Protein AF-G7DXA9-F1 (afdb_monomer)

Sequence (644 aa):
MATLLAIILVCSSASSGTTFVFGWPPKPQAIPRLSRPIYRKSAEIKDVQLRCRGSDSDTSSEDGLGLRYLRGEQGSSDEEDAEEMTPALAARQANAYHHDKSAPSFDEYLGLPTTLLASLLMPDKELCNQKLELVVDAKSFIGHPVWLSSASSAPKSDAQRRSDIKTHDFAADAATNEAAQPSTRSRRGIEAFHLVLVIDTPSDRHLSRHLDVYYQSVAVKLTAALKYVEKRSGYVTNAIRNIVRDRENALEKGTSYAQYMEDISKSSGLCQQLVTLYAALKAEPEPAVAKLTFDDHLDMSVQLNTILLDRNMYADAEAGNLKRSAIPDALCQPWQTALPLEEPANIAKQLDQNDGVLQRFLSVMTPSLSISEIQMALDLNSTTVRKIVGHLVRWNKARVIETVSLRHVYGPAPTLQPRKLALLSSQFRRHFDEPPLAILLHHLAPSVTFAIVLSGLAEKGYMIDKATGLQMLIWLLQNNIAIQHTETYRLLVTPETKWAASAAVAREHSRPDNRATLSPEADIGHELAVPLSASSDGKLSPFRQVSSEQLRRLWNISKKPSLDATATLIADPVRPTEQEKTWIAQIGSSLEPKQRELFESCVGLFDGVTSASAIIYLADTTRTKLQKLVKALDQSLVTVIAAQ

Structure (mmCIF, N/CA/C/O backbone):
data_AF-G7DXA9-F1
#
_entry.id   AF-G7DXA9-F1
#
loop_
_atom_site.group_PDB
_atom_site.id
_atom_site.type_symbol
_atom_site.label_atom_id
_atom_site.label_alt_id
_atom_site.label_comp_id
_atom_site.label_asym_id
_atom_site.label_entity_id
_atom_site.label_seq_id
_atom_site.pdbx_PDB_ins_code
_atom_site.Cartn_x
_atom_site.Cartn_y
_atom_site.Cartn_z
_atom_site.occupancy
_atom_site.B_iso_or_equiv
_atom_site.auth_seq_id
_atom_site.auth_comp_id
_atom_site.auth_asym_id
_atom_site.auth_atom_id
_atom_site.pdbx_PDB_model_num
ATOM 1 N N . MET A 1 1 ? -0.536 14.586 2.369 1.00 47.22 1 MET A N 1
ATOM 2 C CA . MET A 1 1 ? -1.588 15.330 3.093 1.00 47.22 1 MET A CA 1
ATOM 3 C C . MET A 1 1 ? -2.629 14.348 3.605 1.00 47.22 1 MET A C 1
ATOM 5 O O . MET A 1 1 ? -3.534 13.975 2.866 1.00 47.22 1 MET A O 1
ATOM 9 N N . ALA A 1 2 ? -2.493 13.888 4.846 1.00 55.34 2 ALA A N 1
ATOM 10 C CA . ALA A 1 2 ? -3.483 13.013 5.471 1.00 55.34 2 ALA A CA 1
ATOM 11 C C . ALA A 1 2 ? -4.854 13.716 5.603 1.00 55.34 2 ALA A C 1
ATOM 13 O O . ALA A 1 2 ? -5.017 14.616 6.423 1.00 55.34 2 ALA A O 1
ATOM 14 N N . THR A 1 3 ? -5.849 13.292 4.815 1.00 76.88 3 THR A N 1
ATOM 15 C CA . THR A 1 3 ? -7.224 13.835 4.855 1.00 76.88 3 THR A CA 1
ATOM 16 C C . THR A 1 3 ? -8.080 13.241 5.979 1.00 76.88 3 THR A C 1
ATOM 18 O O . THR A 1 3 ? -9.206 13.679 6.185 1.00 76.88 3 THR A O 1
ATOM 21 N N . LEU A 1 4 ? -7.592 12.227 6.702 1.00 87.31 4 LEU A N 1
ATOM 22 C CA . LEU A 1 4 ? -8.333 11.586 7.792 1.00 87.31 4 LEU A CA 1
ATOM 23 C C . LEU A 1 4 ? -8.354 12.482 9.044 1.00 87.31 4 LEU A C 1
ATOM 25 O O . LEU A 1 4 ? -7.309 12.779 9.627 1.00 87.31 4 LEU A O 1
ATOM 29 N N . LEU A 1 5 ? -9.554 12.868 9.480 1.00 88.56 5 LEU A N 1
ATOM 30 C CA . LEU A 1 5 ? -9.796 13.710 10.653 1.00 88.56 5 LEU A CA 1
ATOM 31 C C . LEU A 1 5 ? -10.047 12.896 11.921 1.00 88.56 5 LEU A C 1
ATOM 33 O O . LEU A 1 5 ? -9.486 13.219 12.967 1.00 88.56 5 LEU A O 1
ATOM 37 N N . ALA A 1 6 ? -10.898 11.871 11.832 1.00 91.56 6 ALA A N 1
ATOM 38 C CA . ALA A 1 6 ? -11.315 11.067 12.977 1.00 91.56 6 ALA A CA 1
ATOM 39 C C . ALA A 1 6 ? -11.847 9.683 12.576 1.00 91.56 6 ALA A C 1
ATOM 41 O O . ALA A 1 6 ? -12.201 9.443 11.422 1.00 91.56 6 ALA A O 1
ATOM 42 N N . ILE A 1 7 ? -11.940 8.791 13.559 1.00 94.31 7 ILE A N 1
ATOM 43 C CA . ILE A 1 7 ? -12.653 7.515 13.506 1.00 94.31 7 ILE A CA 1
ATOM 44 C C . ILE A 1 7 ? -13.713 7.534 14.606 1.00 94.31 7 ILE A C 1
ATOM 46 O O . ILE A 1 7 ? -13.402 7.840 15.757 1.00 94.31 7 ILE A O 1
ATOM 50 N N . ILE A 1 8 ? -14.953 7.206 14.254 1.00 94.75 8 ILE A N 1
ATOM 51 C CA . ILE A 1 8 ? -16.114 7.199 15.145 1.00 94.75 8 ILE A CA 1
ATOM 52 C C . ILE A 1 8 ? -16.726 5.796 15.173 1.00 94.75 8 ILE A C 1
ATOM 54 O O . ILE A 1 8 ? -16.830 5.134 14.141 1.00 94.75 8 ILE A O 1
ATOM 58 N N . LEU A 1 9 ? -17.165 5.361 16.352 1.00 94.94 9 LEU A N 1
ATOM 59 C CA . LEU A 1 9 ? -17.952 4.151 16.562 1.00 94.94 9 LEU A CA 1
ATOM 60 C C . LEU A 1 9 ? -19.326 4.522 17.128 1.00 94.94 9 LEU A C 1
ATOM 62 O O . LEU A 1 9 ? -19.430 5.150 18.186 1.00 94.94 9 LEU A O 1
ATOM 66 N N . VAL A 1 10 ? -20.376 4.089 16.436 1.00 94.25 10 VAL A N 1
ATOM 67 C CA . VAL A 1 10 ? -21.777 4.256 16.841 1.00 94.25 10 VAL A CA 1
ATOM 68 C C . VAL A 1 10 ? -22.434 2.882 16.917 1.00 94.25 10 VAL A C 1
ATOM 70 O O . VAL A 1 10 ? -22.055 1.968 16.181 1.00 94.25 10 VAL A O 1
ATOM 73 N N . CYS A 1 11 ? -23.413 2.707 17.799 1.00 93.31 11 CYS A N 1
ATOM 74 C CA . CYS A 1 11 ? -24.223 1.493 17.831 1.00 93.31 11 CYS A CA 1
ATOM 75 C C . CYS A 1 11 ? -25.710 1.788 17.999 1.00 93.31 11 CYS A C 1
ATOM 77 O O . CYS A 1 11 ? -26.087 2.850 18.488 1.00 93.31 11 CYS A O 1
ATOM 79 N N . SER A 1 12 ? -26.542 0.822 17.618 1.00 91.19 12 SER A N 1
ATOM 80 C CA . SER A 1 12 ? -27.972 0.792 17.910 1.00 91.19 12 SER A CA 1
ATOM 81 C C . SER A 1 12 ? -28.288 -0.402 18.803 1.00 91.19 12 SER A C 1
ATOM 83 O O . SER A 1 12 ? -27.810 -1.516 18.568 1.00 91.19 12 SER A O 1
ATOM 85 N N . SER A 1 13 ? -29.078 -0.163 19.845 1.00 87.38 13 SER A N 1
ATOM 86 C CA . SER A 1 13 ? -29.551 -1.173 20.786 1.00 87.38 13 SER A CA 1
ATOM 87 C C . SER A 1 13 ? -31.061 -1.062 20.945 1.00 87.38 13 SER A C 1
ATOM 89 O O . SER A 1 13 ? -31.591 0.038 21.104 1.00 87.38 13 SER A O 1
ATOM 91 N N . ALA A 1 14 ? -31.737 -2.209 21.018 1.00 79.69 14 ALA A N 1
ATOM 92 C CA . ALA A 1 14 ? -33.183 -2.287 21.220 1.00 79.69 14 ALA A CA 1
ATOM 93 C C . ALA A 1 14 ? -33.672 -1.548 22.479 1.00 79.69 14 ALA A C 1
ATOM 95 O O . ALA A 1 14 ? -34.834 -1.164 22.564 1.00 79.69 14 ALA A O 1
ATOM 96 N N . SER A 1 15 ? -32.810 -1.388 23.492 1.00 76.94 15 SER A N 1
ATOM 97 C CA . SER A 1 15 ? -33.193 -0.804 24.783 1.00 76.94 15 SER A CA 1
ATOM 98 C C . SER A 1 15 ? -32.849 0.669 24.950 1.00 76.94 15 SER A C 1
ATOM 100 O O . SER A 1 15 ? -33.498 1.342 25.740 1.00 76.94 15 SER A O 1
ATOM 102 N N . SER A 1 16 ? -31.796 1.144 24.287 1.00 76.12 16 SER A N 1
ATOM 103 C CA . SER A 1 16 ? -31.240 2.490 24.490 1.00 76.12 16 SER A CA 1
ATOM 104 C C . SER A 1 16 ? -31.234 3.339 23.220 1.00 76.12 16 SER A C 1
ATOM 106 O O . SER A 1 16 ? -30.795 4.483 23.264 1.00 76.12 16 SER A O 1
ATOM 108 N N . GLY A 1 17 ? -31.709 2.797 22.094 1.00 85.06 17 GLY A N 1
ATOM 109 C CA . GLY A 1 17 ? -31.661 3.463 20.798 1.00 85.06 17 GLY A CA 1
ATOM 110 C C . GLY A 1 17 ? -30.236 3.581 20.255 1.00 85.06 17 GLY A C 1
ATOM 111 O O . GLY A 1 17 ? -29.361 2.765 20.563 1.00 85.06 17 GLY A O 1
ATOM 112 N N . THR A 1 18 ? -30.011 4.596 19.421 1.00 90.19 18 THR A N 1
ATOM 113 C CA . THR A 1 18 ? -28.710 4.896 18.812 1.00 90.19 18 THR A CA 1
ATOM 114 C C . THR A 1 18 ? -27.821 5.677 19.772 1.00 90.19 18 THR A C 1
ATOM 116 O O . THR A 1 18 ? -28.210 6.739 20.256 1.00 90.19 18 THR A O 1
ATOM 119 N N . THR A 1 19 ? -26.601 5.200 20.002 1.00 90.81 19 THR A N 1
ATOM 120 C CA . THR A 1 19 ? -25.661 5.800 20.954 1.00 90.81 19 THR A CA 1
ATOM 121 C C . THR A 1 19 ? -24.284 6.004 20.334 1.00 90.81 19 THR A C 1
ATOM 123 O O . THR A 1 19 ? -23.736 5.101 19.696 1.00 90.81 19 THR A O 1
ATOM 126 N N . PHE A 1 20 ? -23.694 7.177 20.574 1.00 92.00 20 PHE A N 1
ATOM 127 C CA . PHE A 1 20 ? -22.297 7.464 20.255 1.00 92.00 20 PHE A CA 1
ATOM 128 C C . PHE A 1 20 ? -21.389 6.781 21.284 1.00 92.00 20 PHE A C 1
ATOM 130 O O . PHE A 1 20 ? -21.456 7.094 22.473 1.00 92.00 20 PHE A O 1
ATOM 137 N N . VAL A 1 21 ? -20.547 5.849 20.835 1.00 91.56 21 VAL A N 1
ATOM 138 C CA . VAL A 1 21 ? -19.737 5.011 21.731 1.00 91.56 21 VAL A CA 1
ATOM 139 C C . VAL A 1 21 ? -18.332 5.576 21.892 1.00 91.56 21 VAL A C 1
ATOM 141 O O . VAL A 1 21 ? -17.850 5.722 23.011 1.00 91.56 21 VAL A O 1
ATOM 144 N N . PHE A 1 22 ? -17.661 5.885 20.781 1.00 92.81 22 PHE A N 1
ATOM 145 C CA . PHE A 1 22 ? -16.250 6.267 20.791 1.00 92.81 22 PHE A CA 1
ATOM 146 C C . PHE A 1 22 ? -15.902 7.177 19.608 1.00 92.81 22 PHE A C 1
ATOM 148 O O . PHE A 1 22 ? -16.451 7.019 18.519 1.00 92.81 22 PHE A O 1
ATOM 155 N N . GLY A 1 23 ? -14.957 8.100 19.809 1.00 91.31 23 GLY A N 1
ATOM 156 C CA . GLY A 1 23 ? -14.437 8.988 18.770 1.00 91.31 23 GLY A CA 1
ATOM 157 C C . GLY A 1 23 ? -12.972 9.336 19.015 1.00 91.31 23 GLY A C 1
ATOM 158 O O . GLY A 1 23 ? -12.625 9.848 20.078 1.00 91.31 23 GLY A O 1
ATOM 159 N N . TRP A 1 24 ? -12.110 9.081 18.031 1.00 92.00 24 TRP A N 1
ATOM 160 C CA . TRP A 1 24 ? -10.677 9.362 18.112 1.00 92.00 24 TRP A CA 1
ATOM 161 C C . TRP A 1 24 ? -10.193 10.143 16.888 1.00 92.00 24 TRP A C 1
ATOM 163 O O . TRP A 1 24 ? -10.544 9.770 15.769 1.00 92.00 24 TRP A O 1
ATOM 173 N N . PRO A 1 25 ? -9.358 11.186 17.047 1.00 90.88 25 PRO A N 1
ATOM 174 C CA . PRO A 1 25 ? -8.734 11.678 18.279 1.00 90.88 25 PRO A CA 1
ATOM 175 C C . PRO A 1 25 ? -9.708 12.498 19.150 1.00 90.88 25 PRO A C 1
ATOM 177 O O . PRO A 1 25 ? -10.753 12.920 18.651 1.00 90.88 25 PRO A O 1
ATOM 180 N N . PRO A 1 26 ? -9.363 12.796 20.420 1.00 85.38 26 PRO A N 1
ATOM 181 C CA . PRO A 1 26 ? -10.197 13.620 21.305 1.00 85.38 26 PRO A CA 1
ATOM 182 C C . PRO A 1 26 ? -10.408 15.044 20.776 1.00 85.38 26 PRO A C 1
ATOM 184 O O . PRO A 1 26 ? -11.450 15.647 21.006 1.00 85.38 26 PRO A O 1
ATOM 187 N N . LYS A 1 27 ? -9.411 15.574 20.054 1.00 82.31 27 LYS A N 1
ATOM 188 C CA . LYS A 1 27 ? -9.463 16.864 19.358 1.00 82.31 27 LYS A CA 1
ATOM 189 C C . LYS A 1 27 ? -9.087 16.677 17.886 1.00 82.31 27 LYS A C 1
ATOM 191 O O . LYS A 1 27 ? -7.899 16.710 17.553 1.00 82.31 27 LYS A O 1
ATOM 196 N N . PRO A 1 28 ? -10.061 16.440 16.999 1.00 81.12 28 PRO A N 1
ATOM 197 C CA . PRO A 1 28 ? -9.805 16.371 15.567 1.00 81.12 28 PRO A CA 1
ATOM 198 C C . PRO A 1 28 ? -9.443 17.763 15.038 1.00 81.12 28 PRO A C 1
ATOM 200 O O . PRO A 1 28 ? -10.249 18.688 15.079 1.00 81.12 28 PRO A O 1
ATOM 203 N N . GLN A 1 29 ? -8.212 17.918 14.553 1.00 68.50 29 GLN A N 1
ATOM 204 C CA . GLN A 1 29 ? -7.752 19.146 13.906 1.00 68.50 29 GLN A CA 1
ATOM 205 C C . GLN A 1 29 ? -7.876 18.995 12.393 1.00 68.50 29 GLN A C 1
ATOM 207 O O . GLN A 1 29 ? -7.215 18.137 11.802 1.00 68.50 29 GLN A O 1
ATOM 212 N N . ALA A 1 30 ? -8.725 19.822 11.785 1.00 63.91 30 ALA A N 1
ATOM 213 C CA . ALA A 1 30 ? -8.762 19.977 10.338 1.00 63.91 30 ALA A CA 1
ATOM 214 C C . ALA A 1 30 ? -7.574 20.816 9.868 1.00 63.91 30 ALA A C 1
ATOM 216 O O . ALA A 1 30 ? -7.115 21.713 10.580 1.00 63.91 30 ALA A O 1
ATOM 217 N N . ILE A 1 31 ? -7.079 20.529 8.666 1.00 61.72 31 ILE A N 1
ATOM 218 C CA . ILE A 1 31 ? -6.031 21.343 8.058 1.00 61.72 31 ILE A CA 1
ATOM 219 C C . ILE A 1 31 ? -6.674 22.701 7.725 1.00 61.72 31 ILE A C 1
ATOM 221 O O . ILE A 1 31 ? -7.701 22.730 7.039 1.00 61.72 31 ILE A O 1
ATOM 225 N N . PRO A 1 32 ? -6.138 23.832 8.219 1.00 54.69 32 PRO A N 1
ATOM 226 C CA . PRO A 1 32 ? -6.711 25.139 7.936 1.00 54.69 32 PRO A CA 1
ATOM 227 C C . PRO A 1 32 ? -6.677 25.382 6.427 1.00 54.69 32 PRO A C 1
ATOM 229 O O . PRO A 1 32 ? -5.615 25.418 5.804 1.00 54.69 32 PRO A O 1
ATOM 232 N N . ARG A 1 33 ? -7.858 25.516 5.817 1.00 56.12 33 ARG A N 1
ATOM 233 C CA . ARG A 1 33 ? -7.960 25.787 4.384 1.00 56.12 33 ARG A CA 1
ATOM 234 C C . ARG A 1 33 ? -7.509 27.221 4.128 1.00 56.12 33 ARG A C 1
ATOM 236 O O . ARG A 1 33 ? -8.072 28.150 4.700 1.00 56.12 33 ARG A O 1
ATOM 243 N N . LEU A 1 34 ? -6.553 27.403 3.215 1.00 50.72 34 LEU A N 1
ATOM 244 C CA . LEU A 1 34 ? -6.122 28.727 2.738 1.00 50.72 34 LEU A CA 1
ATOM 245 C C . LEU A 1 34 ? -7.252 29.505 2.030 1.00 50.72 34 LEU A C 1
ATOM 247 O O . LEU A 1 34 ? -7.110 30.689 1.751 1.00 50.72 34 LEU A O 1
ATOM 251 N N . SER A 1 35 ? -8.389 28.863 1.751 1.00 47.03 35 SER A N 1
ATOM 252 C CA . SER A 1 35 ? -9.615 29.522 1.305 1.00 47.03 35 SER A CA 1
ATOM 253 C C . SER A 1 35 ? -10.854 28.765 1.789 1.00 47.03 35 SER A C 1
ATOM 255 O O . SER A 1 35 ? -10.893 27.532 1.808 1.00 47.03 35 SER A O 1
ATOM 257 N N . ARG A 1 36 ? -11.894 29.510 2.182 1.00 44.09 36 ARG A N 1
ATOM 258 C CA . ARG A 1 36 ? -13.232 28.943 2.387 1.00 44.09 36 ARG A CA 1
ATOM 259 C C . ARG A 1 36 ? -13.824 28.606 1.012 1.00 44.09 36 ARG A C 1
ATOM 261 O O . ARG A 1 36 ? -13.687 29.423 0.101 1.00 44.09 36 ARG A O 1
ATOM 268 N N . PRO A 1 37 ? -14.494 27.455 0.835 1.00 40.00 37 PRO A N 1
ATOM 269 C CA . PRO A 1 37 ? -15.264 27.218 -0.376 1.00 40.00 37 PRO A CA 1
ATOM 270 C C . PRO A 1 37 ? -16.335 28.308 -0.496 1.00 40.00 37 PRO A C 1
ATOM 272 O O . PRO A 1 37 ? -17.172 28.480 0.390 1.00 40.00 37 PRO A O 1
ATOM 275 N N . ILE A 1 38 ? -16.277 29.079 -1.581 1.00 33.16 38 ILE A N 1
ATOM 276 C CA . ILE A 1 38 ? -17.317 30.044 -1.921 1.00 33.16 38 ILE A CA 1
ATOM 277 C C . ILE A 1 38 ? -18.489 29.227 -2.457 1.00 33.16 38 ILE A C 1
ATOM 279 O O . ILE A 1 38 ? -18.495 28.825 -3.620 1.00 33.16 38 ILE A O 1
ATOM 283 N N . TYR A 1 39 ? -19.496 28.991 -1.621 1.00 33.38 39 TYR A N 1
ATOM 284 C CA . TYR A 1 39 ? -20.819 28.680 -2.138 1.00 33.38 39 TYR A CA 1
ATOM 285 C C . TYR A 1 39 ? -21.304 29.946 -2.836 1.00 33.38 39 TYR A C 1
ATOM 287 O O . TYR A 1 39 ? -21.775 30.885 -2.192 1.00 33.38 39 TYR A O 1
ATOM 295 N N . ARG A 1 40 ? -21.147 30.015 -4.163 1.00 29.48 40 ARG A N 1
ATOM 296 C CA . ARG A 1 40 ? -21.935 30.972 -4.935 1.00 29.48 40 ARG A CA 1
ATOM 297 C C . ARG A 1 40 ? -23.382 30.649 -4.596 1.00 29.48 40 ARG A C 1
ATOM 299 O O . ARG A 1 40 ? -23.823 29.534 -4.880 1.00 29.48 40 ARG A O 1
ATOM 306 N N . LYS A 1 41 ? -24.079 31.599 -3.958 1.00 27.31 41 LYS A N 1
ATOM 307 C CA . LYS A 1 41 ? -25.542 31.633 -3.907 1.00 27.31 41 LYS A CA 1
ATOM 308 C C . LYS A 1 41 ? -25.998 31.502 -5.354 1.00 27.31 41 LYS A C 1
ATOM 310 O O . LYS A 1 41 ? -25.979 32.471 -6.106 1.00 27.31 41 LYS A O 1
ATOM 315 N N . SER A 1 42 ? -26.250 30.271 -5.771 1.00 29.86 42 SER A N 1
ATOM 316 C CA . SER A 1 42 ? -26.772 29.996 -7.091 1.00 29.86 42 SER A CA 1
ATOM 317 C C . SER A 1 42 ? -28.215 30.438 -7.000 1.00 29.86 42 SER A C 1
ATOM 319 O O . SER A 1 42 ? -28.953 29.956 -6.140 1.00 29.86 42 SER A O 1
ATOM 321 N N . ALA A 1 43 ? -28.547 31.449 -7.798 1.00 33.19 43 ALA A N 1
ATOM 322 C CA . ALA A 1 43 ? -29.915 31.843 -8.049 1.00 33.19 43 ALA A CA 1
ATOM 323 C C . ALA A 1 43 ? -30.755 30.576 -8.248 1.00 33.19 43 ALA A C 1
ATOM 325 O O . ALA A 1 43 ? -30.368 29.708 -9.027 1.00 33.19 43 ALA A O 1
ATOM 326 N N . GLU A 1 44 ? -31.816 30.467 -7.452 1.00 37.09 44 GLU A N 1
ATOM 327 C CA . GLU A 1 44 ? -32.982 29.606 -7.645 1.00 37.09 44 GLU A CA 1
ATOM 328 C C . GLU A 1 44 ? -32.784 28.426 -8.612 1.00 37.09 44 GLU A C 1
ATOM 330 O O . GLU A 1 44 ? -33.242 28.448 -9.750 1.00 37.09 44 GLU A O 1
ATOM 335 N N . ILE A 1 45 ? -32.147 27.353 -8.139 1.00 31.70 45 ILE A N 1
ATOM 336 C CA . ILE A 1 45 ? -32.338 26.033 -8.742 1.00 31.70 45 ILE A CA 1
ATOM 337 C C . ILE A 1 45 ? -33.451 25.363 -7.940 1.00 31.70 45 ILE A C 1
ATOM 339 O O . ILE A 1 45 ? -33.219 24.756 -6.895 1.00 31.70 45 ILE A O 1
ATOM 343 N N . LYS A 1 46 ? -34.685 25.541 -8.416 1.00 30.83 46 LYS A N 1
ATOM 344 C CA . LYS A 1 46 ? -35.755 24.571 -8.171 1.00 30.83 46 LYS A CA 1
ATOM 345 C C . LYS A 1 46 ? -35.305 23.247 -8.806 1.00 30.83 46 LYS A C 1
ATOM 347 O O . LYS A 1 46 ? -34.713 23.270 -9.878 1.00 30.83 46 LYS A O 1
ATOM 352 N N . ASP A 1 47 ? -35.567 22.143 -8.114 1.00 29.09 47 ASP A N 1
ATOM 353 C CA . ASP A 1 47 ? -35.232 20.749 -8.461 1.00 29.09 47 ASP A CA 1
ATOM 354 C C . ASP A 1 47 ? -33.900 20.201 -7.917 1.00 29.09 47 ASP A C 1
ATOM 356 O O . ASP A 1 47 ? -32.955 19.894 -8.643 1.00 29.09 47 ASP A O 1
ATOM 360 N N . VAL A 1 48 ? -33.869 19.934 -6.606 1.00 28.95 48 VAL A N 1
ATOM 361 C CA . VAL A 1 48 ? -33.029 18.853 -6.064 1.00 28.95 48 VAL A CA 1
ATOM 362 C C . VAL A 1 48 ? -33.781 17.536 -6.271 1.00 28.95 48 VAL A C 1
ATOM 364 O O . VAL A 1 48 ? -34.557 17.101 -5.423 1.00 28.95 48 VAL A O 1
ATOM 367 N N . GLN A 1 49 ? -33.561 16.888 -7.414 1.00 26.39 49 GLN A N 1
ATOM 368 C CA . GLN A 1 49 ? -33.912 15.478 -7.586 1.00 26.39 49 GLN A CA 1
ATOM 369 C C . GLN A 1 49 ? -32.926 14.619 -6.782 1.00 26.39 49 GLN A C 1
ATOM 371 O O . GLN A 1 49 ? -31.784 14.405 -7.198 1.00 26.39 49 GLN A O 1
ATOM 376 N N . LEU A 1 50 ? -33.374 14.085 -5.641 1.00 29.95 50 LEU A N 1
ATOM 377 C CA . LEU A 1 50 ? -32.768 12.897 -5.041 1.00 29.95 50 LEU A CA 1
ATOM 378 C C . LEU A 1 50 ? -32.843 11.757 -6.067 1.00 29.95 50 LEU A C 1
ATOM 380 O O . LEU A 1 50 ? -33.897 11.163 -6.282 1.00 29.95 50 LEU A O 1
ATOM 384 N N . ARG A 1 51 ? -31.725 11.437 -6.725 1.00 24.95 51 ARG A N 1
ATOM 385 C CA . ARG A 1 51 ? -31.624 10.229 -7.553 1.00 24.95 51 ARG A CA 1
ATOM 386 C C . ARG A 1 51 ? -31.453 9.005 -6.657 1.00 24.95 51 ARG A C 1
ATOM 388 O O . ARG A 1 51 ? -30.350 8.491 -6.498 1.00 24.95 51 ARG A O 1
ATOM 395 N N . CYS A 1 52 ? -32.562 8.507 -6.128 1.00 26.73 52 CYS A N 1
ATOM 396 C CA . CYS A 1 52 ? -32.669 7.114 -5.713 1.00 26.73 52 CYS A CA 1
ATOM 397 C C . CYS A 1 52 ? -32.901 6.277 -6.977 1.00 26.73 52 CYS A C 1
ATOM 399 O O . CYS A 1 52 ? -33.927 6.403 -7.639 1.00 26.73 52 CYS A O 1
ATOM 401 N N . ARG A 1 53 ? -31.921 5.456 -7.367 1.00 28.11 53 ARG A N 1
ATOM 402 C CA . ARG A 1 53 ? -32.052 4.547 -8.513 1.00 28.11 53 ARG A CA 1
ATOM 403 C C . ARG A 1 53 ? -32.771 3.275 -8.048 1.00 28.11 53 ARG A C 1
ATOM 405 O O . ARG A 1 53 ? -32.117 2.294 -7.714 1.00 28.11 53 ARG A O 1
ATOM 412 N N . GLY A 1 54 ? -34.099 3.336 -7.980 1.00 27.89 54 GLY A N 1
ATOM 413 C CA . GLY A 1 54 ? -34.992 2.189 -7.799 1.00 27.89 54 GLY A CA 1
ATOM 414 C C . GLY A 1 54 ? -35.608 1.771 -9.136 1.00 27.89 54 GLY A C 1
ATOM 415 O O . GLY A 1 54 ? -35.887 2.620 -9.976 1.00 27.89 54 GLY A O 1
ATOM 416 N N . SER A 1 55 ? -35.747 0.465 -9.342 1.00 29.05 55 SER A N 1
ATOM 417 C CA . SER A 1 55 ? -36.344 -0.163 -10.525 1.00 29.05 55 SER A CA 1
ATOM 418 C C . SER A 1 55 ? -37.881 -0.072 -10.482 1.00 29.05 55 SER A C 1
ATOM 420 O O . SER A 1 55 ? -38.463 -0.361 -9.444 1.00 29.05 55 SER A O 1
ATOM 422 N N . ASP A 1 56 ? -38.469 0.329 -11.611 1.00 28.45 56 ASP A N 1
ATOM 423 C CA . ASP A 1 56 ? -39.865 0.362 -12.103 1.00 28.45 56 ASP A CA 1
ATOM 424 C C . ASP A 1 56 ? -41.040 -0.195 -11.257 1.00 28.45 56 ASP A C 1
ATOM 426 O O . ASP A 1 56 ? -41.046 -1.363 -10.872 1.00 28.45 56 ASP A O 1
ATOM 430 N N . SER A 1 57 ? -42.116 0.602 -11.106 1.00 29.00 57 SER A N 1
ATOM 431 C CA . SER A 1 57 ? -43.504 0.345 -11.591 1.00 29.00 57 SER A CA 1
ATOM 432 C C . SER A 1 57 ? -44.557 1.271 -10.935 1.00 29.00 57 SER A C 1
ATOM 434 O O . SER A 1 57 ? -44.362 1.793 -9.842 1.00 29.00 57 SER A O 1
ATOM 436 N N . ASP A 1 58 ? -45.642 1.517 -11.675 1.00 25.98 58 ASP A N 1
ATOM 437 C CA . ASP A 1 58 ? -46.651 2.580 -11.544 1.00 25.98 58 ASP A CA 1
ATOM 438 C C . ASP A 1 58 ? -47.557 2.556 -10.293 1.00 25.98 58 ASP A C 1
ATOM 440 O O . ASP A 1 58 ? -47.982 1.494 -9.847 1.00 25.98 58 ASP A O 1
ATOM 444 N N . THR A 1 59 ? -47.976 3.741 -9.814 1.00 26.67 59 THR A N 1
ATOM 445 C CA . THR A 1 59 ? -49.374 4.262 -9.755 1.00 26.67 59 THR A CA 1
ATOM 446 C C . THR A 1 59 ? -49.600 5.297 -8.634 1.00 26.67 59 THR A C 1
ATOM 448 O O . THR A 1 59 ? -48.970 5.293 -7.583 1.00 26.67 59 THR A O 1
ATOM 451 N N . SER A 1 60 ? -50.493 6.237 -8.941 1.00 25.95 60 SER A N 1
ATOM 452 C CA . SER A 1 60 ? -50.896 7.480 -8.268 1.00 25.95 60 SER A CA 1
ATOM 453 C C . SER A 1 60 ? -51.568 7.352 -6.894 1.00 25.95 60 SER A C 1
ATOM 455 O O . SER A 1 60 ? -52.430 6.491 -6.752 1.00 25.95 60 SER A O 1
ATOM 457 N N . SER A 1 61 ? -51.343 8.322 -5.994 1.00 26.22 61 SER A N 1
ATOM 458 C CA . SER A 1 61 ? -52.358 9.288 -5.494 1.00 26.22 61 SER A CA 1
ATOM 459 C C . SER A 1 61 ? -51.858 10.076 -4.270 1.00 26.22 61 SER A C 1
ATOM 461 O O . SER A 1 61 ? -51.036 9.589 -3.501 1.00 26.22 61 SER A O 1
ATOM 463 N N . GLU A 1 62 ? -52.355 11.305 -4.146 1.00 27.70 62 GLU A N 1
ATOM 464 C CA . GLU A 1 62 ? -51.992 12.365 -3.196 1.00 27.70 62 GLU A CA 1
ATOM 465 C C . GLU A 1 62 ? -52.394 12.102 -1.730 1.00 27.70 62 GLU A C 1
ATOM 467 O O . GLU A 1 62 ? -53.290 11.304 -1.474 1.00 27.70 62 GLU A O 1
ATOM 472 N N . ASP A 1 63 ? -51.702 12.809 -0.819 1.00 26.33 63 ASP A N 1
ATOM 473 C CA . ASP A 1 63 ? -52.094 13.337 0.514 1.00 26.33 63 ASP A CA 1
ATOM 474 C C . ASP A 1 63 ? -50.851 13.276 1.431 1.00 26.33 63 ASP A C 1
ATOM 476 O O . ASP A 1 63 ? -50.295 12.212 1.672 1.00 26.33 63 ASP A O 1
ATOM 480 N N . GLY A 1 64 ? -50.225 14.362 1.895 1.00 24.70 64 GLY A N 1
ATOM 481 C CA . GLY A 1 64 ? -50.776 15.470 2.675 1.00 24.70 64 GLY A CA 1
ATOM 482 C C . GLY A 1 64 ? -50.143 15.425 4.083 1.00 24.70 64 GLY A C 1
ATOM 483 O O . GLY A 1 64 ? -49.946 14.341 4.614 1.00 24.70 64 GLY A O 1
ATOM 484 N N . LEU A 1 65 ? -49.869 16.592 4.694 1.00 26.00 65 LEU A N 1
ATOM 485 C CA . LEU A 1 65 ? -49.250 16.854 6.025 1.00 26.00 65 LEU A CA 1
ATOM 486 C C . LEU A 1 65 ? -47.702 16.985 5.999 1.00 26.00 65 LEU A C 1
ATOM 488 O O . LEU A 1 65 ? -46.989 16.007 5.857 1.00 26.00 65 LEU A O 1
ATOM 492 N N . GLY A 1 66 ? -47.045 18.143 6.144 1.00 22.92 66 GLY A N 1
ATOM 493 C CA . GLY A 1 66 ? -47.429 19.440 6.698 1.00 22.92 66 GLY A CA 1
ATOM 494 C C . GLY A 1 66 ? -46.723 19.692 8.038 1.00 22.92 66 GLY A C 1
ATOM 495 O O . GLY A 1 66 ? -47.302 19.420 9.084 1.00 22.92 66 GLY A O 1
ATOM 496 N N . LEU A 1 67 ? -45.511 20.269 8.035 1.00 26.45 67 LEU A N 1
ATOM 497 C CA . LEU A 1 67 ? -44.953 20.922 9.228 1.00 26.45 67 LEU A CA 1
ATOM 498 C C . LEU A 1 67 ? -44.336 22.283 8.888 1.00 26.45 67 LEU A C 1
ATOM 500 O O . LEU A 1 67 ? -43.536 22.441 7.971 1.00 26.45 67 LEU A O 1
ATOM 504 N N . ARG A 1 68 ? -44.827 23.272 9.635 1.00 26.69 68 ARG A N 1
ATOM 505 C CA . ARG A 1 68 ? -44.744 24.716 9.425 1.00 26.69 68 ARG A CA 1
ATOM 506 C C . ARG A 1 68 ? -43.382 25.263 9.846 1.00 26.69 68 ARG A C 1
ATOM 508 O O . ARG A 1 68 ? -42.959 25.038 10.975 1.00 26.69 68 ARG A O 1
ATOM 515 N N . TYR A 1 69 ? -42.768 26.070 8.984 1.00 25.72 69 TYR A N 1
ATOM 516 C CA . TYR A 1 69 ? -41.725 27.015 9.382 1.00 25.72 69 TYR A CA 1
ATOM 517 C C . TYR A 1 69 ? -42.375 28.251 10.015 1.00 25.72 69 TYR A C 1
ATOM 519 O O . TYR A 1 69 ? -43.246 28.879 9.411 1.00 25.72 69 TYR A O 1
ATOM 527 N N . LEU A 1 70 ? -41.953 28.598 11.233 1.00 27.53 70 LEU A N 1
ATOM 528 C CA . LEU A 1 70 ? -42.321 29.852 11.884 1.00 27.53 70 LEU A CA 1
ATOM 529 C C . LEU A 1 70 ? -41.556 31.008 11.230 1.00 27.53 70 LEU A C 1
ATOM 531 O O . LEU A 1 70 ? -40.331 31.089 11.293 1.00 27.53 70 LEU A O 1
ATOM 535 N N . ARG A 1 71 ? -42.329 31.879 10.581 1.00 25.02 71 ARG A N 1
ATOM 536 C CA . ARG A 1 71 ? -41.937 33.149 9.972 1.00 25.02 71 ARG A CA 1
ATOM 537 C C . ARG A 1 71 ? -42.029 34.251 11.030 1.00 25.02 71 ARG A C 1
ATOM 539 O O . ARG A 1 71 ? -43.097 34.444 11.599 1.00 25.02 71 ARG A O 1
ATOM 546 N N . GLY A 1 72 ? -40.933 34.969 11.259 1.00 25.17 72 GLY A N 1
ATOM 547 C CA . GLY A 1 72 ? -40.942 36.294 11.881 1.00 25.17 72 GLY A CA 1
ATOM 548 C C . GLY A 1 72 ? -40.831 37.356 10.788 1.00 25.17 72 GLY A C 1
ATOM 549 O O . GLY A 1 72 ? -39.847 37.377 10.052 1.00 25.17 72 GLY A O 1
ATOM 550 N N . GLU A 1 73 ? -41.881 38.160 10.644 1.00 25.59 73 GLU A N 1
ATOM 551 C CA . GLU A 1 73 ? -42.028 39.325 9.757 1.00 25.59 73 GLU A CA 1
ATOM 552 C C . GLU A 1 73 ? -41.264 40.543 10.329 1.00 25.59 73 GLU A C 1
ATOM 554 O O . GLU A 1 73 ? -41.191 40.692 11.542 1.00 25.59 73 GLU A O 1
ATOM 559 N N . GLN A 1 74 ? -40.476 41.270 9.523 1.00 25.67 74 GLN A N 1
ATOM 560 C CA . GLN A 1 74 ? -40.759 42.532 8.791 1.00 25.67 74 GLN A CA 1
ATOM 561 C C . GLN A 1 74 ? -40.178 43.800 9.457 1.00 25.67 74 GLN A C 1
ATOM 563 O O . GLN A 1 74 ? -40.202 43.947 10.672 1.00 25.67 74 GLN A O 1
ATOM 568 N N . GLY A 1 75 ? -39.703 44.713 8.596 1.00 24.17 75 GLY A N 1
ATOM 569 C CA . GLY A 1 75 ? -39.179 46.063 8.875 1.00 24.17 75 GLY A CA 1
ATOM 570 C C . GLY A 1 75 ? -37.894 46.297 8.065 1.00 24.17 75 GLY A C 1
ATOM 571 O O . GLY A 1 75 ? -36.833 45.863 8.493 1.00 24.17 75 GLY A O 1
ATOM 572 N N . SER A 1 76 ? -37.944 46.589 6.760 1.00 23.81 76 SER A N 1
ATOM 573 C CA . SER A 1 76 ? -38.223 47.868 6.069 1.00 23.81 76 SER A CA 1
ATOM 574 C C . SER A 1 76 ? -37.194 48.976 6.330 1.00 23.81 76 SER A C 1
ATOM 576 O O . SER A 1 76 ? -37.167 49.509 7.430 1.00 23.81 76 SER A O 1
ATOM 578 N N . SER A 1 77 ? -36.472 49.305 5.251 1.00 27.94 77 SER A N 1
ATOM 579 C CA . SER A 1 77 ? -35.893 50.603 4.864 1.00 27.94 77 SER A CA 1
ATOM 580 C C . SER A 1 77 ? -34.940 51.290 5.842 1.00 27.94 77 SER A C 1
ATOM 582 O O . SER A 1 77 ? -35.351 51.678 6.922 1.00 27.94 77 SER A O 1
ATOM 584 N N . ASP A 1 78 ? -33.682 51.465 5.432 1.00 26.62 78 ASP A N 1
ATOM 585 C CA . ASP A 1 78 ? -33.128 52.795 5.134 1.00 26.62 78 ASP A CA 1
ATOM 586 C C . ASP A 1 78 ? -31.759 52.641 4.444 1.00 26.62 78 ASP A C 1
ATOM 588 O O . ASP A 1 78 ? -30.937 51.794 4.802 1.00 26.62 78 ASP A O 1
ATOM 592 N N . GLU A 1 79 ? -31.581 53.401 3.364 1.00 36.25 79 GLU A N 1
ATOM 593 C CA . GLU A 1 79 ? -30.290 53.683 2.741 1.00 36.25 79 GLU A CA 1
ATOM 594 C C . GLU A 1 79 ? -29.512 54.600 3.687 1.00 36.25 79 GLU A C 1
ATOM 596 O O . GLU A 1 79 ? -30.063 55.626 4.057 1.00 36.25 79 GLU A O 1
ATOM 601 N N . GLU A 1 80 ? -28.267 54.272 4.045 1.00 29.75 80 GLU A N 1
ATOM 602 C CA . GLU A 1 80 ? -27.253 55.269 4.423 1.00 29.75 80 GLU A CA 1
ATOM 603 C C . GLU A 1 80 ? -25.847 54.632 4.495 1.00 29.75 80 GLU A C 1
ATOM 605 O O . GLU A 1 80 ? -25.606 53.631 5.168 1.00 29.75 80 GLU A O 1
ATOM 610 N N . ASP A 1 81 ? -24.961 55.221 3.694 1.00 26.91 81 ASP A N 1
ATOM 611 C CA . ASP A 1 81 ? -23.527 55.452 3.859 1.00 26.9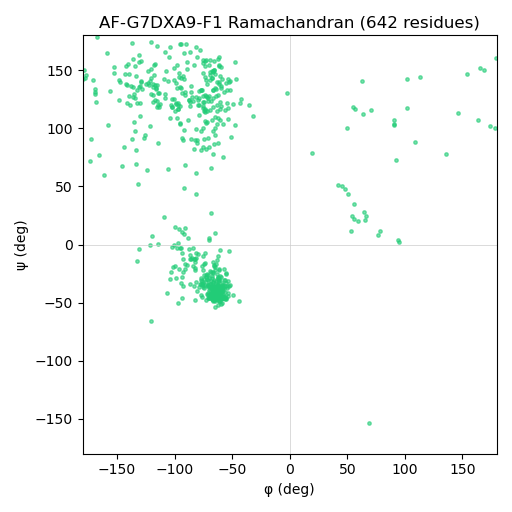1 81 ASP A CA 1
ATOM 612 C C . ASP A 1 81 ? -22.541 54.306 4.157 1.00 26.91 81 ASP A C 1
ATOM 614 O O . ASP A 1 81 ? -22.509 53.640 5.191 1.00 26.91 81 ASP A O 1
ATOM 618 N N . ALA A 1 82 ? -21.617 54.160 3.203 1.00 37.81 82 ALA A N 1
ATOM 619 C CA . ALA A 1 82 ? -20.400 53.376 3.306 1.00 37.81 82 ALA A CA 1
ATOM 620 C C . ALA A 1 82 ? -19.454 53.978 4.360 1.00 37.81 82 ALA A C 1
ATOM 622 O O . ALA A 1 82 ? -18.552 54.748 4.031 1.00 37.81 82 ALA A O 1
ATOM 623 N N . GLU A 1 83 ? -19.630 53.598 5.624 1.00 34.09 83 GLU A N 1
ATOM 624 C CA . GLU A 1 83 ? -18.613 53.836 6.645 1.00 34.09 83 GLU A CA 1
ATOM 625 C C . GLU A 1 83 ? -17.446 52.848 6.494 1.00 34.09 83 GLU A C 1
ATOM 627 O O . GLU A 1 83 ? -17.597 51.621 6.519 1.00 34.09 83 GLU A O 1
ATOM 632 N N . GLU A 1 84 ? -16.247 53.408 6.337 1.00 36.59 84 GLU A N 1
ATOM 633 C CA . GLU A 1 84 ? -14.974 52.698 6.364 1.00 36.59 84 GLU A CA 1
ATOM 634 C C . GLU A 1 84 ? -14.836 51.864 7.649 1.00 36.59 84 GLU A C 1
ATOM 636 O O . GLU A 1 84 ? -14.793 52.366 8.774 1.00 36.59 84 GLU A O 1
ATOM 641 N N . MET A 1 85 ? -14.734 50.548 7.465 1.00 33.75 85 MET A N 1
ATOM 642 C CA . MET A 1 85 ? -14.582 49.568 8.534 1.00 33.75 85 MET A CA 1
ATOM 643 C C . MET A 1 85 ? -13.255 49.796 9.275 1.00 33.75 85 MET A C 1
ATOM 645 O O . MET A 1 85 ? -12.181 49.428 8.792 1.00 33.75 85 MET A O 1
ATOM 649 N N . THR A 1 86 ? -13.299 50.384 10.470 1.00 52.47 86 THR A N 1
ATOM 650 C CA . THR A 1 86 ? -12.082 50.523 11.280 1.00 52.47 86 THR A CA 1
ATOM 651 C C . THR A 1 86 ? -11.588 49.144 11.755 1.00 52.47 86 THR A C 1
ATOM 653 O O . THR A 1 86 ? -12.394 48.280 12.129 1.00 52.47 86 THR A O 1
ATOM 656 N N . PRO A 1 87 ? -10.259 48.914 11.821 1.00 50.06 87 PRO A N 1
ATOM 657 C CA . PRO A 1 87 ? -9.688 47.633 12.244 1.00 50.06 87 PRO A CA 1
ATOM 658 C C . PRO A 1 87 ? -10.143 47.178 13.642 1.00 50.06 87 PRO A C 1
ATOM 660 O O . PRO A 1 87 ? -10.092 45.992 13.950 1.00 50.06 87 PRO A O 1
ATOM 663 N N . ALA A 1 88 ? -10.622 48.097 14.489 1.00 41.94 88 ALA A N 1
ATOM 664 C CA . ALA A 1 88 ? -11.119 47.803 15.831 1.00 41.94 88 ALA A CA 1
ATOM 665 C C . ALA A 1 88 ? -12.516 47.145 15.842 1.00 41.94 88 ALA A C 1
ATOM 667 O O . ALA A 1 88 ? -12.785 46.295 16.693 1.00 41.94 88 ALA A O 1
ATOM 668 N N . LEU A 1 89 ? -13.394 47.487 14.891 1.00 42.06 89 LEU A N 1
ATOM 669 C CA . LEU A 1 89 ? -14.703 46.841 14.711 1.00 42.06 89 LEU A CA 1
ATOM 670 C C . LEU A 1 89 ? -14.566 45.498 13.986 1.00 42.06 89 LEU A C 1
ATOM 672 O O . LEU A 1 89 ? -15.202 44.527 14.397 1.00 42.06 89 LEU A O 1
ATOM 676 N N . ALA A 1 90 ? -13.645 45.401 13.021 1.00 45.66 90 ALA A N 1
ATOM 677 C CA . ALA A 1 90 ? -13.231 44.126 12.436 1.00 45.66 90 ALA A CA 1
ATOM 678 C C . ALA A 1 90 ? -12.597 43.199 13.488 1.00 45.66 90 ALA A C 1
ATOM 680 O O . ALA A 1 90 ? -12.896 42.012 13.505 1.00 45.66 90 ALA A O 1
ATOM 681 N N . ALA A 1 91 ? -11.805 43.729 14.429 1.00 42.62 91 ALA A N 1
ATOM 682 C CA . ALA A 1 91 ? -11.273 42.963 15.559 1.00 42.62 91 ALA A CA 1
ATOM 683 C C . ALA A 1 91 ? -12.362 42.566 16.573 1.00 42.62 91 ALA A C 1
ATOM 685 O O . ALA A 1 91 ? -12.309 41.472 17.129 1.00 42.62 91 ALA A O 1
ATOM 686 N N . ARG A 1 92 ? -13.390 43.401 16.788 1.00 36.25 92 ARG A N 1
ATOM 687 C CA . ARG A 1 92 ? -14.554 43.057 17.626 1.00 36.25 92 ARG A CA 1
ATOM 688 C C . ARG A 1 92 ? -15.452 41.991 16.989 1.00 36.25 92 ARG A C 1
ATOM 690 O O . ARG A 1 92 ? -15.899 41.100 17.705 1.00 36.25 92 ARG A O 1
ATOM 697 N N . GLN A 1 93 ? -15.673 42.023 15.672 1.00 39.84 93 GLN A N 1
ATOM 698 C CA . GLN A 1 93 ? -16.402 40.973 14.944 1.00 39.84 93 GLN A CA 1
ATOM 699 C C . GLN A 1 93 ? -15.551 39.711 14.716 1.00 39.84 93 GLN A C 1
ATOM 701 O O . GLN A 1 93 ? -16.079 38.603 14.788 1.00 39.84 93 GLN A O 1
ATOM 706 N N . ALA A 1 94 ? -14.230 39.832 14.556 1.00 37.00 94 ALA A N 1
ATOM 707 C CA . ALA A 1 94 ? -13.305 38.696 14.557 1.00 37.00 94 ALA A CA 1
ATOM 708 C C . ALA A 1 94 ? -13.232 38.020 15.939 1.00 37.00 94 ALA A C 1
ATOM 710 O O . ALA A 1 94 ? -13.187 36.794 16.012 1.00 37.00 94 ALA A O 1
ATOM 711 N N . ASN A 1 95 ? -13.338 38.786 17.032 1.00 36.81 95 ASN A N 1
ATOM 712 C CA . ASN A 1 95 ? -13.471 38.249 18.392 1.00 36.81 95 ASN A CA 1
ATOM 713 C C . ASN A 1 95 ? -14.856 37.651 18.694 1.00 36.81 95 ASN A C 1
ATOM 715 O O . ASN A 1 95 ? -14.976 36.883 19.643 1.00 36.81 95 ASN A O 1
ATOM 719 N N . ALA A 1 96 ? -15.888 37.940 17.893 1.00 31.33 96 ALA A N 1
ATOM 720 C CA . ALA A 1 96 ? -17.194 37.281 17.999 1.00 31.33 96 ALA A CA 1
ATOM 721 C C . ALA A 1 96 ? -17.234 35.915 17.278 1.00 31.33 96 ALA A C 1
ATOM 723 O O . ALA A 1 96 ? -18.038 35.059 17.636 1.00 31.33 96 ALA A O 1
ATOM 724 N N . TYR A 1 97 ? -16.329 35.681 16.317 1.00 36.50 97 TYR A N 1
ATOM 725 C CA . TYR A 1 97 ? -16.135 34.386 15.640 1.00 36.50 97 TYR A CA 1
ATOM 726 C C . TYR A 1 97 ? -14.980 33.545 16.210 1.00 36.50 97 TYR A C 1
ATOM 728 O O . TYR A 1 97 ? -14.795 32.399 15.801 1.00 36.50 97 TYR A O 1
ATOM 736 N N . HIS A 1 98 ? -14.249 34.070 17.193 1.00 36.94 98 HIS A N 1
ATOM 737 C CA . HIS A 1 98 ? -13.287 33.331 18.007 1.00 36.94 98 HIS A CA 1
ATOM 738 C C . HIS A 1 98 ? -13.849 33.086 19.410 1.00 36.94 98 HIS A C 1
ATOM 740 O O . HIS A 1 98 ? -13.321 33.563 20.412 1.00 36.94 98 HIS A O 1
ATOM 746 N N . HIS A 1 99 ? -14.920 32.295 19.500 1.00 33.03 99 HIS A N 1
ATOM 747 C CA . HIS A 1 99 ? -15.175 31.579 20.744 1.00 33.03 99 HIS A CA 1
ATOM 748 C C . HIS A 1 99 ? -14.322 30.310 20.754 1.00 33.03 99 HIS A C 1
ATOM 750 O O . HIS A 1 99 ? -14.718 29.250 20.277 1.00 33.03 99 HIS A O 1
ATOM 756 N N . ASP A 1 100 ? -13.113 30.452 21.295 1.00 37.91 100 ASP A N 1
ATOM 757 C CA . ASP A 1 100 ? -12.224 29.366 21.706 1.00 37.91 100 ASP A CA 1
ATOM 758 C C . ASP A 1 100 ? -12.820 28.632 22.927 1.00 37.91 100 ASP A C 1
ATOM 760 O O . ASP A 1 100 ? -12.333 28.706 24.055 1.00 37.91 100 ASP A O 1
ATOM 764 N N . LYS A 1 101 ? -13.967 27.976 22.714 1.00 42.19 101 LYS A N 1
ATOM 765 C CA . LYS A 1 101 ? -14.643 27.108 23.682 1.00 42.19 101 LYS A CA 1
ATOM 766 C C . LYS A 1 101 ? -15.060 25.806 23.008 1.00 42.19 101 LYS A C 1
ATOM 768 O O . LYS A 1 101 ? -16.216 25.607 22.668 1.00 42.19 101 LYS A O 1
ATOM 773 N N . SER A 1 102 ? -14.129 24.876 22.883 1.00 47.50 102 SER A N 1
ATOM 774 C CA . SER A 1 102 ? -14.482 23.473 23.108 1.00 47.50 102 SER A CA 1
ATOM 775 C C . SER A 1 102 ? -13.299 22.781 23.769 1.00 47.50 102 SER A C 1
ATOM 777 O O . SER A 1 102 ? -12.448 22.133 23.155 1.00 47.50 102 SER A O 1
ATOM 779 N N . ALA A 1 103 ? -13.228 22.924 25.095 1.00 54.00 103 ALA A N 1
ATOM 780 C CA . ALA A 1 103 ? -12.689 21.815 25.864 1.00 54.00 103 ALA A CA 1
ATOM 781 C C . ALA A 1 103 ? -13.474 20.567 25.421 1.00 54.00 103 ALA A C 1
ATOM 783 O O . ALA A 1 103 ? -14.694 20.658 25.271 1.00 54.00 103 ALA A O 1
ATOM 784 N N . PRO A 1 104 ? -12.796 19.450 25.119 1.00 61.44 104 PRO A N 1
ATOM 785 C CA . PRO A 1 104 ? -13.476 18.292 24.580 1.00 61.44 104 PRO A CA 1
ATOM 786 C C . PRO A 1 104 ? -14.455 17.824 25.660 1.00 61.44 104 PRO A C 1
ATOM 788 O O . PRO A 1 104 ? -14.057 17.597 26.805 1.00 61.44 104 PRO A O 1
ATOM 791 N N . SER A 1 105 ? -15.739 17.821 25.323 1.00 77.25 105 SER A N 1
ATOM 792 C CA . SER A 1 105 ? -16.824 17.513 26.245 1.00 77.25 105 SER A CA 1
ATOM 793 C C . SER A 1 105 ? -17.356 16.118 25.943 1.00 77.25 105 SER A C 1
ATOM 795 O O . SER A 1 105 ? -17.130 15.563 24.869 1.00 77.25 105 SER A O 1
ATOM 797 N N . PHE A 1 106 ? -18.062 15.527 26.903 1.00 82.44 106 PHE A N 1
ATOM 798 C CA . PHE A 1 106 ? -18.726 14.247 26.669 1.00 82.44 106 PHE A CA 1
ATOM 799 C C . PHE A 1 106 ? -19.913 14.380 25.698 1.00 82.44 106 PHE A C 1
ATOM 801 O O . PHE A 1 106 ? -20.286 13.394 25.058 1.00 82.44 106 PHE A O 1
ATOM 808 N N . ASP A 1 107 ? -20.479 15.581 25.567 1.00 86.12 107 ASP A N 1
ATOM 809 C CA . ASP A 1 107 ? -21.739 15.810 24.861 1.00 86.12 107 ASP A CA 1
ATOM 810 C C . ASP A 1 107 ? -21.551 16.259 23.411 1.00 86.12 107 ASP A C 1
ATOM 812 O O . ASP A 1 107 ? -22.449 16.038 22.597 1.00 86.12 107 ASP A O 1
ATOM 816 N N . GLU A 1 108 ? -20.384 16.802 23.053 1.00 87.75 108 GLU A N 1
ATOM 817 C CA . GLU A 1 108 ? -20.086 17.306 21.711 1.00 87.75 108 GLU A CA 1
ATOM 818 C C . GLU A 1 108 ? -18.831 16.663 21.108 1.00 87.75 108 GLU A C 1
ATOM 820 O O . GLU A 1 108 ? -17.793 16.519 21.752 1.00 87.75 108 GLU A O 1
ATOM 825 N N . TYR A 1 109 ? -18.901 16.331 19.818 1.00 87.06 109 TYR A N 1
ATOM 826 C CA . TYR A 1 109 ? -17.768 15.851 19.032 1.00 87.06 109 TYR A CA 1
ATOM 827 C C . TYR A 1 109 ? -17.785 16.500 17.645 1.00 87.06 109 TYR A C 1
ATOM 829 O O . TYR A 1 109 ? -18.839 16.623 17.030 1.00 87.06 109 TYR A O 1
ATOM 837 N N . LEU A 1 110 ? -16.629 16.952 17.140 1.00 83.56 110 LEU A N 1
ATOM 838 C CA . LEU A 1 110 ? -16.521 17.717 15.878 1.00 83.56 110 LEU A CA 1
ATOM 839 C C . LEU A 1 110 ? -17.383 19.004 15.827 1.00 83.56 110 LEU A C 1
ATOM 841 O O . LEU A 1 110 ? -17.672 19.494 14.736 1.00 83.56 110 LEU A O 1
ATOM 845 N N . GLY A 1 111 ? -17.769 19.554 16.985 1.00 81.88 111 GLY A N 1
ATOM 846 C CA . GLY A 1 111 ? -18.681 20.703 17.087 1.00 81.88 111 GLY A CA 1
ATOM 847 C C . GLY A 1 111 ? -20.162 20.353 16.896 1.00 81.88 111 GLY A C 1
ATOM 848 O O . GLY A 1 111 ? -20.976 21.252 16.721 1.00 81.88 111 GLY A O 1
ATOM 849 N N . LEU A 1 112 ? -20.511 19.061 16.905 1.00 85.31 112 LEU A N 1
ATOM 850 C CA . LEU A 1 112 ? -21.881 18.560 16.808 1.00 85.31 112 LEU A CA 1
ATOM 851 C C . LEU A 1 112 ? -22.259 17.777 18.077 1.00 85.31 112 LEU A C 1
ATOM 853 O O . LEU A 1 112 ? -21.408 17.067 18.625 1.00 85.31 112 LEU A O 1
ATOM 857 N N . PRO A 1 113 ? -23.526 17.829 18.528 1.00 90.31 113 PRO A N 1
ATOM 858 C CA . PRO A 1 113 ? -23.994 16.998 19.631 1.00 90.31 113 PRO A CA 1
ATOM 859 C C . PRO A 1 113 ? -23.840 15.504 19.322 1.00 90.31 113 PRO A C 1
ATOM 861 O O . PRO A 1 113 ? -24.190 15.033 18.237 1.00 90.31 113 PRO A O 1
ATOM 864 N N . THR A 1 114 ? -23.365 14.731 20.295 1.00 89.25 114 THR A N 1
ATOM 865 C CA . THR A 1 114 ? -23.166 13.276 20.171 1.00 89.25 114 THR A CA 1
ATOM 866 C C . THR A 1 114 ? -24.470 12.520 19.905 1.00 89.25 114 THR A C 1
ATOM 868 O O . THR A 1 114 ? -24.462 11.523 19.184 1.00 89.25 114 THR A O 1
ATOM 871 N N . THR A 1 115 ? -25.602 13.017 20.408 1.00 90.00 115 THR A N 1
ATOM 872 C CA . THR A 1 115 ? -26.950 12.483 20.137 1.00 90.00 115 THR A CA 1
ATOM 873 C C . THR A 1 115 ? -27.370 12.678 18.676 1.00 90.00 115 THR A C 1
ATOM 875 O O . THR A 1 115 ? -27.908 11.764 18.046 1.00 90.00 115 THR A O 1
ATOM 878 N N . LEU A 1 116 ? -27.066 13.846 18.105 1.00 90.00 116 LEU A N 1
ATOM 879 C CA . LEU A 1 116 ? -27.311 14.150 16.696 1.00 90.00 116 LEU A CA 1
ATOM 880 C C . LEU A 1 116 ? -26.393 13.326 15.788 1.00 90.00 116 LEU A C 1
ATOM 882 O O . LEU A 1 116 ? -26.856 12.745 14.814 1.00 90.00 116 LEU A O 1
ATOM 886 N N . LEU A 1 117 ? -25.109 13.195 16.133 1.00 89.69 117 LEU A N 1
ATOM 887 C CA . LEU A 1 117 ? -24.188 12.328 15.393 1.00 89.69 117 LEU A CA 1
ATOM 888 C C . LEU A 1 117 ? -24.625 10.861 15.421 1.00 89.69 117 LEU A C 1
ATOM 890 O O . LEU A 1 117 ? -24.530 10.182 14.402 1.00 89.69 117 LEU A O 1
ATOM 894 N N . ALA A 1 118 ? -25.114 10.365 16.560 1.00 90.94 118 ALA A N 1
ATOM 895 C CA . ALA A 1 118 ? -25.557 8.980 16.675 1.00 90.94 118 ALA A CA 1
ATOM 896 C C . ALA A 1 118 ? -26.761 8.675 15.771 1.00 90.94 118 ALA A C 1
ATOM 898 O O . ALA A 1 118 ? -26.759 7.655 15.085 1.00 90.94 118 ALA A O 1
ATOM 899 N N . SER A 1 119 ? -27.751 9.572 15.745 1.00 90.06 119 SER A N 1
ATOM 900 C CA . SER A 1 119 ? -28.950 9.431 14.906 1.00 90.06 119 SER A CA 1
ATOM 901 C C . SER A 1 119 ? -28.664 9.634 13.417 1.00 90.06 119 SER A C 1
ATOM 903 O O . SER A 1 119 ? -29.239 8.946 12.583 1.00 90.06 119 SER A O 1
ATOM 905 N N . LEU A 1 120 ? -27.739 10.530 13.073 1.00 90.62 120 LEU A N 1
ATOM 906 C CA . LEU A 1 120 ? -27.377 10.820 11.688 1.00 90.62 120 LEU A CA 1
ATOM 907 C C . LEU A 1 120 ? -26.513 9.721 11.048 1.00 90.62 120 LEU A C 1
ATOM 909 O O . LEU A 1 120 ? -26.610 9.467 9.849 1.00 90.62 120 LEU A O 1
ATOM 913 N N . LEU A 1 121 ? -25.635 9.091 11.834 1.00 92.12 121 LEU A N 1
ATOM 914 C CA . LEU A 1 121 ? -24.682 8.099 11.333 1.00 92.12 121 LEU A CA 1
ATOM 915 C C . LEU A 1 121 ? -25.217 6.666 11.374 1.00 92.12 121 LEU A C 1
ATOM 917 O O . LEU A 1 121 ? -24.638 5.812 10.708 1.00 92.12 121 LEU A O 1
ATOM 921 N N . MET A 1 122 ? -26.273 6.364 12.128 1.00 91.31 122 MET A N 1
ATOM 922 C CA . MET A 1 122 ? -26.893 5.034 12.137 1.00 91.31 122 MET A CA 1
ATOM 923 C C . MET A 1 122 ? -28.116 5.007 11.220 1.00 91.31 122 MET A C 1
ATOM 925 O O . MET A 1 122 ? -29.136 5.587 11.581 1.00 91.31 122 MET A O 1
ATOM 929 N N . PRO A 1 123 ? -28.053 4.327 10.063 1.00 89.31 123 PRO A N 1
ATOM 930 C CA . PRO A 1 123 ? -29.213 4.197 9.198 1.00 89.31 123 PRO A CA 1
ATOM 931 C C . PRO A 1 123 ? -30.144 3.077 9.670 1.00 89.31 123 PRO A C 1
ATOM 933 O O . PRO A 1 123 ? -29.781 2.240 10.504 1.00 89.31 123 PRO A O 1
ATOM 936 N N . ASP A 1 124 ? -31.324 3.025 9.058 1.00 85.62 124 ASP A N 1
ATOM 937 C CA . ASP A 1 124 ? -32.299 1.970 9.299 1.00 85.62 124 ASP A CA 1
ATOM 938 C C . ASP A 1 124 ? -31.774 0.581 8.912 1.00 85.62 124 ASP A C 1
ATOM 940 O O . ASP A 1 124 ? -30.850 0.410 8.105 1.00 85.62 124 ASP A O 1
ATOM 944 N N . LYS A 1 125 ? -32.415 -0.449 9.474 1.00 84.50 125 LYS A N 1
ATOM 945 C CA . LYS A 1 125 ? -32.052 -1.859 9.276 1.00 84.50 125 LYS A CA 1
ATOM 946 C C . LYS A 1 125 ? -31.937 -2.254 7.797 1.00 84.50 125 LYS A C 1
ATOM 948 O O . LYS A 1 125 ? -31.085 -3.072 7.459 1.00 84.50 125 LYS A O 1
ATOM 953 N N . GLU A 1 126 ? -32.766 -1.686 6.925 1.00 85.88 126 GLU A N 1
ATOM 954 C CA . GLU A 1 126 ? -32.800 -1.998 5.486 1.00 85.88 126 GLU A CA 1
ATOM 955 C C . GLU A 1 126 ? -31.564 -1.490 4.730 1.00 85.88 126 GLU A C 1
ATOM 957 O O . GLU A 1 126 ? -31.126 -2.094 3.749 1.00 85.88 126 GLU A O 1
ATOM 962 N N . LEU A 1 127 ? -30.963 -0.408 5.225 1.00 85.81 127 LEU A N 1
ATOM 963 C CA . LEU A 1 127 ? -29.769 0.219 4.663 1.00 85.81 127 LEU A CA 1
ATOM 964 C C . LEU A 1 127 ? -28.478 -0.281 5.334 1.00 85.81 127 LEU A C 1
ATOM 966 O O . LEU A 1 127 ? -27.372 0.085 4.930 1.00 85.81 127 LEU A O 1
ATOM 970 N N . CYS A 1 128 ? -28.590 -1.149 6.343 1.00 87.62 128 CYS A N 1
ATOM 971 C CA . CYS A 1 128 ? -27.436 -1.815 6.931 1.00 87.62 128 CYS A CA 1
ATOM 972 C C . CYS A 1 128 ? -26.772 -2.778 5.936 1.00 87.62 128 CYS A C 1
ATOM 974 O O . CYS A 1 128 ? -27.415 -3.435 5.119 1.00 87.62 128 CYS A O 1
ATOM 976 N N . ASN A 1 129 ? -25.461 -2.944 6.081 1.00 88.62 129 ASN A N 1
ATOM 977 C CA . ASN A 1 129 ? -24.571 -3.682 5.184 1.00 88.62 129 ASN A CA 1
ATOM 978 C C . ASN A 1 129 ? -24.438 -3.051 3.781 1.00 88.62 129 ASN A C 1
ATOM 980 O O . ASN A 1 129 ? -24.031 -3.727 2.835 1.00 88.62 129 ASN A O 1
ATOM 984 N N . GLN A 1 130 ? -24.742 -1.758 3.644 1.00 89.50 130 GLN A N 1
ATOM 985 C CA . GLN A 1 130 ? -24.484 -0.961 2.441 1.00 89.50 130 GLN A CA 1
ATOM 986 C C . GLN A 1 130 ? -23.471 0.155 2.739 1.00 89.50 130 GLN A C 1
ATOM 988 O O . GLN A 1 130 ? -23.088 0.363 3.886 1.00 89.50 130 GLN A O 1
ATOM 993 N N . LYS A 1 131 ? -22.980 0.853 1.711 1.00 91.00 131 LYS A N 1
ATOM 994 C CA . LYS A 1 131 ? -22.084 2.005 1.901 1.00 91.00 131 LYS A CA 1
ATOM 995 C C . LYS A 1 131 ? -22.890 3.178 2.458 1.00 91.00 131 LYS A C 1
ATOM 997 O O . LYS A 1 131 ? -23.862 3.579 1.826 1.00 91.00 131 LYS A O 1
ATOM 1002 N N . LEU A 1 132 ? -22.447 3.761 3.571 1.00 91.62 132 LEU A N 1
ATOM 1003 C CA . LEU A 1 132 ? -22.947 5.053 4.036 1.00 91.62 132 LEU A CA 1
ATOM 1004 C C . LEU A 1 132 ? -21.928 6.140 3.693 1.00 91.62 132 LEU A C 1
ATOM 1006 O O . LEU A 1 132 ? -20.757 6.040 4.062 1.00 91.62 132 LEU A O 1
ATOM 1010 N N . GLU A 1 133 ? -22.389 7.163 2.981 1.00 91.00 133 GLU A N 1
ATOM 1011 C CA . GLU A 1 133 ? -21.625 8.353 2.616 1.00 91.00 133 GLU A CA 1
ATOM 1012 C C . GLU A 1 133 ? -22.477 9.582 2.926 1.00 91.00 133 GLU A C 1
ATOM 1014 O O . GLU A 1 133 ? -23.593 9.713 2.427 1.00 91.00 133 GLU A O 1
ATOM 1019 N N . LEU A 1 134 ? -21.958 10.469 3.770 1.00 89.56 134 LEU A N 1
ATOM 1020 C CA . LEU A 1 134 ? -22.653 11.673 4.203 1.00 89.56 134 LEU A CA 1
ATOM 1021 C C . LEU A 1 134 ? -21.666 12.834 4.290 1.00 89.56 134 LEU A C 1
ATOM 1023 O O . LEU A 1 134 ? -20.574 12.677 4.824 1.00 89.56 134 LEU A O 1
ATOM 1027 N N . VAL A 1 135 ? -22.051 14.016 3.815 1.00 87.69 135 VAL A N 1
ATOM 1028 C CA . VAL A 1 135 ? -21.208 15.216 3.885 1.00 87.69 135 VAL A CA 1
ATOM 1029 C C . VAL A 1 135 ? -21.913 16.287 4.710 1.00 87.69 135 VAL A C 1
ATOM 1031 O O . VAL A 1 135 ? -23.018 16.698 4.371 1.00 87.69 135 VAL A O 1
ATOM 1034 N N . VAL A 1 136 ? -21.262 16.753 5.779 1.00 83.62 136 VAL A N 1
ATOM 1035 C CA . VAL A 1 136 ? -21.755 17.818 6.670 1.00 83.62 136 VAL A CA 1
ATOM 1036 C C . VAL A 1 136 ? -20.613 18.788 6.954 1.00 83.62 136 VAL A C 1
ATOM 1038 O O . VAL A 1 136 ? -19.521 18.359 7.319 1.00 83.62 136 VAL A O 1
ATOM 1041 N N . ASP A 1 137 ? -20.831 20.093 6.779 1.00 76.69 137 ASP A N 1
ATOM 1042 C CA . ASP A 1 137 ? -19.854 21.153 7.087 1.00 76.69 137 ASP A CA 1
ATOM 1043 C C . ASP A 1 137 ? -18.430 20.867 6.587 1.00 76.69 137 ASP A C 1
ATOM 1045 O O . ASP A 1 137 ? -17.443 20.931 7.334 1.00 76.69 137 ASP A O 1
ATOM 1049 N N . ALA A 1 138 ? -18.343 20.508 5.302 1.00 77.94 138 ALA A N 1
ATOM 1050 C CA . ALA A 1 138 ? -17.108 20.155 4.605 1.00 77.94 138 ALA A CA 1
ATOM 1051 C C . ALA A 1 138 ? -16.345 18.955 5.207 1.00 77.94 138 ALA A C 1
ATOM 1053 O O . ALA A 1 138 ? -15.164 18.753 4.919 1.00 77.94 138 ALA A O 1
ATOM 1054 N N . LYS A 1 139 ? -17.018 18.103 5.984 1.00 86.38 139 LYS A N 1
ATOM 1055 C CA . LYS A 1 139 ? -16.512 16.822 6.491 1.00 86.38 139 LYS A CA 1
ATOM 1056 C C . LYS A 1 139 ? -17.322 15.696 5.869 1.00 86.38 139 LYS A C 1
ATOM 1058 O O . LYS A 1 139 ? -18.549 15.729 5.878 1.00 86.38 139 LYS A O 1
ATOM 1063 N N . SER A 1 140 ? -16.622 14.715 5.327 1.00 89.31 140 SER A N 1
ATOM 1064 C CA . SER A 1 140 ? -17.213 13.524 4.737 1.00 89.31 140 SER A CA 1
ATOM 1065 C C . SER A 1 140 ? -17.154 12.390 5.753 1.00 89.31 140 SER A C 1
ATOM 1067 O O . SER A 1 140 ? -16.079 12.019 6.217 1.00 89.31 140 SER A O 1
ATOM 1069 N N . PHE A 1 141 ? -18.310 11.850 6.103 1.00 92.19 141 PHE A N 1
ATOM 1070 C CA . PHE A 1 141 ? -18.497 10.684 6.950 1.00 92.19 141 PHE A CA 1
ATOM 1071 C C . PHE A 1 141 ? -18.698 9.475 6.046 1.00 92.19 141 PHE A C 1
ATOM 1073 O O . PHE A 1 141 ? -19.629 9.444 5.238 1.00 92.19 141 PHE A O 1
ATOM 1080 N N . ILE A 1 142 ? -17.817 8.486 6.169 1.00 92.94 142 ILE A N 1
ATOM 1081 C CA . ILE A 1 142 ? -17.882 7.269 5.368 1.00 92.94 142 ILE A CA 1
ATOM 1082 C C . ILE A 1 142 ? -17.731 6.023 6.223 1.00 92.94 142 ILE A C 1
ATOM 1084 O O . ILE A 1 142 ? -16.817 5.922 7.038 1.00 92.94 142 ILE A O 1
ATOM 1088 N N . GLY A 1 143 ? -18.601 5.044 6.018 1.00 92.75 143 GLY A N 1
ATOM 1089 C CA . GLY A 1 143 ? -18.561 3.813 6.792 1.00 92.75 143 GLY A CA 1
ATOM 1090 C C . GLY A 1 143 ? -19.426 2.702 6.215 1.00 92.75 143 GLY A C 1
ATOM 1091 O O . GLY A 1 143 ? -20.057 2.845 5.165 1.00 92.75 143 GLY A O 1
ATOM 1092 N N . HIS A 1 144 ? -19.387 1.559 6.894 1.00 93.88 144 HIS A N 1
ATOM 1093 C CA . HIS A 1 144 ? -20.171 0.373 6.563 1.00 93.88 144 HIS A CA 1
ATOM 1094 C C . HIS A 1 144 ? -20.970 -0.060 7.805 1.00 93.88 144 HIS A C 1
ATOM 1096 O O . HIS A 1 144 ? -20.413 -0.740 8.672 1.00 93.88 144 HIS A O 1
ATOM 1102 N N . PRO A 1 145 ? -22.235 0.367 7.963 1.00 94.00 145 PRO A N 1
ATOM 1103 C CA . PRO A 1 145 ? -23.077 -0.045 9.081 1.00 94.00 145 PRO A CA 1
ATOM 1104 C C . PRO A 1 145 ? -23.333 -1.551 9.015 1.00 94.00 145 PRO A C 1
ATOM 1106 O O . PRO A 1 145 ? -23.671 -2.085 7.961 1.00 94.00 145 PRO A O 1
ATOM 1109 N N . VAL A 1 146 ? -23.190 -2.249 10.136 1.00 93.44 146 VAL A N 1
ATOM 1110 C CA . VAL A 1 146 ? -23.353 -3.701 10.224 1.00 93.44 146 VAL A CA 1
ATOM 1111 C C . VAL A 1 146 ? -24.533 -4.033 11.117 1.00 93.44 146 VAL A C 1
ATOM 1113 O O . VAL A 1 146 ? -24.551 -3.684 12.295 1.00 93.44 146 VAL A O 1
ATOM 1116 N N . TRP A 1 147 ? -25.479 -4.791 10.563 1.00 90.56 147 TRP A N 1
ATOM 1117 C CA . TRP A 1 147 ? -26.564 -5.386 11.336 1.00 90.56 147 TRP A CA 1
ATOM 1118 C C . TRP A 1 147 ? -26.127 -6.718 11.954 1.00 90.56 147 TRP A C 1
ATOM 1120 O O . TRP A 1 147 ? -25.664 -7.631 11.255 1.00 90.56 147 TRP A O 1
ATOM 1130 N N . LEU A 1 148 ? -26.313 -6.839 13.264 1.00 86.06 148 LEU A N 1
ATOM 1131 C CA . LEU A 1 148 ? -26.115 -8.044 14.054 1.00 86.06 148 LEU A CA 1
ATOM 1132 C C . LEU A 1 148 ? -27.455 -8.774 14.141 1.00 86.06 148 LEU A C 1
ATOM 1134 O O . LEU A 1 148 ? -28.277 -8.536 15.022 1.00 86.06 148 LEU A O 1
ATOM 1138 N N . SER A 1 149 ? -27.715 -9.670 13.189 1.00 70.12 149 SER A N 1
ATOM 1139 C CA . SER A 1 149 ? -28.903 -10.519 13.272 1.00 70.12 149 SER A CA 1
ATOM 1140 C C . SER A 1 149 ? -28.831 -11.365 14.542 1.00 70.12 149 SER A C 1
ATOM 1142 O O . SER A 1 149 ? -27.885 -12.135 14.707 1.00 70.12 149 SER A O 1
ATOM 1144 N N . SER A 1 150 ? -29.842 -11.256 15.410 1.00 53.44 150 SER A N 1
ATOM 1145 C CA . SER A 1 150 ? -30.011 -12.154 16.554 1.00 53.44 150 SER A CA 1
ATOM 1146 C C . SER A 1 150 ? -29.888 -13.601 16.077 1.00 53.44 150 SER A C 1
ATOM 1148 O O . SER A 1 150 ? -30.609 -14.048 15.181 1.00 53.44 150 SER A O 1
ATOM 1150 N N . ALA A 1 151 ? -28.921 -14.322 16.634 1.00 45.19 151 ALA A N 1
ATOM 1151 C CA . ALA A 1 151 ? -28.680 -15.718 16.327 1.00 45.19 151 ALA A CA 1
ATOM 1152 C C . ALA A 1 151 ? -29.879 -16.574 16.776 1.00 45.19 151 ALA A C 1
ATOM 1154 O O . ALA A 1 151 ? -29.948 -16.984 17.932 1.00 45.19 151 ALA A O 1
ATOM 1155 N N . SER A 1 152 ? -30.822 -16.836 15.863 1.00 40.69 152 SER A N 1
ATOM 1156 C CA . SER A 1 152 ? -31.703 -18.016 15.870 1.00 40.69 152 SER A CA 1
ATOM 1157 C C . SER A 1 152 ? -32.416 -18.200 14.520 1.00 40.69 152 SER A C 1
ATOM 1159 O O . SER A 1 152 ? -33.586 -17.889 14.350 1.00 40.69 152 SER A O 1
ATOM 1161 N N . SER A 1 153 ? -31.695 -18.711 13.527 1.00 32.62 153 SER A N 1
ATOM 1162 C CA . SER A 1 153 ? -32.258 -19.600 12.496 1.00 32.62 153 SER A CA 1
ATOM 1163 C C . SER A 1 153 ? -31.116 -20.128 11.635 1.00 32.62 153 SER A C 1
ATOM 1165 O O . SER A 1 153 ? -30.710 -19.533 10.643 1.00 32.62 153 SER A O 1
ATOM 1167 N N . ALA A 1 154 ? -30.572 -21.279 12.031 1.00 29.95 154 ALA A N 1
ATOM 1168 C CA . ALA A 1 154 ? -30.013 -22.167 11.023 1.00 29.95 154 ALA A CA 1
ATOM 1169 C C . ALA A 1 154 ? -31.166 -22.533 10.064 1.00 29.95 154 ALA A C 1
ATOM 1171 O O . ALA A 1 154 ? -32.265 -22.820 10.557 1.00 29.95 154 ALA A O 1
ATOM 1172 N N . PRO A 1 155 ? -30.973 -22.509 8.736 1.00 31.70 155 PRO A N 1
ATOM 1173 C CA . PRO A 1 155 ? -31.992 -22.989 7.819 1.00 31.70 155 PRO A CA 1
ATOM 1174 C C . PRO A 1 155 ? -32.145 -24.489 8.073 1.00 31.70 155 PRO A C 1
ATOM 1176 O O . PRO A 1 155 ? -31.230 -25.267 7.805 1.00 31.70 155 PRO A O 1
ATOM 1179 N N . LYS A 1 156 ? -33.276 -24.904 8.656 1.00 32.22 156 LYS A N 1
ATOM 1180 C CA . LYS A 1 156 ? -33.658 -26.314 8.631 1.00 32.22 156 LYS A CA 1
ATOM 1181 C C . LYS A 1 156 ? -33.862 -26.653 7.161 1.00 32.22 156 LYS A C 1
ATOM 1183 O O . LYS A 1 156 ? -34.722 -26.069 6.513 1.00 32.22 156 LYS A O 1
ATOM 1188 N N . SER A 1 157 ? -33.023 -27.535 6.640 1.00 32.34 157 SER A N 1
ATOM 1189 C CA . SER A 1 157 ? -33.219 -28.141 5.336 1.00 32.34 157 SER A CA 1
ATOM 1190 C C . SER A 1 157 ? -34.606 -28.782 5.293 1.00 32.34 157 SER A C 1
ATOM 1192 O O . SER A 1 157 ? -34.928 -29.648 6.109 1.00 32.34 157 SER A O 1
ATOM 1194 N N . ASP A 1 158 ? -35.426 -28.337 4.343 1.00 34.78 158 ASP A N 1
ATOM 1195 C CA . ASP A 1 158 ? -36.707 -28.938 3.980 1.00 34.78 158 ASP A CA 1
ATOM 1196 C C . ASP A 1 158 ? -36.478 -30.325 3.364 1.00 34.78 158 ASP A C 1
ATOM 1198 O O . ASP A 1 158 ? -36.507 -30.521 2.152 1.00 34.78 158 ASP A O 1
ATOM 1202 N N . ALA A 1 159 ? -36.221 -31.310 4.216 1.00 39.75 159 ALA A N 1
ATOM 1203 C CA . ALA A 1 159 ? -36.169 -32.714 3.844 1.00 39.75 159 ALA A CA 1
ATOM 1204 C C . ALA A 1 159 ? -36.691 -33.566 5.002 1.00 39.75 159 ALA A C 1
ATOM 1206 O O . ALA A 1 159 ? -35.914 -34.249 5.650 1.00 39.75 159 ALA A O 1
ATOM 1207 N N . GLN A 1 160 ? -37.993 -33.454 5.302 1.00 37.84 160 GLN A N 1
ATOM 1208 C CA . GLN A 1 160 ? -38.823 -34.565 5.800 1.00 37.84 160 GLN A CA 1
ATOM 1209 C C . GLN A 1 160 ? -40.304 -34.131 5.879 1.00 37.84 160 GLN A C 1
ATOM 1211 O O . GLN A 1 160 ? -40.871 -33.929 6.950 1.00 37.84 160 GLN A O 1
ATOM 1216 N N . ARG A 1 161 ? -40.974 -33.982 4.731 1.00 35.03 161 ARG A N 1
ATOM 1217 C CA . ARG A 1 161 ? -42.444 -34.061 4.660 1.00 35.03 161 ARG A CA 1
ATOM 1218 C C . ARG A 1 161 ? -42.818 -35.285 3.840 1.00 35.03 161 ARG A C 1
ATOM 1220 O O . ARG A 1 161 ? -42.967 -35.178 2.628 1.00 35.03 161 ARG A O 1
ATOM 1227 N N . ARG A 1 162 ? -42.927 -36.438 4.509 1.00 35.16 162 ARG A N 1
ATOM 1228 C CA . ARG A 1 162 ? -43.774 -37.589 4.139 1.00 35.16 162 ARG A CA 1
ATOM 1229 C C . ARG A 1 162 ? -43.583 -38.727 5.142 1.00 35.16 162 ARG A C 1
ATOM 1231 O O . ARG A 1 162 ? -42.605 -39.462 5.070 1.00 35.16 162 ARG A O 1
ATOM 1238 N N . SER A 1 163 ? -44.521 -38.859 6.071 1.00 32.19 163 SER A N 1
ATOM 1239 C CA . SER A 1 163 ? -45.255 -40.106 6.343 1.00 32.19 163 SER A CA 1
ATOM 1240 C C . SER A 1 163 ? -46.133 -39.899 7.573 1.00 32.19 163 SER A C 1
ATOM 1242 O O . SER A 1 163 ? -45.675 -39.907 8.711 1.00 32.19 163 SER A O 1
ATOM 1244 N N . ASP A 1 164 ? -47.417 -39.683 7.309 1.00 35.69 164 ASP A N 1
ATOM 1245 C CA . ASP A 1 164 ? -48.477 -39.998 8.254 1.00 35.69 164 ASP A CA 1
ATOM 1246 C C . ASP A 1 164 ? -48.492 -41.515 8.494 1.00 35.69 164 ASP A C 1
ATOM 1248 O O . ASP A 1 164 ? -48.346 -42.271 7.536 1.00 35.69 164 ASP A O 1
ATOM 1252 N N . ILE A 1 165 ? -48.703 -41.947 9.741 1.00 35.75 165 ILE A N 1
ATOM 1253 C CA . ILE A 1 165 ? -49.681 -42.976 10.143 1.00 35.75 165 ILE A CA 1
ATOM 1254 C C . ILE A 1 165 ? -49.787 -42.960 11.678 1.00 35.75 165 ILE A C 1
ATOM 1256 O O . ILE A 1 165 ? -48.798 -42.982 12.404 1.00 35.75 165 ILE A O 1
ATOM 1260 N N . LYS A 1 166 ? -51.036 -42.885 12.145 1.00 33.97 166 LYS A N 1
ATOM 1261 C CA . LYS A 1 166 ? -51.482 -42.882 13.543 1.00 33.97 166 LYS A CA 1
ATOM 1262 C C . LYS A 1 166 ? -51.371 -44.275 14.169 1.00 33.97 166 LYS A C 1
ATOM 1264 O O . LYS A 1 166 ? -51.806 -45.228 13.531 1.00 33.97 166 LYS A O 1
ATOM 1269 N N . THR A 1 167 ? -51.021 -44.348 15.454 1.00 28.83 167 THR A N 1
ATOM 1270 C CA . THR A 1 167 ? -51.553 -45.355 16.394 1.00 28.83 167 THR A CA 1
ATOM 1271 C C . THR A 1 167 ? -51.654 -44.776 17.807 1.00 28.83 167 THR A C 1
ATOM 1273 O O . THR A 1 167 ? -50.804 -44.001 18.235 1.00 28.83 167 THR A O 1
ATOM 1276 N N . HIS A 1 168 ? -52.752 -45.138 18.464 1.00 31.98 168 HIS A N 1
ATOM 1277 C CA . HIS A 1 168 ? -53.240 -44.718 19.776 1.00 31.98 168 HIS A CA 1
ATOM 1278 C C . HIS A 1 168 ? -52.556 -45.467 20.945 1.00 31.98 168 HIS A C 1
ATOM 1280 O O . HIS A 1 168 ? -52.055 -46.570 20.751 1.00 31.98 168 HIS A O 1
ATOM 1286 N N . ASP A 1 169 ? -52.676 -44.865 22.136 1.00 26.88 169 ASP A N 1
ATOM 1287 C CA . ASP A 1 169 ? -52.651 -45.427 23.503 1.00 26.88 169 ASP A CA 1
ATOM 1288 C C . ASP A 1 169 ? -51.337 -45.977 24.102 1.00 26.88 169 ASP A C 1
ATOM 1290 O O . ASP A 1 169 ? -50.806 -46.995 23.675 1.00 26.88 169 ASP A O 1
ATOM 1294 N N . PHE A 1 170 ? -50.843 -45.338 25.177 1.00 29.36 170 PHE A N 1
ATOM 1295 C CA . PHE A 1 170 ? -51.025 -45.776 26.578 1.00 29.36 170 PHE A CA 1
ATOM 1296 C C . PHE A 1 170 ? -50.331 -44.804 27.558 1.00 29.36 170 PHE A C 1
ATOM 1298 O O . PHE A 1 170 ? -49.270 -44.251 27.280 1.00 29.36 170 PHE A O 1
ATOM 1305 N N . ALA A 1 171 ? -50.979 -44.585 28.703 1.00 28.88 171 ALA A N 1
ATOM 1306 C CA . ALA A 1 171 ? -50.593 -43.685 29.788 1.00 28.88 171 ALA A CA 1
ATOM 1307 C C . ALA A 1 171 ? -49.414 -44.19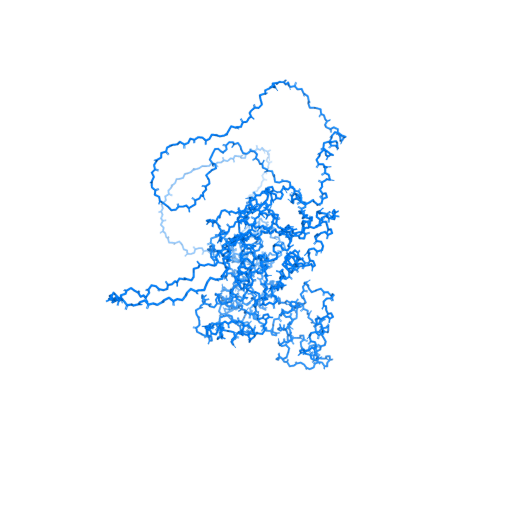3 30.642 1.00 28.88 171 ALA A C 1
ATOM 1309 O O . ALA A 1 171 ? -49.280 -45.401 30.823 1.00 28.88 171 ALA A O 1
ATOM 1310 N N . ALA A 1 172 ? -48.659 -43.270 31.256 1.00 30.31 172 ALA A N 1
ATOM 1311 C CA . ALA A 1 172 ? -48.202 -43.374 32.650 1.00 30.31 172 ALA A CA 1
ATOM 1312 C C . ALA A 1 172 ? -47.580 -42.055 33.145 1.00 30.31 172 ALA A C 1
ATOM 1314 O O . ALA A 1 172 ? -46.722 -41.460 32.495 1.00 30.31 172 ALA A O 1
ATOM 1315 N N . ASP A 1 173 ? -48.042 -41.648 34.323 1.00 27.45 173 ASP A N 1
ATOM 1316 C CA . ASP A 1 173 ? -47.608 -40.519 35.136 1.00 27.45 173 ASP A CA 1
ATOM 1317 C C . ASP A 1 173 ? -46.143 -40.597 35.585 1.00 27.45 173 ASP A C 1
ATOM 1319 O O . ASP A 1 173 ? -45.665 -41.650 36.002 1.00 27.45 173 ASP A O 1
ATOM 1323 N N . ALA A 1 174 ? -45.489 -39.436 35.659 1.00 30.55 174 ALA A N 1
ATOM 1324 C CA . ALA A 1 174 ? -44.596 -39.108 36.770 1.00 30.55 174 ALA A CA 1
ATOM 1325 C C . ALA A 1 174 ? -44.445 -37.585 36.868 1.00 30.55 174 ALA A C 1
ATOM 1327 O O . ALA A 1 174 ? -43.738 -36.946 36.090 1.00 30.55 174 ALA A O 1
ATOM 1328 N N . ALA A 1 175 ? -45.146 -37.011 37.840 1.00 31.25 175 ALA A N 1
ATOM 1329 C CA . ALA A 1 175 ? -44.974 -35.640 38.273 1.00 31.25 175 ALA A CA 1
ATOM 1330 C C . ALA A 1 175 ? -43.666 -35.489 39.063 1.00 31.25 175 ALA A C 1
ATOM 1332 O O . ALA A 1 175 ? -43.470 -36.162 40.073 1.00 31.25 175 ALA A O 1
ATOM 1333 N N . THR A 1 176 ? -42.839 -34.522 38.673 1.00 31.47 176 THR A N 1
ATOM 1334 C CA . THR A 1 176 ? -41.939 -33.812 39.586 1.00 31.47 176 THR A CA 1
ATOM 1335 C C . THR A 1 176 ? -42.011 -32.320 39.276 1.00 31.47 176 THR A C 1
ATOM 1337 O O . THR A 1 176 ? -41.515 -31.831 38.266 1.00 31.47 176 THR A O 1
ATOM 1340 N N . ASN A 1 177 ? -42.694 -31.599 40.165 1.00 35.91 177 ASN A N 1
ATOM 1341 C CA . ASN A 1 177 ? -42.618 -30.151 40.275 1.00 35.91 177 ASN A CA 1
ATOM 1342 C C . ASN A 1 177 ? -41.258 -29.783 40.871 1.00 35.91 177 ASN A C 1
ATOM 1344 O O . ASN A 1 177 ? -41.051 -30.030 42.054 1.00 35.91 177 ASN A O 1
ATOM 1348 N N . GLU A 1 178 ? -40.399 -29.106 40.113 1.00 30.17 178 GLU A N 1
ATOM 1349 C CA . GLU A 1 178 ? -39.441 -28.165 40.691 1.00 30.17 178 GLU A CA 1
ATOM 1350 C C . GLU A 1 178 ? -39.342 -26.899 39.834 1.00 30.17 178 GLU A C 1
ATOM 1352 O O . GLU A 1 178 ? -39.007 -26.929 38.655 1.00 30.17 178 GLU A O 1
ATOM 1357 N N . ALA A 1 179 ? -39.668 -25.786 40.493 1.00 28.03 179 ALA A N 1
ATOM 1358 C CA . ALA A 1 179 ? -39.255 -24.416 40.217 1.00 28.03 179 ALA A CA 1
ATOM 1359 C C . ALA A 1 179 ? -39.409 -23.886 38.778 1.00 28.03 179 ALA A C 1
ATOM 1361 O O . ALA A 1 179 ? -38.530 -23.998 37.925 1.00 28.03 179 ALA A O 1
ATOM 1362 N N . ALA A 1 180 ? -40.485 -23.122 38.587 1.00 32.28 180 ALA A N 1
ATOM 1363 C CA . ALA A 1 180 ? -40.587 -22.093 37.563 1.00 32.28 180 ALA A CA 1
ATOM 1364 C C . ALA A 1 180 ? -39.338 -21.183 37.559 1.00 32.28 180 ALA A C 1
ATOM 1366 O O . ALA A 1 180 ? -39.201 -20.286 38.392 1.00 32.28 180 ALA A O 1
ATOM 1367 N N . GLN A 1 181 ? -38.434 -21.3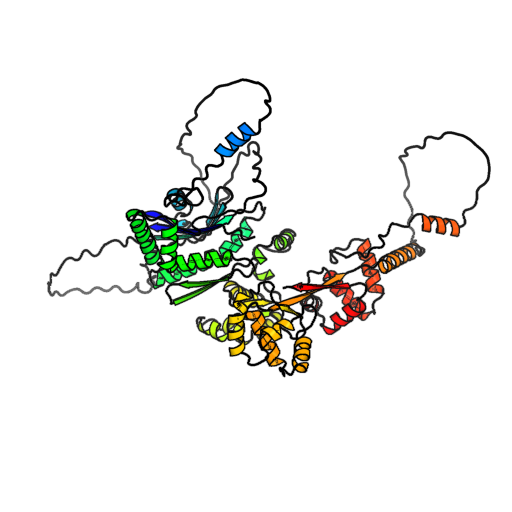96 36.601 1.00 30.78 181 GLN A N 1
ATOM 1368 C CA . GLN A 1 181 ? -37.429 -20.411 36.211 1.00 30.78 181 GLN A CA 1
ATOM 1369 C C . GLN A 1 181 ? -38.001 -19.548 35.074 1.00 30.78 181 GLN A C 1
ATOM 1371 O O . GLN A 1 181 ? -38.522 -20.093 34.100 1.00 30.78 181 GLN A O 1
ATOM 1376 N N . PRO A 1 182 ? -37.915 -18.208 35.147 1.00 33.94 182 PRO A N 1
ATOM 1377 C CA . PRO A 1 182 ? -38.432 -17.319 34.114 1.00 33.94 182 PRO A CA 1
ATOM 1378 C C . PRO A 1 182 ? -37.495 -17.332 32.900 1.00 33.94 182 PRO A C 1
ATOM 1380 O O . PRO A 1 182 ? -36.621 -16.479 32.736 1.00 33.94 182 PRO A O 1
ATOM 1383 N N . SER A 1 183 ? -37.664 -18.312 32.020 1.00 37.31 183 SER A N 1
ATOM 1384 C CA . SER A 1 183 ? -36.896 -18.450 30.786 1.00 37.31 183 SER A CA 1
ATOM 1385 C C . SER A 1 183 ? -37.435 -17.558 29.665 1.00 37.31 183 SER A C 1
ATOM 1387 O O . SER A 1 183 ? -37.825 -18.073 28.630 1.00 37.31 183 SER A O 1
ATOM 1389 N N . THR A 1 184 ? -37.434 -16.232 29.836 1.00 37.19 184 THR A N 1
ATOM 1390 C CA . THR A 1 184 ? -37.469 -15.252 28.725 1.00 37.19 184 THR A CA 1
ATOM 1391 C C . THR A 1 184 ? -37.004 -13.869 29.198 1.00 37.19 184 THR A C 1
ATOM 1393 O O . THR A 1 184 ? -37.723 -12.873 29.093 1.00 37.19 184 THR A O 1
ATOM 1396 N N . ARG A 1 185 ? -35.769 -13.741 29.699 1.00 34.12 185 ARG A N 1
ATOM 1397 C CA . ARG A 1 185 ? -35.120 -12.422 29.690 1.00 34.12 185 ARG A CA 1
ATOM 1398 C C . ARG A 1 185 ? -34.701 -12.161 28.243 1.00 34.12 185 ARG A C 1
ATOM 1400 O O . ARG A 1 185 ? -33.645 -12.616 27.815 1.00 34.12 185 ARG A O 1
ATOM 1407 N N . SER A 1 186 ? -35.589 -11.519 27.479 1.00 42.00 186 SER A N 1
ATOM 1408 C CA . SER A 1 186 ? -35.324 -10.995 26.133 1.00 42.00 186 SER A CA 1
ATOM 1409 C C . SER A 1 186 ? -33.884 -10.473 26.064 1.00 42.00 186 SER A C 1
ATOM 1411 O O . SER A 1 186 ? -33.497 -9.625 26.876 1.00 42.00 186 SER A O 1
ATOM 1413 N N . ARG A 1 187 ? -33.069 -11.049 25.168 1.00 46.97 187 ARG A N 1
ATOM 1414 C CA . ARG A 1 187 ? -31.677 -10.648 24.927 1.00 46.97 187 ARG A CA 1
ATOM 1415 C C . ARG A 1 187 ? -31.676 -9.198 24.433 1.00 46.97 187 ARG A C 1
ATOM 1417 O O . ARG A 1 187 ? -31.713 -8.957 23.234 1.00 46.97 187 ARG A O 1
ATOM 1424 N N . ARG A 1 188 ? -31.639 -8.234 25.358 1.00 57.19 188 ARG A N 1
ATOM 1425 C CA . ARG A 1 188 ? -31.361 -6.820 25.067 1.00 57.19 188 ARG A CA 1
ATOM 1426 C C . ARG A 1 188 ? -29.886 -6.714 24.681 1.00 57.19 188 ARG A C 1
ATOM 1428 O O . ARG A 1 188 ? -29.021 -6.548 25.539 1.00 57.19 188 ARG A O 1
ATOM 1435 N N . GLY A 1 189 ? -29.607 -6.973 23.411 1.00 74.94 189 GLY A N 1
ATOM 1436 C CA . GLY A 1 189 ? -28.281 -6.907 22.812 1.00 74.94 189 GLY A CA 1
ATOM 1437 C C . GLY A 1 189 ? -28.155 -5.703 21.888 1.00 74.94 189 GLY A C 1
ATOM 1438 O O . GLY A 1 189 ? -29.151 -5.090 21.509 1.00 74.94 189 GLY A O 1
ATOM 1439 N N . ILE A 1 190 ? -26.918 -5.381 21.530 1.00 85.69 190 ILE A N 1
ATOM 1440 C CA . ILE A 1 190 ? -26.633 -4.433 20.455 1.00 85.69 190 ILE A CA 1
ATOM 1441 C C . ILE A 1 190 ? -27.110 -5.072 19.149 1.00 85.69 190 ILE A C 1
ATOM 1443 O O . ILE A 1 190 ? -26.758 -6.211 18.848 1.00 85.69 190 ILE A O 1
ATOM 1447 N N . GLU A 1 191 ? -27.945 -4.356 18.403 1.00 89.00 191 GLU A N 1
ATOM 1448 C CA . GLU A 1 191 ? -28.550 -4.844 17.159 1.00 89.00 191 GLU A CA 1
ATOM 1449 C C . GLU A 1 191 ? -27.732 -4.445 15.934 1.00 89.00 191 GLU A C 1
ATOM 1451 O O . GLU A 1 191 ? -27.736 -5.139 14.919 1.00 89.00 191 GLU A O 1
ATOM 1456 N N . ALA A 1 192 ? -27.005 -3.333 16.021 1.00 91.50 192 ALA A N 1
ATOM 1457 C CA . ALA A 1 192 ? -26.134 -2.874 14.955 1.00 91.50 192 ALA A CA 1
ATOM 1458 C C . ALA A 1 192 ? -24.976 -2.044 15.496 1.00 91.50 192 ALA A C 1
ATOM 1460 O O . ALA A 1 192 ? -25.091 -1.373 16.523 1.00 91.50 192 ALA A O 1
ATOM 1461 N N . PHE A 1 193 ? -23.870 -2.045 14.763 1.00 94.25 193 PHE A N 1
ATOM 1462 C CA . PHE A 1 193 ? -22.749 -1.147 15.002 1.00 94.25 193 PHE A CA 1
ATOM 1463 C C . PHE A 1 193 ? -22.281 -0.538 13.685 1.00 94.25 193 PHE A C 1
ATOM 1465 O O . PHE A 1 193 ? -22.438 -1.127 12.615 1.00 94.25 193 PHE A O 1
ATOM 1472 N N . HIS A 1 194 ? -21.683 0.640 13.759 1.00 94.56 194 HIS A N 1
ATOM 1473 C CA . HIS A 1 194 ? -21.177 1.349 12.603 1.00 94.56 194 HIS A CA 1
ATOM 1474 C C . HIS A 1 194 ? -19.854 2.025 12.934 1.00 94.56 194 HIS A C 1
ATOM 1476 O O . HIS A 1 194 ? -19.761 2.845 13.847 1.00 94.56 194 HIS A O 1
ATOM 1482 N N . LEU A 1 195 ? -18.830 1.661 12.165 1.00 94.56 195 LEU A N 1
ATOM 1483 C CA . LEU A 1 195 ? -17.540 2.327 12.180 1.00 94.56 195 LEU A CA 1
ATOM 1484 C C . LEU A 1 195 ? -17.477 3.350 11.042 1.00 94.56 195 LEU A C 1
ATOM 1486 O O . LEU A 1 195 ? -17.604 2.980 9.872 1.00 94.56 195 LEU A O 1
ATOM 1490 N N . VAL A 1 196 ? -17.240 4.609 11.397 1.00 94.62 196 VAL A N 1
ATOM 1491 C CA . VAL A 1 196 ? -17.244 5.755 10.486 1.00 94.62 196 VAL A CA 1
ATOM 1492 C C . VAL A 1 196 ? -15.871 6.413 10.466 1.00 94.62 196 VAL A C 1
ATOM 1494 O O . VAL A 1 196 ? -15.315 6.762 11.505 1.00 94.62 1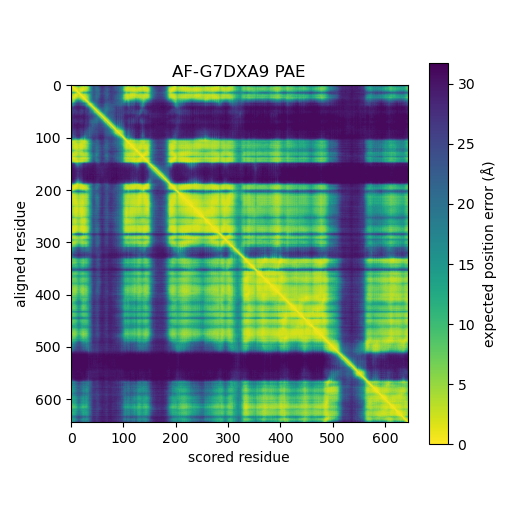96 VAL A O 1
ATOM 1497 N N . LEU A 1 197 ? -15.331 6.613 9.272 1.00 93.50 197 LEU A N 1
ATOM 1498 C CA . LEU A 1 197 ? -14.148 7.421 9.015 1.00 93.50 197 LEU A CA 1
ATOM 1499 C C . LEU A 1 197 ? -14.604 8.836 8.659 1.00 93.50 197 LEU A C 1
ATOM 1501 O O . LEU A 1 197 ? -15.463 9.019 7.796 1.00 93.50 197 LEU A O 1
ATOM 1505 N N . VAL A 1 198 ? -14.021 9.833 9.312 1.00 92.12 198 VAL A N 1
ATOM 1506 C CA . VAL A 1 198 ? -14.291 11.248 9.050 1.00 92.12 198 VAL A CA 1
ATOM 1507 C C . VAL A 1 198 ? -13.129 11.812 8.256 1.00 92.12 198 VAL A C 1
ATOM 1509 O O . VAL A 1 198 ? -11.989 11.795 8.718 1.00 92.12 198 VAL A O 1
ATOM 1512 N N . ILE A 1 199 ? -13.416 12.309 7.061 1.00 88.75 199 ILE A N 1
ATOM 1513 C CA . ILE A 1 199 ? -12.433 12.784 6.091 1.00 88.75 199 ILE A CA 1
ATOM 1514 C C . ILE A 1 199 ? -12.686 14.268 5.832 1.00 88.75 199 ILE A C 1
ATOM 1516 O O . ILE A 1 199 ? -13.829 14.696 5.662 1.00 88.75 199 ILE A O 1
ATOM 1520 N N . ASP A 1 200 ? -11.624 15.067 5.811 1.00 85.06 200 ASP A N 1
ATOM 1521 C CA . ASP A 1 200 ? -11.700 16.461 5.385 1.00 85.06 200 ASP A CA 1
ATOM 1522 C C . ASP A 1 200 ? -12.027 16.492 3.893 1.00 85.06 200 ASP A C 1
ATOM 1524 O O . ASP A 1 200 ? -11.279 15.944 3.086 1.00 85.06 200 ASP A O 1
ATOM 1528 N N . THR A 1 201 ? -13.170 17.073 3.528 1.00 73.25 201 THR A N 1
ATOM 1529 C CA . THR A 1 201 ? -13.703 16.996 2.161 1.00 73.25 201 THR A CA 1
ATOM 1530 C C . THR A 1 201 ? -12.842 17.863 1.244 1.00 73.25 201 THR A C 1
ATOM 1532 O O . THR A 1 201 ? -12.977 19.090 1.321 1.00 73.25 201 THR A O 1
ATOM 1535 N N . PRO A 1 202 ? -11.967 17.316 0.377 1.00 66.19 202 PRO A N 1
ATOM 1536 C CA . PRO A 1 202 ? -11.224 18.157 -0.554 1.00 66.19 202 PRO A CA 1
ATOM 1537 C C . PRO A 1 202 ? -12.208 18.913 -1.456 1.00 66.19 202 PRO A C 1
ATOM 1539 O O . PRO A 1 202 ? -13.308 18.430 -1.721 1.00 66.19 202 PRO A O 1
ATOM 1542 N N . SER A 1 203 ? -11.829 20.090 -1.959 1.00 60.47 203 SER A N 1
ATOM 1543 C CA . SER A 1 203 ? -12.647 20.883 -2.900 1.00 60.47 203 SER A CA 1
ATOM 1544 C C . SER A 1 203 ? -12.780 20.232 -4.297 1.00 60.47 203 SER A C 1
ATOM 1546 O O . SER A 1 203 ? -12.891 20.933 -5.299 1.00 60.47 203 SER A O 1
ATOM 1548 N N . ASP A 1 204 ? -12.683 18.905 -4.383 1.00 57.97 204 ASP A N 1
ATOM 1549 C CA . ASP A 1 204 ? -12.439 18.143 -5.604 1.00 57.97 204 ASP A CA 1
ATOM 1550 C C . ASP A 1 204 ? -13.735 17.677 -6.290 1.00 57.97 204 ASP A C 1
ATOM 1552 O O . ASP A 1 204 ? -14.705 17.272 -5.648 1.00 57.97 204 ASP A O 1
ATOM 1556 N N . ARG A 1 205 ? -13.711 17.660 -7.627 1.00 58.78 205 ARG A N 1
ATOM 1557 C CA . ARG A 1 205 ? -14.755 17.110 -8.505 1.00 58.78 205 ARG A CA 1
ATOM 1558 C C . ARG A 1 205 ? -14.886 15.584 -8.357 1.00 58.78 205 ARG A C 1
ATOM 1560 O O . ARG A 1 205 ? -15.919 15.028 -8.725 1.00 58.78 205 ARG A O 1
ATOM 1567 N N . HIS A 1 206 ? -13.880 14.905 -7.800 1.00 65.19 206 HIS A N 1
ATOM 1568 C CA . HIS A 1 206 ? -13.830 13.441 -7.674 1.00 65.19 206 HIS A CA 1
ATOM 1569 C C . HIS A 1 206 ? -13.989 12.905 -6.244 1.00 65.19 206 HIS A C 1
ATOM 1571 O O . HIS A 1 206 ? -13.606 11.765 -5.974 1.00 65.19 206 HIS A O 1
ATOM 1577 N N . LEU A 1 207 ? -14.617 13.678 -5.350 1.00 74.81 207 LEU A N 1
ATOM 1578 C CA . LEU A 1 207 ? -14.837 13.314 -3.945 1.00 74.81 207 LEU A CA 1
ATOM 1579 C C . LEU A 1 207 ? -15.312 11.863 -3.746 1.00 74.81 207 LEU A C 1
ATOM 1581 O O . LEU A 1 207 ? -14.725 11.133 -2.956 1.00 74.81 207 LEU A O 1
ATOM 1585 N N . SER A 1 208 ? -16.322 11.416 -4.498 1.00 76.06 208 SER A N 1
ATOM 1586 C CA . SER A 1 208 ? -16.884 10.065 -4.342 1.00 76.06 208 SER A CA 1
ATOM 1587 C C . SER A 1 208 ? -15.844 8.950 -4.559 1.00 76.06 208 SER A C 1
ATOM 1589 O O . SER A 1 208 ? -15.814 7.983 -3.800 1.00 76.06 208 SER A O 1
ATOM 1591 N N . ARG A 1 209 ? -14.917 9.119 -5.519 1.00 74.31 209 ARG A N 1
ATOM 1592 C CA . ARG A 1 209 ? -13.831 8.151 -5.772 1.00 74.31 209 ARG A CA 1
ATOM 1593 C C . ARG A 1 209 ? -12.781 8.175 -4.667 1.00 74.31 209 ARG A C 1
ATOM 1595 O O . ARG A 1 209 ? -12.356 7.117 -4.213 1.00 74.31 209 ARG A O 1
ATOM 1602 N N . HIS A 1 210 ? -12.397 9.368 -4.212 1.00 78.62 210 HIS A N 1
ATOM 1603 C CA . HIS A 1 210 ? -11.488 9.531 -3.071 1.00 78.62 210 HIS A CA 1
ATOM 1604 C C . HIS A 1 210 ? -12.032 8.795 -1.842 1.00 78.62 210 HIS A C 1
ATOM 1606 O O . HIS A 1 210 ? -11.336 8.011 -1.201 1.00 78.62 210 HIS A O 1
ATOM 1612 N N . LEU A 1 211 ? -13.323 8.977 -1.569 1.00 83.44 211 LEU A N 1
ATOM 1613 C CA . LEU A 1 211 ? -14.039 8.319 -0.484 1.00 83.44 211 LEU A CA 1
ATOM 1614 C C . LEU A 1 211 ? -14.154 6.795 -0.686 1.00 83.44 211 LEU A C 1
ATOM 1616 O O . LEU A 1 211 ? -13.977 6.035 0.270 1.00 83.44 211 LEU A O 1
ATOM 1620 N N . ASP A 1 212 ? -14.380 6.320 -1.914 1.00 83.00 212 ASP A N 1
ATOM 1621 C CA . ASP A 1 212 ? -14.418 4.885 -2.229 1.00 83.00 212 ASP A CA 1
ATOM 1622 C C . ASP A 1 212 ? -13.126 4.157 -1.842 1.00 83.00 212 ASP A C 1
ATOM 1624 O O . ASP A 1 212 ? -13.186 3.029 -1.345 1.00 83.00 212 ASP A O 1
ATOM 1628 N N . VAL A 1 213 ? -11.963 4.794 -2.004 1.00 81.38 213 VAL A N 1
ATOM 1629 C CA . VAL A 1 213 ? -10.677 4.199 -1.613 1.00 81.38 213 VAL A CA 1
ATOM 1630 C C . VAL A 1 213 ? -10.637 3.940 -0.108 1.00 81.38 213 VAL A C 1
ATOM 1632 O O . VAL A 1 213 ? -10.293 2.828 0.301 1.00 81.38 213 VAL A O 1
ATOM 1635 N N . TYR A 1 214 ? -11.047 4.904 0.721 1.00 86.19 214 TYR A N 1
ATOM 1636 C CA . TYR A 1 214 ? -11.126 4.726 2.177 1.00 86.19 214 TYR A CA 1
ATOM 1637 C C . TYR A 1 214 ? -12.133 3.642 2.566 1.00 86.19 214 TYR A C 1
ATOM 1639 O O . TYR A 1 214 ? -11.838 2.774 3.393 1.00 86.19 214 TYR A O 1
ATOM 1647 N N . TYR A 1 215 ? -13.305 3.640 1.936 1.00 89.12 215 TYR A N 1
ATOM 1648 C CA . TYR A 1 215 ? -14.343 2.653 2.209 1.00 89.12 215 TYR A CA 1
ATOM 1649 C C . TYR A 1 215 ? -13.893 1.225 1.888 1.00 89.12 215 TYR A C 1
ATOM 1651 O O . TYR A 1 215 ? -13.969 0.335 2.739 1.00 89.12 215 TYR A O 1
ATOM 1659 N N . GLN A 1 216 ? -13.374 0.997 0.680 1.00 85.25 216 GLN A N 1
ATOM 1660 C CA . GLN A 1 216 ? -12.971 -0.335 0.233 1.00 85.25 216 GLN A CA 1
ATOM 1661 C C . GLN A 1 216 ? -11.700 -0.832 0.929 1.00 85.25 216 GLN A C 1
ATOM 1663 O O . GLN A 1 216 ? -11.572 -2.034 1.192 1.00 85.25 216 GLN A O 1
ATOM 1668 N N . SER A 1 217 ? -10.757 0.071 1.209 1.00 83.50 217 SER A N 1
ATOM 1669 C CA . SER A 1 217 ? -9.453 -0.281 1.773 1.00 83.50 217 SER A CA 1
ATOM 1670 C C . SER A 1 217 ? -9.500 -0.484 3.284 1.00 83.50 217 SER A C 1
ATOM 1672 O O . SER A 1 217 ? -8.763 -1.334 3.783 1.00 83.50 217 SER A O 1
ATOM 1674 N N . VAL A 1 218 ? -10.374 0.247 3.987 1.00 89.62 218 VAL A N 1
ATOM 1675 C CA . VAL A 1 218 ? -10.437 0.283 5.456 1.00 89.62 218 VAL A CA 1
ATOM 1676 C C . VAL A 1 218 ? -11.802 -0.173 5.971 1.00 89.62 218 VAL A C 1
ATOM 1678 O O . VAL A 1 218 ? -11.884 -1.227 6.603 1.00 89.62 218 VAL A O 1
ATOM 1681 N N . ALA A 1 219 ? -12.872 0.584 5.695 1.00 91.88 219 ALA A N 1
ATOM 1682 C CA . ALA A 1 219 ? -14.160 0.417 6.378 1.00 91.88 219 ALA A CA 1
ATOM 1683 C C . ALA A 1 219 ? -14.764 -0.982 6.179 1.00 91.88 219 ALA A C 1
ATOM 1685 O O . ALA A 1 219 ? -15.110 -1.645 7.156 1.00 91.88 219 ALA A O 1
ATOM 1686 N N . VAL A 1 220 ? -14.825 -1.472 4.937 1.00 90.38 220 VAL A N 1
ATOM 1687 C CA . VAL A 1 220 ? -15.389 -2.797 4.617 1.00 90.38 220 VAL A CA 1
ATOM 1688 C C . VAL A 1 220 ? -14.584 -3.925 5.262 1.00 90.38 220 VAL A C 1
ATOM 1690 O O . VAL A 1 220 ? -15.165 -4.849 5.822 1.00 90.38 220 VAL A O 1
ATOM 1693 N N . LYS A 1 221 ? -13.247 -3.858 5.216 1.00 89.56 221 LYS A N 1
ATOM 1694 C CA . LYS A 1 221 ? -12.392 -4.923 5.767 1.00 89.56 221 LYS A CA 1
ATOM 1695 C C . LYS A 1 221 ? -12.531 -5.007 7.280 1.00 89.56 221 LYS A C 1
ATOM 1697 O O . LYS A 1 221 ? -12.727 -6.090 7.822 1.00 89.56 221 LYS A O 1
ATOM 1702 N N . LEU A 1 222 ? -12.447 -3.859 7.948 1.00 92.25 222 LEU A N 1
ATOM 1703 C CA . LEU A 1 222 ? -12.491 -3.793 9.400 1.00 92.25 222 LEU A CA 1
ATOM 1704 C C . LEU A 1 222 ? -13.871 -4.181 9.941 1.00 92.25 222 LEU A C 1
ATOM 1706 O O . LEU A 1 222 ? -13.967 -4.975 10.869 1.00 92.25 222 LEU A O 1
ATOM 1710 N N . THR A 1 223 ? -14.952 -3.696 9.331 1.00 92.94 223 THR A N 1
ATOM 1711 C CA . THR A 1 223 ? -16.314 -4.059 9.758 1.00 92.94 223 THR A CA 1
ATOM 1712 C C . THR A 1 223 ? -16.643 -5.527 9.481 1.00 92.94 223 THR A C 1
ATOM 1714 O O . THR A 1 223 ? -17.282 -6.164 10.318 1.00 92.94 223 THR A O 1
ATOM 1717 N N . ALA A 1 224 ? -16.150 -6.106 8.380 1.00 91.19 224 ALA A N 1
ATOM 1718 C CA . ALA A 1 224 ? -16.271 -7.540 8.112 1.00 91.19 224 ALA A CA 1
ATOM 1719 C C . ALA A 1 224 ? -15.517 -8.391 9.149 1.00 91.19 224 ALA A C 1
ATOM 1721 O O . ALA A 1 224 ? -16.072 -9.364 9.660 1.00 91.19 224 ALA A O 1
ATOM 1722 N N . ALA A 1 225 ? -14.290 -7.998 9.505 1.00 90.94 225 ALA A N 1
ATOM 1723 C CA . ALA A 1 225 ? -13.509 -8.653 10.550 1.00 90.94 225 ALA A CA 1
ATOM 1724 C C . ALA A 1 225 ? -14.211 -8.581 11.914 1.00 90.94 225 ALA A C 1
ATOM 1726 O O . ALA A 1 225 ? -14.417 -9.606 12.558 1.00 90.94 225 ALA A O 1
ATOM 1727 N N . LEU A 1 226 ? -14.678 -7.398 12.319 1.00 92.06 226 LEU A N 1
ATOM 1728 C CA . LEU A 1 226 ? -15.416 -7.219 13.572 1.00 92.06 226 LEU A CA 1
ATOM 1729 C C . LEU A 1 226 ? -16.723 -8.021 13.598 1.00 92.06 226 LEU A C 1
ATOM 1731 O O . LEU A 1 226 ? -17.048 -8.619 14.619 1.00 92.06 226 LEU A O 1
ATOM 1735 N N . LYS A 1 227 ? -17.445 -8.109 12.474 1.00 91.88 227 LYS A N 1
ATOM 1736 C CA . LYS A 1 227 ? -18.645 -8.953 12.344 1.00 91.88 227 LYS A CA 1
ATOM 1737 C C . LYS A 1 227 ? -18.324 -10.438 12.527 1.00 91.88 227 LYS A C 1
ATOM 1739 O O . LYS A 1 227 ? -19.106 -11.163 13.140 1.00 91.88 227 LYS A O 1
ATOM 1744 N N . TYR A 1 228 ? -17.188 -10.894 11.997 1.00 90.75 228 TYR A N 1
ATOM 1745 C CA . TYR A 1 228 ? -16.722 -12.268 12.173 1.00 90.75 228 TYR A CA 1
ATOM 1746 C C . TYR A 1 228 ? -16.394 -12.569 13.642 1.00 90.75 228 TYR A C 1
ATOM 1748 O O . TYR A 1 228 ? -16.890 -13.559 14.182 1.00 90.75 228 TYR A O 1
ATOM 1756 N N . VAL A 1 229 ? -15.632 -11.692 14.306 1.00 90.25 229 VAL A N 1
ATOM 1757 C CA . VAL A 1 229 ? -15.290 -11.849 15.730 1.00 90.25 229 VAL A CA 1
ATOM 1758 C C . VAL A 1 229 ? -16.545 -11.778 16.604 1.00 90.25 229 VAL A C 1
ATOM 1760 O O . VAL A 1 229 ? -16.728 -12.612 17.485 1.00 90.25 229 VAL A O 1
ATOM 1763 N N . GLU A 1 230 ? -17.471 -10.862 16.319 1.00 91.12 230 GLU A N 1
ATOM 1764 C CA . GLU A 1 230 ? -18.740 -10.760 17.046 1.00 91.12 230 GLU A CA 1
ATOM 1765 C C . GLU A 1 230 ? -19.552 -12.056 16.973 1.00 91.12 230 GLU A C 1
ATOM 1767 O O . GLU A 1 230 ? -20.056 -12.532 17.987 1.00 91.12 230 GLU A O 1
ATOM 1772 N N . LYS A 1 231 ? -19.628 -12.687 15.795 1.00 89.06 231 LYS A N 1
ATOM 1773 C CA . LYS A 1 231 ? -20.319 -13.973 15.636 1.00 89.06 231 LYS A CA 1
ATOM 1774 C C . LYS A 1 231 ? -19.652 -15.103 16.432 1.00 89.06 231 LYS A C 1
ATOM 1776 O O . LYS A 1 231 ? -20.341 -16.032 16.847 1.00 89.06 231 LYS A O 1
ATOM 1781 N N . ARG A 1 232 ? -18.329 -15.050 16.605 1.00 86.69 232 ARG A N 1
ATOM 1782 C CA . ARG A 1 232 ? -17.537 -16.089 17.278 1.00 86.69 232 ARG A CA 1
ATOM 1783 C C . ARG A 1 232 ? -17.571 -15.958 18.802 1.00 86.69 232 ARG A C 1
ATOM 1785 O O . ARG A 1 232 ? -17.781 -16.964 19.472 1.00 86.69 232 ARG A O 1
ATOM 1792 N N . SER A 1 233 ? -17.353 -14.757 19.334 1.00 87.44 233 SER A N 1
ATOM 1793 C CA . SER A 1 233 ? -17.130 -14.526 20.771 1.00 87.44 233 SER A CA 1
ATOM 1794 C C . SER A 1 233 ? -17.985 -13.412 21.383 1.00 87.44 233 SER A C 1
ATOM 1796 O O . SER A 1 233 ? -17.944 -13.206 22.596 1.00 87.44 233 SER A O 1
ATOM 1798 N N . GLY A 1 234 ? -18.787 -12.691 20.592 1.00 88.94 234 GLY A N 1
ATOM 1799 C CA . GLY A 1 234 ? -19.535 -11.525 21.082 1.00 88.94 234 GLY A CA 1
ATOM 1800 C C . GLY A 1 234 ? -18.630 -10.356 21.496 1.00 88.94 234 GLY A C 1
ATOM 1801 O O . GLY A 1 234 ? -18.995 -9.559 22.367 1.00 88.94 234 GLY A O 1
ATOM 1802 N N . TYR A 1 235 ? -17.416 -10.294 20.934 1.00 91.19 235 TYR A N 1
ATOM 1803 C CA . TYR A 1 235 ? -16.370 -9.341 21.305 1.00 91.19 235 TYR A CA 1
ATOM 1804 C C . TYR A 1 235 ? -16.805 -7.877 21.192 1.00 91.19 235 TYR A C 1
ATOM 1806 O O . TYR A 1 235 ? -16.573 -7.100 22.117 1.00 91.19 235 TYR A O 1
ATOM 1814 N N . VAL A 1 236 ? -17.455 -7.487 20.091 1.00 91.88 236 VAL A N 1
ATOM 1815 C CA . VAL A 1 236 ? -17.864 -6.098 19.829 1.00 91.88 236 VAL A CA 1
ATOM 1816 C C . VAL A 1 236 ? -18.948 -5.686 20.815 1.00 91.88 236 VAL A C 1
ATOM 1818 O O . VAL A 1 236 ? -18.855 -4.618 21.420 1.00 91.88 236 VAL A O 1
ATOM 1821 N N . THR A 1 237 ? -19.932 -6.554 21.052 1.00 91.12 237 THR A N 1
ATOM 1822 C CA . THR A 1 237 ? -21.000 -6.292 22.021 1.00 91.12 237 THR A CA 1
ATOM 1823 C C . THR A 1 237 ? -20.447 -6.115 23.436 1.00 91.12 237 THR A C 1
ATOM 1825 O O . THR A 1 237 ? -20.853 -5.202 24.160 1.00 91.12 237 THR A O 1
ATOM 1828 N N . ASN A 1 238 ? -19.502 -6.967 23.842 1.00 90.94 238 ASN A N 1
ATOM 1829 C CA . ASN A 1 238 ? -18.869 -6.879 25.156 1.00 90.94 238 ASN A CA 1
ATOM 1830 C C . ASN A 1 238 ? -17.969 -5.642 25.281 1.00 90.94 238 ASN A C 1
ATOM 1832 O O . ASN A 1 238 ? -18.042 -4.943 26.293 1.00 90.94 238 ASN A O 1
ATOM 1836 N N . ALA A 1 239 ? -17.182 -5.330 24.249 1.00 91.56 239 ALA A N 1
ATOM 1837 C CA . ALA A 1 239 ? -16.331 -4.146 24.213 1.00 91.56 239 ALA A CA 1
ATOM 1838 C C . ALA A 1 239 ? -17.157 -2.857 24.309 1.00 91.56 239 ALA A C 1
ATOM 1840 O O . ALA A 1 239 ? -16.857 -2.008 25.143 1.00 91.56 239 ALA A O 1
ATOM 1841 N N . ILE A 1 240 ? -18.238 -2.728 23.531 1.00 92.06 240 ILE A N 1
ATOM 1842 C CA . ILE A 1 240 ? -19.125 -1.555 23.578 1.00 92.06 240 ILE A CA 1
ATOM 1843 C C . ILE A 1 240 ? -19.762 -1.409 24.963 1.00 92.06 240 ILE A C 1
ATOM 1845 O O . ILE A 1 240 ? -19.760 -0.312 25.517 1.00 92.06 240 ILE A O 1
ATOM 1849 N N . ARG A 1 241 ? -20.255 -2.501 25.564 1.00 90.81 241 ARG A N 1
ATOM 1850 C CA . ARG A 1 241 ? -20.837 -2.458 26.916 1.00 90.81 241 ARG A CA 1
ATOM 1851 C C . ARG A 1 241 ? -19.828 -1.966 27.956 1.00 90.81 241 ARG A C 1
ATOM 1853 O O . ARG A 1 241 ? -20.190 -1.170 28.818 1.00 90.81 241 ARG A O 1
ATOM 1860 N N . ASN A 1 242 ? -18.576 -2.414 27.861 1.00 91.38 242 ASN A N 1
ATOM 1861 C CA . ASN A 1 242 ? -17.507 -1.957 28.746 1.00 91.38 242 ASN A CA 1
ATOM 1862 C C . ASN A 1 242 ? -17.200 -0.469 28.532 1.00 91.38 242 ASN A C 1
ATOM 1864 O O . ASN A 1 242 ? -17.103 0.260 29.510 1.00 91.38 242 ASN A O 1
ATOM 1868 N N . ILE A 1 243 ? -17.138 -0.002 27.280 1.00 92.25 243 ILE A N 1
ATOM 1869 C CA . ILE A 1 243 ? -16.884 1.412 26.961 1.00 92.25 243 ILE A CA 1
ATOM 1870 C C . ILE A 1 243 ? -17.987 2.321 27.517 1.00 92.25 243 ILE A C 1
ATOM 1872 O O . ILE A 1 243 ? -17.682 3.353 28.114 1.00 92.25 243 ILE A O 1
ATOM 1876 N N . VAL A 1 244 ? -19.258 1.934 27.357 1.00 90.31 244 VAL A N 1
ATOM 1877 C CA . VAL A 1 244 ? -20.404 2.691 27.887 1.00 90.31 244 VAL A CA 1
ATOM 1878 C C . VAL A 1 244 ? -20.368 2.734 29.417 1.00 90.31 244 VAL A C 1
ATOM 1880 O O . VAL A 1 244 ? -20.479 3.812 29.993 1.00 90.31 244 VAL A O 1
ATOM 1883 N N . ARG A 1 245 ? -20.118 1.598 30.078 1.00 90.75 245 ARG A N 1
ATOM 1884 C CA . ARG A 1 245 ? -19.989 1.538 31.542 1.00 90.75 245 ARG A CA 1
ATOM 1885 C C . ARG A 1 245 ? -18.828 2.394 32.053 1.00 90.75 245 ARG A C 1
ATOM 1887 O O . ARG A 1 245 ? -18.960 3.102 33.046 1.00 90.75 245 ARG A O 1
ATOM 1894 N N . ASP A 1 246 ? -17.680 2.338 31.387 1.00 90.50 246 ASP A N 1
ATOM 1895 C CA . ASP A 1 246 ? -16.504 3.110 31.786 1.00 90.50 246 ASP A CA 1
ATOM 1896 C C . ASP A 1 246 ? -16.728 4.616 31.572 1.00 90.50 246 ASP A C 1
ATOM 1898 O O . ASP A 1 246 ? -16.237 5.422 32.361 1.00 90.50 246 ASP A O 1
ATOM 1902 N N . ARG A 1 247 ? -17.525 5.002 30.565 1.00 89.44 247 ARG A N 1
ATOM 1903 C CA . ARG A 1 247 ? -17.981 6.386 30.365 1.00 89.44 247 ARG A CA 1
ATOM 1904 C C . ARG A 1 247 ? -18.869 6.864 31.515 1.00 89.44 247 ARG A C 1
ATOM 1906 O O . ARG A 1 247 ? -18.650 7.960 32.018 1.00 89.44 247 ARG A O 1
ATOM 1913 N N . GLU A 1 248 ? -19.847 6.066 31.937 1.00 89.88 248 GLU A N 1
ATOM 1914 C CA . GLU A 1 248 ? -20.722 6.390 33.077 1.00 89.88 248 GLU A CA 1
ATOM 1915 C C . GLU A 1 248 ? -19.902 6.563 34.364 1.00 89.88 248 GLU A C 1
ATOM 1917 O O . GLU A 1 248 ? -19.994 7.595 35.025 1.00 89.88 248 GLU A O 1
ATOM 1922 N N . ASN A 1 249 ? -18.983 5.633 34.640 1.00 90.62 249 ASN A N 1
ATOM 1923 C CA . ASN A 1 249 ? -18.062 5.722 35.777 1.00 90.62 249 ASN A CA 1
ATOM 1924 C C . ASN A 1 249 ? -17.176 6.983 35.733 1.00 90.62 249 ASN A C 1
ATOM 1926 O O . ASN A 1 249 ? -16.844 7.556 36.771 1.00 90.62 249 ASN A O 1
ATOM 1930 N N . ALA A 1 250 ? -16.740 7.397 34.540 1.00 88.88 250 ALA A N 1
ATOM 1931 C CA . ALA A 1 250 ? -15.926 8.593 34.340 1.00 88.88 250 ALA A CA 1
ATOM 1932 C C . ALA A 1 250 ? -16.716 9.885 34.602 1.00 88.88 250 ALA A C 1
ATOM 1934 O O . ALA A 1 250 ? -16.157 10.832 35.170 1.00 88.88 250 ALA A O 1
ATOM 1935 N N . LEU A 1 251 ? -18.003 9.899 34.233 1.00 88.44 251 LEU A N 1
ATOM 1936 C CA . LEU A 1 251 ? -18.941 10.986 34.516 1.00 88.44 251 LEU A CA 1
ATOM 1937 C C . LEU A 1 251 ? -19.247 11.084 36.015 1.00 88.44 251 LEU A C 1
ATOM 1939 O O . LEU A 1 251 ? -19.178 12.177 36.571 1.00 88.44 251 LEU A O 1
ATOM 1943 N N . GLU A 1 252 ? -19.492 9.957 36.689 1.00 90.62 252 GLU A N 1
ATOM 1944 C CA . GLU A 1 252 ? -19.729 9.915 38.141 1.00 90.62 252 GLU A CA 1
ATOM 1945 C C . GLU A 1 252 ? -18.523 10.415 38.947 1.00 90.62 252 GLU A C 1
ATOM 1947 O O . GLU A 1 252 ? -18.676 11.124 39.940 1.00 90.62 252 GLU A O 1
ATOM 1952 N N . LYS A 1 253 ? -17.307 10.081 38.503 1.00 89.44 253 LYS A N 1
ATOM 1953 C CA . LYS A 1 253 ? -16.056 10.522 39.140 1.00 89.44 253 LYS A CA 1
ATOM 1954 C C . LYS A 1 253 ? -15.652 11.956 38.782 1.00 89.44 253 LYS A C 1
ATOM 1956 O O . LYS A 1 253 ? -14.680 12.454 39.345 1.00 89.44 253 LYS A O 1
ATOM 1961 N N . GLY A 1 254 ? -16.334 12.606 37.835 1.00 86.44 254 GLY A N 1
ATOM 1962 C CA . GLY A 1 254 ? -15.984 13.950 37.362 1.00 86.44 254 GLY A CA 1
ATOM 1963 C C . GLY A 1 254 ? -14.623 14.031 36.656 1.00 86.44 254 GLY A C 1
ATOM 1964 O O . GLY A 1 254 ? -13.961 15.067 36.700 1.00 86.44 254 GLY A O 1
ATOM 1965 N N . THR A 1 255 ? -14.168 12.938 36.036 1.00 87.44 255 THR A N 1
ATOM 1966 C CA . THR A 1 255 ? -12.884 12.917 35.311 1.00 87.44 255 THR A CA 1
ATOM 1967 C C . THR A 1 255 ? -12.941 13.770 34.043 1.00 87.44 255 THR A C 1
ATOM 1969 O O . THR A 1 255 ? -13.983 13.891 33.396 1.00 87.44 255 THR A O 1
ATOM 1972 N N . SER A 1 256 ? -11.813 14.374 33.658 1.00 87.56 256 SER A N 1
ATOM 1973 C CA . SER A 1 256 ? -11.759 15.133 32.405 1.00 87.56 256 SER A CA 1
ATOM 1974 C C . SER A 1 256 ? -11.848 14.199 31.191 1.00 87.56 256 SER A C 1
ATOM 1976 O O . SER A 1 256 ? -11.294 13.099 31.198 1.00 87.56 256 SER A O 1
ATOM 1978 N N . TYR A 1 257 ? -12.479 14.651 30.103 1.00 86.62 257 TYR A N 1
ATOM 1979 C CA . TYR A 1 257 ? -12.637 13.841 28.886 1.00 86.62 257 TYR A CA 1
ATOM 1980 C C . TYR A 1 257 ? -11.300 13.386 28.279 1.00 86.62 257 TYR A C 1
ATOM 1982 O O . TYR A 1 257 ? -11.194 12.288 27.740 1.00 86.62 257 TYR A O 1
ATOM 1990 N N . ALA A 1 258 ? -10.261 14.223 28.373 1.00 85.81 258 ALA A N 1
ATOM 1991 C CA . ALA A 1 258 ? -8.933 13.882 27.872 1.00 85.81 258 ALA A CA 1
ATOM 1992 C C . ALA A 1 258 ? -8.311 12.704 28.641 1.00 85.81 258 ALA A C 1
ATOM 1994 O O . ALA A 1 258 ? -7.754 11.807 28.014 1.00 85.81 258 ALA A O 1
ATOM 1995 N N . GLN A 1 259 ? -8.454 12.684 29.972 1.00 86.94 259 GLN A N 1
ATOM 1996 C CA . GLN A 1 259 ? -8.000 11.572 30.814 1.00 86.94 259 GLN A CA 1
ATOM 1997 C C . GLN A 1 259 ? -8.817 10.308 30.540 1.00 86.94 259 GLN A C 1
ATOM 1999 O O . GLN A 1 259 ? -8.237 9.259 30.288 1.00 86.94 259 GLN A O 1
ATOM 2004 N N . TYR A 1 260 ? -10.148 10.428 30.461 1.00 89.94 260 TYR A N 1
ATOM 2005 C CA . TYR A 1 260 ? -11.021 9.314 30.081 1.00 89.94 260 TYR A CA 1
ATOM 2006 C C . TYR A 1 260 ? -10.601 8.678 28.746 1.00 89.94 260 TYR A C 1
ATOM 2008 O O . TYR A 1 260 ? -10.520 7.456 28.635 1.00 89.94 260 TYR A O 1
ATOM 2016 N N . MET A 1 261 ? -10.286 9.498 27.738 1.00 88.56 261 MET A N 1
ATOM 2017 C CA . MET A 1 261 ? -9.841 9.011 26.432 1.00 88.56 261 MET A CA 1
ATOM 2018 C C . MET A 1 261 ? -8.481 8.305 26.477 1.00 88.56 261 MET A C 1
ATOM 2020 O O . MET A 1 261 ? -8.255 7.366 25.712 1.00 88.56 261 MET A O 1
ATOM 2024 N N . GLU A 1 262 ? -7.575 8.722 27.358 1.00 88.31 262 GLU A N 1
ATOM 2025 C CA . GLU A 1 262 ? -6.303 8.028 27.564 1.00 88.31 262 GLU A CA 1
ATOM 2026 C C . GLU A 1 262 ? -6.505 6.684 28.280 1.00 88.31 262 GLU A C 1
ATOM 2028 O O . GLU A 1 262 ? -5.925 5.674 27.873 1.00 88.31 262 GLU A O 1
ATOM 2033 N N . ASP A 1 263 ? -7.373 6.655 29.291 1.00 89.12 263 ASP A N 1
ATOM 2034 C CA . ASP A 1 263 ? -7.675 5.462 30.079 1.00 89.12 263 ASP A CA 1
ATOM 2035 C C . ASP A 1 263 ? -8.398 4.401 29.241 1.00 89.12 263 ASP A C 1
ATOM 2037 O O . ASP A 1 263 ? -7.976 3.243 29.214 1.00 89.12 263 ASP A O 1
ATOM 2041 N N . ILE A 1 264 ? -9.428 4.788 28.478 1.00 91.19 264 ILE A N 1
ATOM 2042 C CA . ILE A 1 264 ? -10.198 3.852 27.643 1.00 91.19 264 ILE A CA 1
ATOM 2043 C C . ILE A 1 264 ? -9.357 3.261 26.507 1.00 91.19 264 ILE A C 1
ATOM 2045 O O . ILE A 1 264 ? -9.566 2.119 26.097 1.00 91.19 264 ILE A O 1
ATOM 2049 N N . SER A 1 265 ? -8.373 4.020 26.017 1.00 90.44 265 SER A N 1
ATOM 2050 C CA . SER A 1 265 ? -7.429 3.550 25.000 1.00 90.44 265 SER A CA 1
ATOM 2051 C C . SER A 1 265 ? -6.483 2.473 25.538 1.00 90.44 265 SER A C 1
ATOM 2053 O O . SER A 1 265 ? -5.953 1.693 24.750 1.00 90.44 265 SER A O 1
ATOM 2055 N N . LYS A 1 266 ? -6.265 2.424 26.861 1.00 90.00 266 LYS A N 1
ATOM 2056 C CA . LYS A 1 266 ? -5.439 1.413 27.539 1.00 90.00 266 LYS A CA 1
ATOM 2057 C C . LYS A 1 266 ? -6.266 0.241 28.072 1.00 90.00 266 LYS A C 1
ATOM 2059 O O . LYS A 1 266 ? -5.756 -0.873 28.107 1.00 90.00 266 LYS A O 1
ATOM 2064 N N . SER A 1 267 ? -7.510 0.473 28.499 1.00 89.25 267 SER A N 1
ATOM 2065 C CA . SER A 1 267 ? -8.362 -0.567 29.092 1.00 89.25 267 SER A CA 1
ATOM 2066 C C . SER A 1 267 ? -9.081 -1.433 28.055 1.00 89.25 267 SER A C 1
ATOM 2068 O O . SER A 1 267 ? -9.253 -2.633 28.271 1.00 89.25 267 SER A O 1
ATOM 2070 N N . SER A 1 268 ? -9.505 -0.850 26.929 1.00 92.06 268 SER A N 1
ATOM 2071 C CA . SER A 1 268 ? -10.280 -1.544 25.900 1.00 92.06 268 SER A CA 1
ATOM 2072 C C . SER A 1 268 ? -9.410 -1.920 24.706 1.00 92.06 268 SER A C 1
ATOM 2074 O O . SER A 1 268 ? -8.924 -1.050 23.980 1.00 92.06 268 SER A O 1
ATOM 2076 N N . GLY A 1 269 ? -9.294 -3.227 24.440 1.00 91.31 269 GLY A N 1
ATOM 2077 C CA . GLY A 1 269 ? -8.592 -3.734 23.258 1.00 91.31 269 GLY A CA 1
ATOM 2078 C C . GLY A 1 269 ? -9.152 -3.156 21.955 1.00 91.31 269 GLY A C 1
ATOM 2079 O O . GLY A 1 269 ? -8.385 -2.734 21.098 1.00 91.31 269 GLY A O 1
ATOM 2080 N N . LEU A 1 270 ? -10.480 -3.019 21.826 1.00 93.12 270 LEU A N 1
ATOM 2081 C CA . LEU A 1 270 ? -11.101 -2.443 20.627 1.00 93.12 270 LEU A CA 1
ATOM 2082 C C . LEU A 1 270 ? -10.672 -0.983 20.420 1.00 93.12 270 LEU A C 1
ATOM 2084 O O . LEU A 1 270 ? -10.305 -0.607 19.308 1.00 93.12 270 LEU A O 1
ATOM 2088 N N . CYS A 1 271 ? -10.682 -0.172 21.483 1.00 93.06 271 CYS A N 1
ATOM 2089 C CA . CYS A 1 271 ? -10.263 1.228 21.404 1.00 93.06 271 CYS A CA 1
ATOM 2090 C C . CYS A 1 271 ? -8.782 1.334 21.041 1.00 93.06 271 CYS A C 1
ATOM 2092 O O . CYS A 1 271 ? -8.438 2.103 20.146 1.00 93.06 271 CYS A O 1
ATOM 2094 N N . GLN A 1 272 ? -7.925 0.516 21.657 1.00 93.31 272 GLN A N 1
ATOM 2095 C CA . GLN A 1 272 ? -6.498 0.469 21.345 1.00 93.31 272 GLN A CA 1
ATOM 2096 C C . GLN A 1 272 ? -6.255 0.200 19.853 1.00 93.31 272 GLN A C 1
ATOM 2098 O O . GLN A 1 272 ? -5.507 0.935 19.209 1.00 93.31 272 GLN A O 1
ATOM 2103 N N . GLN A 1 273 ? -6.947 -0.787 19.273 1.00 93.56 273 GLN A N 1
ATOM 2104 C CA . GLN A 1 273 ? -6.831 -1.102 17.846 1.00 93.56 273 GLN A CA 1
ATOM 2105 C C . GLN A 1 273 ? -7.326 0.045 16.949 1.00 93.56 273 GLN A C 1
ATOM 2107 O O . GLN A 1 273 ? -6.698 0.345 15.932 1.00 93.56 273 GLN A O 1
ATOM 2112 N N . LEU A 1 274 ? -8.414 0.737 17.314 1.00 93.62 274 LEU A N 1
ATOM 2113 C CA . LEU A 1 274 ? -8.900 1.906 16.564 1.00 93.62 274 LEU A CA 1
ATOM 2114 C C . LEU A 1 274 ? -7.928 3.095 16.635 1.00 93.62 274 LEU A C 1
ATOM 2116 O O . LEU A 1 274 ? -7.733 3.790 15.635 1.00 93.62 274 LEU A O 1
ATOM 2120 N N . VAL A 1 275 ? -7.274 3.305 17.781 1.00 93.12 275 VAL A N 1
ATOM 2121 C CA . VAL A 1 275 ? -6.216 4.314 17.948 1.00 93.12 275 VAL A CA 1
ATOM 2122 C C . VAL A 1 275 ? -5.005 3.971 17.081 1.00 93.12 275 VAL A C 1
ATOM 2124 O O . VAL A 1 275 ? -4.505 4.836 16.357 1.00 93.12 275 VAL A O 1
ATOM 2127 N N . THR A 1 276 ? -4.562 2.710 17.095 1.00 92.06 276 THR A N 1
ATOM 2128 C CA . THR A 1 276 ? -3.474 2.217 16.240 1.00 92.06 276 THR A CA 1
ATOM 2129 C C . THR A 1 276 ? -3.809 2.382 14.761 1.00 92.06 276 THR A C 1
ATOM 2131 O O . THR A 1 276 ? -2.961 2.846 13.998 1.00 92.06 276 THR A O 1
ATOM 2134 N N . LEU A 1 277 ? -5.048 2.082 14.354 1.00 92.12 277 LEU A N 1
ATOM 2135 C CA . LEU A 1 277 ? -5.518 2.303 12.989 1.00 92.12 277 LEU A CA 1
ATOM 2136 C C . LEU A 1 277 ? -5.431 3.781 12.603 1.00 92.12 277 LEU A C 1
ATOM 2138 O O . LEU A 1 277 ? -4.847 4.106 11.574 1.00 92.12 277 LEU A O 1
ATOM 2142 N N . TYR A 1 278 ? -5.969 4.684 13.425 1.00 91.50 278 TYR A N 1
ATOM 2143 C CA . TYR A 1 278 ? -5.917 6.118 13.142 1.00 91.50 278 TYR A CA 1
ATOM 2144 C C . TYR A 1 278 ? -4.476 6.629 13.031 1.00 91.50 278 TYR A C 1
ATOM 2146 O O . TYR A 1 278 ? -4.151 7.353 12.091 1.00 91.50 278 TYR A O 1
ATOM 2154 N N . ALA A 1 279 ? -3.599 6.232 13.957 1.00 89.19 279 ALA A N 1
ATOM 2155 C CA . ALA A 1 279 ? -2.196 6.632 13.941 1.00 89.19 279 ALA A CA 1
ATOM 2156 C C . ALA A 1 279 ? -1.477 6.136 12.677 1.00 89.19 279 ALA A C 1
ATOM 2158 O O . ALA A 1 279 ? -0.755 6.904 12.044 1.00 89.19 279 ALA A O 1
ATOM 2159 N N . ALA A 1 280 ? -1.713 4.885 12.276 1.00 87.00 280 ALA A N 1
ATOM 2160 C CA . ALA A 1 280 ? -1.128 4.304 11.071 1.00 87.00 280 ALA A CA 1
ATOM 2161 C C . ALA A 1 280 ? -1.650 4.956 9.781 1.00 87.00 280 ALA A C 1
ATOM 2163 O O . ALA A 1 280 ? -0.876 5.165 8.852 1.00 87.00 280 ALA A O 1
ATOM 2164 N N . LEU A 1 281 ? -2.939 5.308 9.725 1.00 86.56 281 LEU A N 1
ATOM 2165 C CA . LEU A 1 281 ? -3.539 5.982 8.569 1.00 86.56 281 LEU A CA 1
ATOM 2166 C C . LEU A 1 281 ? -3.148 7.462 8.458 1.00 86.56 281 LEU A C 1
ATOM 2168 O O . LEU A 1 281 ? -3.184 8.018 7.363 1.00 86.56 281 LEU A O 1
ATOM 2172 N N . LYS A 1 282 ? -2.809 8.108 9.579 1.00 83.62 282 LYS A N 1
ATOM 2173 C CA . LYS A 1 282 ? -2.399 9.518 9.621 1.00 83.62 282 LYS A CA 1
ATOM 2174 C C . LYS A 1 282 ? -0.889 9.723 9.471 1.00 83.62 282 LYS A C 1
ATOM 2176 O O . LYS A 1 282 ? -0.471 10.829 9.140 1.00 83.62 282 LYS A O 1
ATOM 2181 N N . ALA A 1 283 ? -0.075 8.704 9.743 1.00 76.38 283 ALA A N 1
ATOM 2182 C CA . ALA A 1 283 ? 1.377 8.809 9.664 1.00 76.38 283 ALA A CA 1
ATOM 2183 C C . ALA A 1 283 ? 1.850 9.127 8.231 1.00 76.38 283 ALA A C 1
ATOM 2185 O O . ALA A 1 283 ? 1.500 8.428 7.285 1.00 76.38 283 ALA A O 1
ATOM 2186 N N . GLU A 1 284 ? 2.691 10.156 8.093 1.00 63.47 284 GLU A N 1
ATOM 2187 C CA . GLU A 1 284 ? 3.491 10.413 6.888 1.00 63.47 284 GLU A CA 1
ATOM 2188 C C . GLU A 1 284 ? 4.965 10.029 7.175 1.00 63.47 284 GLU A C 1
ATOM 2190 O O . GLU A 1 284 ? 5.434 10.300 8.289 1.00 63.47 284 GLU A O 1
ATOM 2195 N N . PRO A 1 285 ? 5.727 9.414 6.240 1.00 56.47 285 PRO A N 1
ATOM 2196 C CA . PRO A 1 285 ? 5.382 9.003 4.877 1.00 56.47 285 PRO A CA 1
ATOM 2197 C C . PRO A 1 285 ? 5.153 7.477 4.726 1.00 56.47 285 PRO A C 1
ATOM 2199 O O . PRO A 1 285 ? 5.417 6.689 5.631 1.00 56.47 285 PRO A O 1
ATOM 2202 N N . GLU A 1 286 ? 4.630 7.102 3.559 1.00 62.25 286 GLU A N 1
ATOM 2203 C CA . GLU A 1 286 ? 4.064 5.809 3.130 1.00 62.25 286 GLU A CA 1
ATOM 2204 C C . GLU A 1 286 ? 4.870 4.522 3.434 1.00 62.25 286 GLU A C 1
ATOM 2206 O O . GLU A 1 286 ? 6.098 4.562 3.543 1.00 62.25 286 GLU A O 1
ATOM 2211 N N . PRO A 1 287 ? 4.222 3.333 3.489 1.00 63.16 287 PRO A N 1
ATOM 2212 C CA . PRO A 1 287 ? 2.790 3.053 3.307 1.00 63.16 287 PRO A CA 1
ATOM 2213 C C . PRO A 1 287 ? 1.983 3.072 4.619 1.00 63.16 287 PRO A C 1
ATOM 2215 O O . PRO A 1 287 ? 2.425 2.573 5.655 1.00 63.16 287 PRO A O 1
ATOM 2218 N N . ALA A 1 288 ? 0.756 3.598 4.553 1.00 75.19 288 ALA A N 1
ATOM 2219 C CA . ALA A 1 288 ? -0.197 3.635 5.665 1.00 75.19 288 ALA A CA 1
ATOM 2220 C C . ALA A 1 288 ? -0.774 2.233 5.944 1.00 75.19 288 ALA A C 1
ATOM 2222 O O . ALA A 1 288 ? -1.853 1.873 5.463 1.00 75.19 288 ALA A O 1
ATOM 2223 N N . VAL A 1 289 ? -0.018 1.425 6.692 1.00 82.25 289 VAL A N 1
ATOM 2224 C CA . VAL A 1 289 ? -0.361 0.044 7.062 1.00 82.25 289 VAL A CA 1
ATOM 2225 C C . VAL A 1 289 ? -0.568 -0.060 8.570 1.00 82.25 289 VAL A C 1
ATOM 2227 O O . VAL A 1 289 ? 0.356 0.155 9.353 1.00 82.25 289 VAL A O 1
ATOM 2230 N N . ALA A 1 290 ? -1.768 -0.462 8.979 1.00 86.31 290 ALA A N 1
ATOM 2231 C CA . ALA A 1 290 ? -2.102 -0.817 10.350 1.00 86.31 290 ALA A CA 1
ATOM 2232 C C . ALA A 1 290 ? -2.104 -2.342 10.506 1.00 86.31 290 ALA A C 1
ATOM 2234 O O . ALA A 1 290 ? -2.814 -3.036 9.778 1.00 86.31 290 ALA A O 1
ATOM 2235 N N . LYS A 1 291 ? -1.335 -2.867 11.462 1.00 88.00 291 LYS A N 1
ATOM 2236 C CA . LYS A 1 291 ? -1.460 -4.257 11.922 1.00 88.00 291 LYS A CA 1
ATOM 2237 C C . LYS A 1 291 ? -2.362 -4.252 13.148 1.00 88.00 291 LYS A C 1
ATOM 2239 O O . LYS A 1 291 ? -2.038 -3.569 14.116 1.00 88.00 291 LYS A O 1
ATOM 2244 N N . LEU A 1 292 ? -3.485 -4.953 13.063 1.00 90.62 292 LEU A N 1
ATOM 2245 C CA . LEU A 1 292 ? -4.526 -4.985 14.080 1.00 90.62 292 LEU A CA 1
ATOM 2246 C C . LEU A 1 292 ? -4.730 -6.412 14.577 1.00 90.62 292 LEU A C 1
ATOM 2248 O O . LEU A 1 292 ? -4.681 -7.350 13.783 1.00 90.62 292 LEU A O 1
ATOM 2252 N N . THR A 1 293 ? -5.000 -6.558 15.868 1.00 90.69 293 THR A N 1
ATOM 2253 C CA . THR A 1 293 ? -5.268 -7.851 16.505 1.00 90.69 293 THR A CA 1
ATOM 2254 C C . THR A 1 293 ? -6.555 -7.760 17.325 1.00 90.69 293 THR A C 1
ATOM 2256 O O . THR A 1 293 ? -6.692 -6.911 18.207 1.00 90.69 293 THR A O 1
ATOM 2259 N N . PHE A 1 294 ? -7.536 -8.604 17.009 1.00 89.44 294 PHE A N 1
ATOM 2260 C CA . PHE A 1 294 ? -8.836 -8.642 17.680 1.00 89.44 294 PHE A CA 1
ATOM 2261 C C . PHE A 1 294 ? -9.043 -9.983 18.380 1.00 89.44 294 PHE A C 1
ATOM 2263 O O . PHE A 1 294 ? -8.769 -11.039 17.807 1.00 89.44 294 PHE A O 1
ATOM 2270 N N . ASP A 1 295 ? -9.570 -9.924 19.607 1.00 85.62 295 ASP A N 1
ATOM 2271 C CA . ASP A 1 295 ? -9.923 -11.095 20.423 1.00 85.62 295 ASP A CA 1
ATOM 2272 C C . ASP A 1 295 ? -8.766 -12.091 20.623 1.00 85.62 295 ASP A C 1
ATOM 2274 O O . ASP A 1 295 ? -9.024 -13.270 20.792 1.00 85.62 295 ASP A O 1
ATOM 2278 N N . ASP A 1 296 ? -7.500 -11.655 20.530 1.00 82.38 296 ASP A N 1
ATOM 2279 C CA . ASP A 1 296 ? -6.271 -12.481 20.581 1.00 82.38 296 ASP A CA 1
ATOM 2280 C C . ASP A 1 296 ? -6.211 -13.664 19.590 1.00 82.38 296 ASP A C 1
ATOM 2282 O O . ASP A 1 296 ? -5.336 -14.524 19.676 1.00 82.38 296 ASP A O 1
ATOM 2286 N N . HIS A 1 297 ? -7.135 -13.711 18.629 1.00 78.50 297 HIS A N 1
ATOM 2287 C CA . HIS A 1 297 ? -7.288 -14.820 17.683 1.00 78.50 297 HIS A CA 1
ATOM 2288 C C . HIS A 1 297 ? -7.423 -14.359 16.228 1.00 78.50 297 HIS A C 1
ATOM 2290 O O . HIS A 1 297 ? -7.335 -15.192 15.323 1.00 78.50 297 HIS A O 1
ATOM 2296 N N . LEU A 1 298 ? -7.672 -13.068 15.980 1.00 85.44 298 LEU A N 1
ATOM 2297 C CA . LEU A 1 298 ? -7.787 -12.517 14.634 1.00 85.44 298 LEU A CA 1
ATOM 2298 C C . LEU A 1 298 ? -6.756 -11.414 14.400 1.00 85.44 298 LEU A C 1
ATOM 2300 O O . LEU A 1 298 ? -6.971 -10.261 14.774 1.00 85.44 298 LEU A O 1
ATOM 2304 N N . ASP A 1 299 ? -5.697 -11.766 13.682 1.00 85.94 299 ASP A N 1
ATOM 2305 C CA . ASP A 1 299 ? -4.718 -10.811 13.177 1.00 85.94 299 ASP A CA 1
ATOM 2306 C C . ASP A 1 299 ? -5.124 -10.346 11.777 1.00 85.94 299 ASP A C 1
ATOM 2308 O O . ASP A 1 299 ? -5.379 -11.154 10.880 1.00 85.94 299 ASP A O 1
ATOM 2312 N N . MET A 1 300 ? -5.168 -9.033 11.563 1.00 87.50 300 MET A N 1
ATOM 2313 C CA . MET A 1 300 ? -5.454 -8.455 10.255 1.00 87.50 300 MET A CA 1
ATOM 2314 C C . MET A 1 300 ? -4.588 -7.235 9.960 1.00 87.50 300 MET A C 1
ATOM 2316 O O . MET A 1 300 ? -4.260 -6.435 10.831 1.00 87.50 300 MET A O 1
ATOM 2320 N N . SER A 1 301 ? -4.256 -7.055 8.690 1.00 86.38 301 SER A N 1
ATOM 2321 C CA . SER A 1 301 ? -3.558 -5.880 8.181 1.00 86.38 301 SER A CA 1
ATOM 2322 C C . SER A 1 301 ? -4.510 -5.027 7.350 1.00 86.38 301 SER A C 1
ATOM 2324 O O . SER A 1 301 ? -5.186 -5.501 6.435 1.00 86.38 301 SER A O 1
ATOM 2326 N N . VAL A 1 302 ? -4.555 -3.737 7.658 1.00 86.62 302 VAL A N 1
ATOM 2327 C CA . VAL A 1 302 ? -5.317 -2.741 6.908 1.00 86.62 302 VAL A CA 1
ATOM 2328 C C . VAL A 1 302 ? -4.336 -1.780 6.262 1.00 86.62 302 VAL A C 1
ATOM 2330 O O . VAL A 1 302 ? -3.587 -1.099 6.953 1.00 86.62 302 VAL A O 1
ATOM 2333 N N . GLN A 1 303 ? -4.347 -1.724 4.935 1.00 84.25 303 GLN A N 1
ATOM 2334 C CA . GLN A 1 303 ? -3.521 -0.815 4.148 1.00 84.25 303 GLN A CA 1
ATOM 2335 C C . GLN A 1 303 ? -4.405 0.166 3.388 1.00 84.25 303 GLN A C 1
ATOM 2337 O O . GLN A 1 303 ? -5.379 -0.247 2.751 1.00 84.25 303 GLN A O 1
ATOM 2342 N N . LEU A 1 304 ? -4.029 1.443 3.423 1.00 80.38 304 LEU A N 1
ATOM 2343 C CA . LEU A 1 304 ? -4.564 2.475 2.544 1.00 80.38 304 LEU A CA 1
ATOM 2344 C C . LEU A 1 304 ? -3.611 2.667 1.359 1.00 80.38 304 LEU A C 1
ATOM 2346 O O . LEU A 1 304 ? -2.463 3.067 1.537 1.00 80.38 304 LEU A O 1
ATOM 2350 N N . ASN A 1 305 ? -4.096 2.378 0.150 1.00 70.25 305 ASN A N 1
ATOM 2351 C CA . ASN A 1 305 ? -3.344 2.607 -1.082 1.00 70.25 305 ASN A CA 1
ATOM 2352 C C . ASN A 1 305 ? -3.459 4.081 -1.472 1.00 70.25 305 ASN A C 1
ATOM 2354 O O . ASN A 1 305 ? -4.352 4.470 -2.219 1.00 70.25 305 ASN A O 1
ATOM 2358 N N . THR A 1 306 ? -2.559 4.894 -0.942 1.00 67.75 306 THR A N 1
ATOM 2359 C CA . THR A 1 306 ? -2.470 6.340 -1.177 1.00 67.75 306 THR A CA 1
ATOM 2360 C C . THR A 1 306 ? -2.183 6.705 -2.631 1.00 67.75 306 THR A C 1
ATOM 2362 O O . THR A 1 306 ? -2.638 7.750 -3.074 1.00 67.75 306 THR A O 1
ATOM 2365 N N . ILE A 1 307 ? -1.557 5.817 -3.412 1.00 62.81 307 ILE A N 1
ATOM 2366 C CA . ILE A 1 307 ? -1.427 5.966 -4.875 1.00 62.81 307 ILE A CA 1
ATOM 2367 C C . ILE A 1 307 ? -2.809 6.072 -5.539 1.00 62.81 307 ILE A C 1
ATOM 2369 O O . ILE A 1 307 ? -3.009 6.864 -6.452 1.00 62.81 307 ILE A O 1
ATOM 2373 N N . LEU A 1 308 ? -3.806 5.337 -5.032 1.00 64.06 308 LEU A N 1
ATOM 2374 C CA . LEU A 1 308 ? -5.187 5.464 -5.503 1.00 64.06 308 LEU A CA 1
ATOM 2375 C C . LEU A 1 308 ? -5.851 6.759 -5.016 1.00 64.06 308 LEU A C 1
ATOM 2377 O O . LEU A 1 308 ? -6.971 7.045 -5.409 1.00 64.06 308 LEU A O 1
ATOM 2381 N N . LEU A 1 309 ? -5.222 7.541 -4.147 1.00 66.06 309 LEU A N 1
ATOM 2382 C CA . LEU A 1 309 ? -5.694 8.875 -3.777 1.00 66.06 309 LEU A CA 1
ATOM 2383 C C . LEU A 1 309 ? -5.033 9.962 -4.641 1.00 66.06 309 LEU A C 1
ATOM 2385 O O . LEU A 1 309 ? -5.428 11.122 -4.535 1.00 66.06 309 LEU A O 1
ATOM 2389 N N . ASP A 1 310 ? -4.047 9.617 -5.483 1.00 59.06 310 ASP A N 1
ATOM 2390 C CA . ASP A 1 310 ? -3.331 10.595 -6.300 1.00 59.06 310 ASP A CA 1
ATOM 2391 C C . ASP A 1 310 ? -4.197 11.101 -7.462 1.00 59.06 310 ASP A C 1
ATOM 2393 O O . ASP A 1 310 ? -4.767 10.347 -8.254 1.00 59.06 310 ASP A O 1
ATOM 2397 N N . ARG A 1 311 ? -4.259 12.427 -7.562 1.00 49.72 311 ARG A N 1
ATOM 2398 C CA . ARG A 1 311 ? -5.082 13.223 -8.471 1.00 49.72 311 ARG A CA 1
ATOM 2399 C C . ARG A 1 311 ? -4.746 12.972 -9.944 1.00 49.72 311 ARG A C 1
ATOM 2401 O O . ARG A 1 311 ? -5.630 13.091 -10.791 1.00 49.72 311 ARG A O 1
ATOM 2408 N N . ASN A 1 312 ? -3.498 12.606 -10.244 1.00 45.84 312 ASN A N 1
ATOM 2409 C CA . ASN A 1 312 ? -3.007 12.444 -11.615 1.00 45.84 312 ASN A CA 1
ATOM 2410 C C . ASN A 1 312 ? -3.467 11.139 -12.283 1.00 45.84 312 ASN A C 1
ATOM 2412 O O . ASN A 1 312 ? -3.722 11.150 -13.482 1.00 45.84 312 ASN A O 1
ATOM 2416 N N . MET A 1 313 ? -3.690 10.051 -11.531 1.00 48.28 313 MET A N 1
ATOM 2417 C CA . MET A 1 313 ? -4.221 8.799 -12.106 1.00 48.28 313 MET A CA 1
ATOM 2418 C C . MET A 1 313 ? -5.648 8.947 -12.663 1.00 48.28 313 MET A C 1
ATOM 2420 O O . MET A 1 313 ? -6.094 8.144 -13.482 1.00 48.28 313 MET A O 1
ATOM 2424 N N . TYR A 1 314 ? -6.393 9.955 -12.204 1.00 48.84 314 TYR A N 1
ATOM 2425 C CA . TYR A 1 314 ? -7.811 10.118 -12.523 1.00 48.84 314 TYR A CA 1
ATOM 2426 C C . TYR A 1 314 ? -8.087 11.002 -13.736 1.00 48.84 314 TYR A C 1
ATOM 2428 O O . TYR A 1 314 ? -9.132 10.829 -14.367 1.00 48.84 314 TYR A O 1
ATOM 2436 N N . ALA A 1 315 ? -7.160 11.896 -14.092 1.00 43.50 315 ALA A N 1
ATOM 2437 C CA . ALA A 1 315 ? -7.256 12.689 -15.316 1.00 43.50 315 ALA A CA 1
ATOM 2438 C C . ALA A 1 315 ? -7.249 11.784 -16.567 1.00 43.50 315 ALA A C 1
ATOM 2440 O O . ALA A 1 315 ? -8.038 11.997 -17.488 1.00 43.50 315 ALA A O 1
ATOM 2441 N N . ASP A 1 316 ? -6.468 10.699 -16.539 1.00 43.47 316 ASP A N 1
ATOM 2442 C CA . ASP A 1 316 ? -6.374 9.727 -17.638 1.00 43.47 316 ASP A CA 1
ATOM 2443 C C . ASP A 1 316 ? -7.623 8.837 -17.778 1.00 43.47 316 ASP A C 1
ATOM 2445 O O . ASP A 1 316 ? -7.955 8.367 -18.869 1.00 43.47 316 ASP A O 1
ATOM 2449 N N . ALA A 1 317 ? -8.371 8.622 -16.688 1.00 43.72 317 ALA A N 1
ATOM 2450 C CA . ALA A 1 317 ? -9.604 7.836 -16.712 1.00 43.72 317 ALA A CA 1
ATOM 2451 C C . ALA A 1 317 ? -10.766 8.576 -17.405 1.00 43.72 317 ALA A C 1
ATOM 2453 O O . ALA A 1 317 ? -11.604 7.935 -18.047 1.00 43.72 317 ALA A O 1
ATOM 2454 N N . GLU A 1 318 ? -10.823 9.910 -17.307 1.00 42.94 318 GLU A N 1
ATOM 2455 C CA . GLU A 1 318 ? -11.837 10.733 -17.989 1.00 42.94 318 GLU A CA 1
ATOM 2456 C C . GLU A 1 318 ? -11.568 10.902 -19.491 1.00 42.94 318 GLU A C 1
ATOM 2458 O O . GLU A 1 318 ? -12.511 11.130 -20.246 1.00 42.94 318 GLU A O 1
ATOM 2463 N N . ALA A 1 319 ? -10.337 10.655 -19.952 1.00 47.22 319 ALA A N 1
ATOM 2464 C CA . ALA A 1 319 ? -9.998 10.556 -21.375 1.00 47.22 319 ALA A CA 1
ATOM 2465 C C . ALA A 1 319 ? -10.562 9.289 -22.068 1.00 47.22 319 ALA A C 1
ATOM 2467 O O . ALA A 1 319 ? -10.285 9.052 -23.242 1.00 47.22 319 ALA A O 1
ATOM 2468 N N . GLY A 1 320 ? -11.374 8.483 -21.368 1.00 39.19 320 GLY A N 1
ATOM 2469 C CA . GLY A 1 320 ? -12.119 7.351 -21.934 1.00 39.19 320 GLY A CA 1
ATOM 2470 C C . GLY A 1 320 ? -11.434 5.985 -21.823 1.00 39.19 320 GLY A C 1
ATOM 2471 O O . GLY A 1 320 ? -11.995 4.995 -22.289 1.00 39.19 320 GLY A O 1
ATOM 2472 N N . ASN A 1 321 ? -10.271 5.895 -21.170 1.00 46.41 321 ASN A N 1
ATOM 2473 C CA . ASN A 1 321 ? -9.452 4.677 -21.179 1.00 46.41 321 ASN A CA 1
ATOM 2474 C C . ASN A 1 321 ? -9.707 3.692 -20.022 1.00 46.41 321 ASN A C 1
ATOM 2476 O O . ASN A 1 321 ? -9.259 2.550 -20.100 1.00 46.41 321 ASN A O 1
ATOM 2480 N N . LEU A 1 322 ? -10.435 4.061 -18.958 1.00 41.09 322 LEU A N 1
ATOM 2481 C CA . LEU A 1 322 ? -10.597 3.194 -17.778 1.00 41.09 322 LEU A CA 1
ATOM 2482 C C . LEU A 1 322 ? -12.070 3.049 -17.358 1.00 41.09 322 LEU A C 1
ATOM 2484 O O . LEU A 1 322 ? -12.704 3.971 -16.845 1.00 41.09 322 LEU A O 1
ATOM 2488 N N . LYS A 1 323 ? -12.635 1.847 -17.549 1.00 36.53 323 LYS A N 1
ATOM 2489 C CA . LYS A 1 323 ? -13.975 1.482 -17.046 1.00 36.53 323 LYS A CA 1
ATOM 2490 C C . LYS A 1 323 ? -13.984 1.461 -15.507 1.00 36.53 323 LYS A C 1
ATOM 2492 O O . LYS A 1 323 ? -13.004 1.070 -14.885 1.00 36.53 323 LYS A O 1
ATOM 2497 N N . ARG A 1 324 ? -15.136 1.762 -14.882 1.00 38.28 324 ARG A N 1
ATOM 2498 C CA . ARG A 1 324 ? -15.388 1.815 -13.412 1.00 38.28 324 ARG A CA 1
ATOM 2499 C C . ARG A 1 324 ? -14.991 0.562 -12.590 1.00 38.28 324 ARG A C 1
ATOM 2501 O O . ARG A 1 324 ? -15.074 0.601 -11.371 1.00 38.28 324 ARG A O 1
ATOM 2508 N N . SER A 1 325 ? -14.556 -0.527 -13.230 1.00 34.91 325 SER A N 1
ATOM 2509 C CA . SER A 1 325 ? -14.068 -1.773 -12.610 1.00 34.91 325 SER A CA 1
ATOM 2510 C C . SER A 1 325 ? -12.527 -1.890 -12.578 1.00 34.91 325 SER A C 1
ATOM 2512 O O . SER A 1 325 ? -12.012 -2.899 -12.102 1.00 34.91 325 SER A O 1
ATOM 2514 N N . ALA A 1 326 ? -11.787 -0.903 -13.095 1.00 37.06 326 ALA A N 1
ATOM 2515 C CA . ALA A 1 326 ? -10.376 -1.023 -13.484 1.00 37.06 326 ALA A CA 1
ATOM 2516 C C . ALA A 1 326 ? -9.333 -0.675 -12.398 1.00 37.06 326 ALA A C 1
ATOM 2518 O O . ALA A 1 326 ? -8.160 -0.502 -12.710 1.00 37.06 326 ALA A O 1
ATOM 2519 N N . ILE A 1 327 ? -9.719 -0.579 -11.123 1.00 45.69 327 ILE A N 1
ATOM 2520 C CA . ILE A 1 327 ? -8.762 -0.291 -10.037 1.00 45.69 327 ILE A CA 1
ATOM 2521 C C . ILE A 1 327 ? -7.783 -1.472 -9.819 1.00 45.69 327 ILE A C 1
ATOM 2523 O O . ILE A 1 327 ? -6.586 -1.222 -9.709 1.00 45.69 327 ILE A O 1
ATOM 2527 N N . PRO A 1 328 ? -8.213 -2.756 -9.841 1.00 46.09 328 PRO A N 1
ATOM 2528 C CA . PRO A 1 328 ? -7.293 -3.903 -9.807 1.00 46.09 328 PRO A CA 1
ATOM 2529 C C . PRO A 1 328 ? -6.495 -4.097 -11.106 1.00 46.09 328 PRO A C 1
ATOM 2531 O O . PRO A 1 328 ? -5.403 -4.654 -11.069 1.00 46.09 328 PRO A O 1
ATOM 2534 N N . ASP A 1 329 ? -7.032 -3.638 -12.240 1.00 42.19 329 ASP A N 1
ATOM 2535 C CA . ASP A 1 329 ? -6.424 -3.828 -13.564 1.00 42.19 329 ASP A CA 1
ATOM 2536 C C . ASP A 1 329 ? -5.239 -2.881 -13.803 1.00 42.19 329 ASP A C 1
ATOM 2538 O O . ASP A 1 329 ? -4.293 -3.256 -14.489 1.00 42.19 329 ASP A O 1
ATOM 2542 N N . ALA A 1 330 ? -5.243 -1.694 -13.186 1.00 52.72 330 ALA A N 1
ATOM 2543 C CA . ALA A 1 330 ? -4.088 -0.795 -13.180 1.00 52.72 330 ALA A CA 1
ATOM 2544 C C . ALA A 1 330 ? -2.968 -1.272 -12.233 1.00 52.72 330 ALA A C 1
ATOM 2546 O O . ALA A 1 330 ? -1.793 -1.028 -12.498 1.00 52.72 330 ALA A O 1
ATOM 2547 N N . LEU A 1 331 ? -3.322 -1.980 -11.152 1.00 60.16 331 LEU A N 1
ATOM 2548 C CA . LEU A 1 331 ? -2.394 -2.417 -10.099 1.00 60.16 331 LEU A CA 1
ATOM 2549 C C . LEU A 1 331 ? -1.491 -3.593 -10.501 1.00 60.16 331 LEU A C 1
ATOM 2551 O O . LEU A 1 331 ? -0.530 -3.864 -9.790 1.00 60.16 331 LEU A O 1
ATOM 2555 N N . CYS A 1 332 ? -1.817 -4.327 -11.567 1.00 75.69 332 CYS A N 1
ATOM 2556 C CA . CYS A 1 332 ? -1.182 -5.602 -11.890 1.00 75.69 332 CYS A CA 1
ATOM 2557 C C . CYS A 1 332 ? -0.872 -5.687 -13.388 1.00 75.69 332 CYS A C 1
ATOM 2559 O O . CYS A 1 332 ? -1.696 -6.165 -14.171 1.00 75.69 332 CYS A O 1
ATOM 2561 N N . GLN A 1 333 ? 0.324 -5.243 -13.776 1.00 83.75 333 GLN A N 1
ATOM 2562 C CA . GLN A 1 333 ? 0.799 -5.318 -15.156 1.00 83.75 333 GLN A CA 1
ATOM 2563 C C . GLN A 1 333 ? 1.539 -6.638 -15.437 1.00 83.75 333 GLN A C 1
ATOM 2565 O O . GLN A 1 333 ? 2.169 -7.193 -14.533 1.00 83.75 333 GLN A O 1
ATOM 2570 N N . PRO A 1 334 ? 1.524 -7.151 -16.681 1.00 87.56 334 PRO A N 1
ATOM 2571 C CA . PRO A 1 334 ? 2.150 -8.434 -17.016 1.00 87.56 334 PRO A CA 1
ATOM 2572 C C . PRO A 1 334 ? 3.658 -8.521 -16.727 1.00 87.56 334 PRO A C 1
ATOM 2574 O O . PRO A 1 334 ? 4.145 -9.587 -16.356 1.00 87.56 334 PRO A O 1
ATOM 2577 N N . TRP A 1 335 ? 4.388 -7.411 -16.874 1.00 87.44 335 TRP A N 1
ATOM 2578 C CA . TRP A 1 335 ? 5.840 -7.315 -16.648 1.00 87.44 335 TRP A CA 1
ATOM 2579 C C . TRP A 1 335 ? 6.233 -7.097 -15.177 1.00 87.44 335 TRP A C 1
ATOM 2581 O O . TRP A 1 335 ? 7.418 -7.030 -14.853 1.00 87.44 335 TRP A O 1
ATOM 2591 N N . GLN A 1 336 ? 5.258 -6.948 -14.280 1.00 90.12 336 GLN A N 1
ATOM 2592 C CA . GLN A 1 336 ? 5.488 -6.782 -12.845 1.00 90.12 336 GLN A CA 1
ATOM 2593 C C . GLN A 1 336 ? 5.514 -8.136 -12.131 1.00 90.12 336 GLN A C 1
ATOM 2595 O O . GLN A 1 336 ? 5.206 -9.164 -12.723 1.00 90.12 336 GLN A 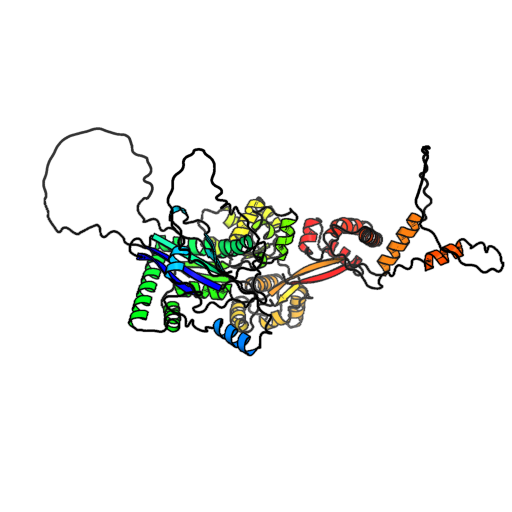O 1
ATOM 2600 N N . THR A 1 337 ? 5.857 -8.148 -10.847 1.00 91.31 337 THR A N 1
ATOM 2601 C CA . THR A 1 337 ? 5.829 -9.323 -9.971 1.00 91.31 337 THR A CA 1
ATOM 2602 C C . THR A 1 337 ? 5.067 -9.027 -8.679 1.00 91.31 337 THR A C 1
ATOM 2604 O O . THR A 1 337 ? 4.944 -7.874 -8.261 1.00 91.31 337 THR A O 1
ATOM 2607 N N . ALA A 1 338 ? 4.579 -10.077 -8.019 1.00 90.12 338 ALA A N 1
ATOM 2608 C CA . ALA A 1 338 ? 4.007 -9.995 -6.681 1.00 90.12 338 ALA A CA 1
ATOM 2609 C C . ALA A 1 338 ? 5.084 -10.348 -5.641 1.00 90.12 338 ALA A C 1
ATOM 2611 O O . ALA A 1 338 ? 5.414 -11.516 -5.444 1.00 90.12 338 ALA A O 1
ATOM 2612 N N . LEU A 1 339 ? 5.624 -9.338 -4.957 1.00 90.38 339 LEU A N 1
ATOM 2613 C CA . LEU A 1 339 ? 6.551 -9.505 -3.840 1.00 90.38 339 LEU A CA 1
ATOM 2614 C C . LEU A 1 339 ? 5.775 -9.978 -2.596 1.00 90.38 339 LEU A C 1
ATOM 2616 O O . LEU A 1 339 ? 4.974 -9.197 -2.075 1.00 90.38 339 LEU A O 1
ATOM 2620 N N . PRO A 1 340 ? 6.006 -11.200 -2.081 1.00 90.81 340 PRO A N 1
ATOM 2621 C CA . PRO A 1 340 ? 5.398 -11.654 -0.835 1.00 90.81 340 PRO A CA 1
ATOM 2622 C C . PRO A 1 340 ? 5.933 -10.839 0.342 1.00 90.81 340 PRO A C 1
ATOM 2624 O O . PRO A 1 340 ? 7.146 -10.686 0.470 1.00 90.81 340 PRO A O 1
ATOM 2627 N N . LEU A 1 341 ? 5.050 -10.355 1.216 1.00 87.31 341 LEU A N 1
ATOM 2628 C CA . LEU A 1 341 ? 5.425 -9.678 2.468 1.00 87.31 341 LEU A CA 1
ATOM 2629 C C . LEU A 1 341 ? 5.581 -10.655 3.643 1.00 87.31 341 LEU A C 1
ATOM 2631 O O . LEU A 1 341 ? 6.191 -10.327 4.655 1.00 87.31 341 LEU A O 1
ATOM 2635 N N . GLU A 1 342 ? 5.032 -11.857 3.494 1.00 83.94 342 GLU A N 1
ATOM 2636 C CA . GLU A 1 342 ? 5.154 -12.980 4.417 1.00 83.94 342 GLU A CA 1
ATOM 2637 C C . GLU A 1 342 ? 5.553 -14.221 3.618 1.00 83.94 342 GLU A C 1
ATOM 2639 O O . GLU A 1 342 ? 5.293 -14.299 2.416 1.00 83.94 342 GLU A O 1
ATOM 2644 N N . GLU A 1 343 ? 6.164 -15.210 4.269 1.00 84.25 343 GLU A N 1
ATOM 2645 C CA . GLU A 1 343 ? 6.484 -16.465 3.591 1.00 84.25 343 GLU A CA 1
ATOM 2646 C C . GLU A 1 343 ? 5.209 -17.099 3.004 1.00 84.25 343 GLU A C 1
ATOM 2648 O O . GLU A 1 343 ? 4.218 -17.267 3.728 1.00 84.25 343 GLU A O 1
ATOM 2653 N N . PRO A 1 344 ? 5.220 -17.511 1.722 1.00 82.69 344 PRO A N 1
ATOM 2654 C CA . PRO A 1 344 ? 4.035 -18.054 1.059 1.00 82.69 344 PRO A CA 1
ATOM 2655 C C . PRO A 1 344 ? 3.491 -19.303 1.765 1.00 82.69 344 PRO A C 1
ATOM 2657 O O . PRO A 1 344 ? 2.284 -19.534 1.763 1.00 82.69 344 PRO A O 1
ATOM 2660 N N . ALA A 1 345 ? 4.355 -20.062 2.448 1.00 81.81 345 ALA A N 1
ATOM 2661 C CA . ALA A 1 345 ? 3.962 -21.198 3.276 1.00 81.81 345 ALA A CA 1
ATOM 2662 C C . ALA A 1 345 ? 3.090 -20.796 4.480 1.00 81.81 345 ALA A C 1
ATOM 2664 O O . ALA A 1 345 ? 2.169 -21.526 4.842 1.00 81.81 345 ALA A O 1
ATOM 2665 N N . ASN A 1 346 ? 3.344 -19.639 5.097 1.00 82.56 346 ASN A N 1
ATOM 2666 C CA . ASN A 1 346 ? 2.550 -19.155 6.228 1.00 82.56 346 ASN A CA 1
ATOM 2667 C C . ASN A 1 346 ? 1.201 -18.607 5.760 1.00 82.56 346 ASN A C 1
ATOM 2669 O O . ASN A 1 346 ? 0.185 -18.875 6.396 1.00 82.56 346 ASN A O 1
ATOM 2673 N N . ILE A 1 347 ? 1.175 -17.944 4.600 1.00 80.38 347 ILE A N 1
ATOM 2674 C CA . ILE A 1 347 ? -0.072 -17.524 3.947 1.00 80.38 347 ILE A CA 1
ATOM 2675 C C . ILE A 1 347 ? -0.923 -18.759 3.612 1.00 80.38 347 ILE A C 1
ATOM 2677 O O . ILE A 1 347 ? -2.113 -18.786 3.912 1.00 80.38 347 ILE A O 1
ATOM 2681 N N . ALA A 1 348 ? -0.309 -19.812 3.064 1.00 79.25 348 ALA A N 1
ATOM 2682 C CA . ALA A 1 348 ? -0.995 -21.057 2.723 1.00 79.25 348 ALA A CA 1
ATOM 2683 C C . ALA A 1 348 ? -1.604 -21.773 3.942 1.00 79.25 348 ALA A C 1
ATOM 2685 O O . ALA A 1 348 ? -2.683 -22.342 3.823 1.00 79.25 348 ALA A O 1
ATOM 2686 N N . LYS A 1 349 ? -0.958 -21.719 5.117 1.00 78.25 349 LYS A N 1
ATOM 2687 C CA . LYS A 1 349 ? -1.494 -22.297 6.368 1.00 78.25 349 LYS A CA 1
ATOM 2688 C C . LYS A 1 349 ? -2.735 -21.574 6.892 1.00 78.25 349 LYS A C 1
ATOM 2690 O O . LYS A 1 349 ? -3.534 -22.188 7.590 1.00 78.25 349 LYS A O 1
ATOM 2695 N N . GLN A 1 350 ? -2.863 -20.277 6.611 1.00 71.81 350 GLN A N 1
ATOM 2696 C CA . GLN A 1 350 ? -3.997 -19.453 7.047 1.00 71.81 350 GLN A CA 1
ATOM 2697 C C . GLN A 1 350 ? -5.225 -19.603 6.140 1.00 71.81 350 GLN A C 1
ATOM 2699 O O . GLN A 1 350 ? -6.302 -19.125 6.489 1.00 71.81 350 GLN A O 1
ATOM 2704 N N . LEU A 1 351 ? -5.063 -20.231 4.975 1.00 68.75 351 LEU A N 1
ATOM 2705 C CA . LEU A 1 351 ? -6.123 -20.441 3.999 1.00 68.75 351 LEU A CA 1
ATOM 2706 C C . LEU A 1 351 ? -6.764 -21.817 4.201 1.00 68.75 351 LEU A C 1
ATOM 2708 O O . LEU A 1 351 ? -6.078 -22.801 4.482 1.00 68.75 351 LEU A O 1
ATOM 2712 N N . ASP A 1 352 ? -8.080 -21.894 4.006 1.00 63.84 352 ASP A N 1
ATOM 2713 C CA . ASP A 1 352 ? -8.786 -23.173 3.960 1.00 63.84 352 ASP A CA 1
ATOM 2714 C C . ASP A 1 352 ? -8.198 -24.052 2.839 1.00 63.84 352 ASP A C 1
ATOM 2716 O O . ASP A 1 352 ? -7.867 -23.572 1.752 1.00 63.84 352 ASP A O 1
ATOM 2720 N N . GLN A 1 353 ? -8.096 -25.363 3.077 1.00 60.56 353 GLN A N 1
ATOM 2721 C CA . GLN A 1 353 ? -7.439 -26.331 2.178 1.00 60.56 353 GLN A CA 1
ATOM 2722 C C . GLN A 1 353 ? -8.068 -26.436 0.768 1.00 60.56 353 GLN A C 1
ATOM 2724 O O . GLN A 1 353 ? -7.538 -27.137 -0.090 1.00 60.56 353 GLN A O 1
ATOM 2729 N N . ASN A 1 354 ? -9.177 -25.739 0.510 1.00 57.03 354 ASN A N 1
ATOM 2730 C CA . ASN A 1 354 ? -9.985 -25.871 -0.701 1.00 57.03 354 ASN A CA 1
ATOM 2731 C C . ASN A 1 354 ? -9.512 -25.008 -1.889 1.00 57.03 354 ASN A C 1
ATOM 2733 O O . ASN A 1 354 ? -9.935 -25.260 -3.016 1.00 57.03 354 ASN A O 1
ATOM 2737 N N . ASP A 1 355 ? -8.609 -24.039 -1.695 1.00 66.44 355 ASP A N 1
ATOM 2738 C CA . ASP A 1 355 ? -8.120 -23.177 -2.786 1.00 66.44 355 ASP A CA 1
ATOM 2739 C C . ASP A 1 355 ? -6.853 -23.731 -3.469 1.00 66.44 355 ASP A C 1
ATOM 2741 O O . ASP A 1 355 ? -5.759 -23.159 -3.417 1.00 66.44 355 ASP A O 1
ATOM 2745 N N . GLY A 1 356 ? -6.998 -24.845 -4.194 1.00 79.88 356 GLY A N 1
ATOM 2746 C CA . GLY A 1 356 ? -5.886 -25.488 -4.915 1.00 79.88 356 GLY A CA 1
ATOM 2747 C C . GLY A 1 356 ? -5.238 -24.622 -6.012 1.00 79.88 356 GLY A C 1
ATOM 2748 O O . GLY A 1 356 ? -4.100 -24.868 -6.409 1.00 79.88 356 GLY A O 1
ATOM 2749 N N . VAL A 1 357 ? -5.923 -23.593 -6.527 1.00 85.44 357 VAL A N 1
ATOM 2750 C CA . VAL A 1 357 ? -5.334 -22.629 -7.484 1.00 85.44 357 VAL A CA 1
ATOM 2751 C C . VAL A 1 357 ? -4.424 -21.635 -6.764 1.00 85.44 357 VAL A C 1
ATOM 2753 O O . VAL A 1 357 ? -3.321 -21.367 -7.235 1.00 85.44 357 VAL A O 1
ATOM 2756 N N . LEU A 1 358 ? -4.857 -21.121 -5.610 1.00 85.62 358 LEU A N 1
ATOM 2757 C CA . LEU A 1 358 ? -4.078 -20.173 -4.818 1.00 85.62 358 LEU A CA 1
ATOM 2758 C C . LEU A 1 358 ? -2.825 -20.836 -4.246 1.00 85.62 358 LEU A C 1
ATOM 2760 O O . LEU A 1 358 ? -1.752 -20.251 -4.311 1.00 85.62 358 LEU A O 1
ATOM 2764 N N . GLN A 1 359 ? -2.928 -22.077 -3.763 1.00 85.25 359 GLN A N 1
ATOM 2765 C CA . GLN A 1 359 ? -1.763 -22.827 -3.284 1.00 85.25 359 GLN A CA 1
ATOM 2766 C C . GLN A 1 359 ? -0.731 -23.066 -4.393 1.00 85.25 359 GLN A C 1
ATOM 2768 O O . GLN A 1 359 ? 0.460 -22.839 -4.182 1.00 85.25 359 GLN A O 1
ATOM 2773 N N . ARG A 1 360 ? -1.178 -23.443 -5.601 1.00 87.31 360 ARG A N 1
ATOM 2774 C CA . ARG A 1 360 ? -0.294 -23.558 -6.774 1.00 87.31 360 ARG A CA 1
ATOM 2775 C C . ARG A 1 360 ? 0.356 -22.221 -7.122 1.00 87.31 360 ARG A C 1
ATOM 2777 O O . ARG A 1 360 ? 1.567 -22.177 -7.325 1.00 87.31 360 ARG A O 1
ATOM 2784 N N . PHE A 1 361 ? -0.413 -21.134 -7.107 1.00 89.50 361 PHE A N 1
ATOM 2785 C CA . PHE A 1 361 ? 0.118 -19.790 -7.321 1.00 89.50 361 PHE A CA 1
ATOM 2786 C C . PHE A 1 361 ? 1.198 -19.429 -6.293 1.00 89.50 361 PHE A C 1
ATOM 2788 O O . PHE A 1 361 ? 2.305 -19.064 -6.676 1.00 89.50 361 PHE A O 1
ATOM 2795 N N . LEU A 1 362 ? 0.922 -19.616 -4.999 1.00 88.88 362 LEU A N 1
ATOM 2796 C CA . LEU A 1 362 ? 1.863 -19.343 -3.908 1.00 88.88 362 LEU A CA 1
ATOM 2797 C C . LEU A 1 362 ? 3.135 -20.202 -3.981 1.00 88.88 362 LEU A C 1
ATOM 2799 O O . LEU A 1 362 ? 4.187 -19.744 -3.546 1.00 88.88 362 LEU A O 1
ATOM 2803 N N . SER A 1 363 ? 3.061 -21.414 -4.540 1.00 87.81 363 SER A N 1
ATOM 2804 C CA . SER A 1 363 ? 4.227 -22.297 -4.696 1.00 87.81 363 SER A CA 1
ATOM 2805 C C . SER A 1 363 ? 5.211 -21.847 -5.783 1.00 87.81 363 SER A C 1
ATOM 2807 O O . SER A 1 363 ? 6.403 -22.116 -5.672 1.00 87.81 363 SER A O 1
ATOM 2809 N N . VAL A 1 364 ? 4.724 -21.147 -6.814 1.00 89.88 364 VAL A N 1
ATOM 2810 C CA . VAL A 1 364 ? 5.533 -20.665 -7.952 1.00 89.88 364 VAL A CA 1
ATOM 2811 C C . VAL A 1 364 ? 5.880 -19.180 -7.816 1.00 89.88 364 VAL A C 1
ATOM 2813 O O . VAL A 1 364 ? 6.825 -18.700 -8.444 1.00 89.88 364 VAL A O 1
ATOM 2816 N N . MET A 1 365 ? 5.140 -18.443 -6.982 1.00 87.00 365 MET A N 1
ATOM 2817 C CA . MET A 1 365 ? 5.327 -17.012 -6.778 1.00 87.00 365 MET A CA 1
ATOM 2818 C C . MET A 1 365 ? 6.733 -16.714 -6.251 1.00 87.00 365 MET A C 1
ATOM 2820 O O . MET A 1 365 ? 7.050 -16.945 -5.084 1.00 87.00 365 MET A O 1
ATOM 2824 N N . THR A 1 366 ? 7.570 -16.151 -7.119 1.00 88.06 366 THR A N 1
ATOM 2825 C CA . THR A 1 366 ? 8.912 -15.683 -6.778 1.00 88.06 366 THR A CA 1
ATOM 2826 C C . THR A 1 366 ? 9.087 -14.246 -7.268 1.00 88.06 366 THR A C 1
ATOM 2828 O O . THR A 1 366 ? 8.656 -13.932 -8.379 1.00 88.06 366 THR A O 1
ATOM 2831 N N . PRO A 1 367 ? 9.751 -13.363 -6.497 1.00 89.12 367 PRO A N 1
ATOM 2832 C CA . PRO A 1 367 ? 9.961 -11.969 -6.905 1.00 89.12 367 PRO A CA 1
ATOM 2833 C C . PRO A 1 367 ? 10.808 -11.810 -8.174 1.00 89.12 367 PRO A C 1
ATOM 2835 O O . PRO A 1 367 ? 10.877 -10.723 -8.735 1.00 89.12 367 PRO A O 1
ATOM 2838 N N . SER A 1 368 ? 11.488 -12.865 -8.622 1.00 89.50 368 SER A N 1
ATOM 2839 C CA . SER A 1 368 ? 12.287 -12.873 -9.849 1.00 89.50 368 SER A CA 1
ATOM 2840 C C . SER A 1 368 ? 11.474 -13.117 -11.119 1.00 89.50 368 SER A C 1
ATOM 2842 O O . SER A 1 368 ? 11.970 -12.814 -12.199 1.00 89.50 368 SER A O 1
ATOM 2844 N N . LEU A 1 369 ? 10.269 -13.684 -11.002 1.00 91.12 369 LEU A N 1
ATOM 2845 C CA . LEU A 1 369 ? 9.405 -13.985 -12.141 1.00 91.12 369 LEU A CA 1
ATOM 2846 C C . LEU A 1 369 ? 8.350 -12.897 -12.313 1.00 91.12 369 LEU A C 1
ATOM 2848 O O . LEU A 1 369 ? 7.760 -12.420 -11.340 1.00 91.12 369 LEU A O 1
ATOM 2852 N N . SER A 1 370 ? 8.093 -12.528 -13.561 1.00 92.12 370 SER A N 1
ATOM 2853 C CA . SER A 1 370 ? 6.987 -11.657 -13.936 1.00 92.12 370 SER A CA 1
ATOM 2854 C C . SER A 1 370 ? 5.647 -12.388 -13.843 1.00 92.12 370 SER A C 1
ATOM 2856 O O . SER A 1 370 ? 5.556 -13.614 -13.926 1.00 92.12 370 SER A O 1
ATOM 2858 N N . ILE A 1 371 ? 4.569 -11.626 -13.704 1.00 91.38 371 ILE A N 1
ATOM 2859 C CA . ILE A 1 371 ? 3.198 -12.128 -13.669 1.00 91.38 371 ILE A CA 1
ATOM 2860 C C . ILE A 1 371 ? 2.873 -12.882 -14.963 1.00 91.38 371 ILE A C 1
ATOM 2862 O O . ILE A 1 371 ? 2.219 -13.921 -14.900 1.00 91.38 371 ILE A O 1
ATOM 2866 N N . SER A 1 372 ? 3.368 -12.414 -16.115 1.00 91.19 372 SER A N 1
ATOM 2867 C CA . SER A 1 372 ? 3.221 -13.109 -17.399 1.00 91.19 372 SER A CA 1
ATOM 2868 C C . SER A 1 372 ? 3.907 -14.478 -17.394 1.00 91.19 372 SER A C 1
ATOM 2870 O O . SER A 1 372 ? 3.319 -15.460 -17.839 1.00 91.19 372 SER A O 1
ATOM 2872 N N . GLU A 1 373 ? 5.125 -14.576 -16.857 1.00 92.00 373 GLU A N 1
ATOM 2873 C CA . GLU A 1 373 ? 5.847 -15.852 -16.751 1.00 92.00 373 GLU A CA 1
ATOM 2874 C C . GLU A 1 373 ? 5.152 -16.816 -15.781 1.00 92.00 373 GLU A C 1
ATOM 2876 O O . GLU A 1 373 ? 5.004 -17.997 -16.089 1.00 92.00 373 GLU A O 1
ATOM 2881 N N . ILE A 1 374 ? 4.655 -16.318 -14.642 1.00 90.75 374 ILE A N 1
ATOM 2882 C CA . ILE A 1 374 ? 3.881 -17.121 -13.680 1.00 90.75 374 ILE A CA 1
ATOM 2883 C C . ILE A 1 374 ? 2.578 -17.617 -14.320 1.00 90.75 374 ILE A C 1
ATOM 2885 O O . ILE A 1 374 ? 2.185 -18.767 -14.121 1.00 90.75 374 ILE A O 1
ATOM 2889 N N . GLN A 1 375 ? 1.914 -16.766 -15.106 1.00 92.00 375 GLN A N 1
ATOM 2890 C CA . GLN A 1 375 ? 0.702 -17.121 -15.834 1.00 92.00 375 GLN A CA 1
ATOM 2891 C C . GLN A 1 375 ? 0.962 -18.271 -16.814 1.00 92.00 375 GLN A C 1
ATOM 2893 O O . GLN A 1 375 ? 0.189 -19.226 -16.836 1.00 92.00 375 GLN A O 1
ATOM 2898 N N . MET A 1 376 ? 2.055 -18.196 -17.578 1.00 91.31 376 MET A N 1
ATOM 2899 C CA . MET A 1 376 ? 2.458 -19.250 -18.514 1.00 91.31 376 MET A CA 1
ATOM 2900 C C . MET A 1 376 ? 2.856 -20.542 -17.793 1.00 91.31 376 MET A C 1
ATOM 2902 O O . MET A 1 376 ? 2.485 -21.622 -18.236 1.00 91.31 376 MET A O 1
ATOM 2906 N N . ALA A 1 377 ? 3.570 -20.447 -16.668 1.00 91.00 377 ALA A N 1
ATOM 2907 C CA . ALA A 1 377 ? 4.010 -21.614 -15.903 1.00 91.00 377 ALA A CA 1
ATOM 2908 C C . ALA A 1 377 ? 2.847 -22.401 -15.273 1.00 91.00 377 ALA A C 1
ATOM 2910 O O . ALA A 1 377 ? 2.941 -23.616 -15.110 1.00 91.00 377 ALA A O 1
ATOM 2911 N N . LEU A 1 378 ? 1.765 -21.712 -14.899 1.00 90.25 378 LEU A N 1
ATOM 2912 C CA . LEU A 1 378 ? 0.599 -22.308 -14.240 1.00 90.25 378 LEU A CA 1
ATOM 2913 C C . LEU A 1 378 ? -0.601 -22.526 -15.173 1.00 90.25 378 LEU A C 1
ATOM 2915 O O . LEU A 1 378 ? -1.623 -23.029 -14.705 1.00 90.25 378 LEU A O 1
ATOM 2919 N N . ASP A 1 379 ? -0.485 -22.132 -16.444 1.00 90.62 379 ASP A N 1
ATOM 2920 C CA . ASP A 1 379 ? -1.560 -22.138 -17.446 1.00 90.62 379 ASP A CA 1
ATOM 2921 C C . ASP A 1 379 ? -2.863 -21.502 -16.917 1.00 90.62 379 ASP A C 1
ATOM 2923 O O . ASP A 1 379 ? -3.957 -22.068 -16.961 1.00 90.62 379 ASP A O 1
ATOM 2927 N N . LEU A 1 380 ? -2.726 -20.321 -16.304 1.00 89.06 380 LEU A N 1
ATOM 2928 C CA . LEU A 1 380 ? -3.847 -19.589 -15.713 1.00 89.06 380 LEU A CA 1
ATOM 2929 C C . LEU A 1 380 ? -4.333 -18.470 -16.632 1.00 89.06 380 LEU A C 1
ATOM 2931 O O . LEU A 1 380 ? -3.576 -17.838 -17.362 1.00 89.06 380 LEU A O 1
ATOM 2935 N N . ASN A 1 381 ? -5.613 -18.131 -16.516 1.00 89.25 381 ASN A N 1
ATOM 2936 C CA . ASN A 1 381 ? -6.164 -16.971 -17.210 1.00 89.25 381 ASN A CA 1
ATOM 2937 C C . ASN A 1 381 ? -5.675 -15.675 -16.541 1.00 89.25 381 ASN A C 1
ATOM 2939 O O . ASN A 1 381 ? -5.684 -15.568 -15.310 1.00 89.25 381 ASN A O 1
ATOM 2943 N N . SER A 1 382 ? -5.373 -14.641 -17.333 1.00 85.88 382 SER A N 1
ATOM 2944 C CA . SER A 1 382 ? -4.939 -13.322 -16.833 1.00 85.88 382 SER A CA 1
ATOM 2945 C C . SER A 1 382 ? -5.922 -12.705 -15.830 1.00 85.88 382 SER A C 1
ATOM 2947 O O . SER A 1 382 ? -5.530 -12.084 -14.844 1.00 85.88 382 SER A O 1
ATOM 2949 N N . THR A 1 383 ? -7.226 -12.913 -16.021 1.00 86.69 383 THR A N 1
ATOM 2950 C CA . THR A 1 383 ? -8.266 -12.470 -15.080 1.00 86.69 383 THR A CA 1
ATOM 2951 C C . THR A 1 383 ? -8.194 -13.200 -13.739 1.00 86.69 383 THR A C 1
ATOM 2953 O O . THR A 1 383 ? -8.413 -12.583 -12.699 1.00 86.69 383 THR A O 1
ATOM 2956 N N . THR A 1 384 ? -7.874 -14.494 -13.733 1.00 88.25 384 THR A N 1
ATOM 2957 C CA . THR A 1 384 ? -7.729 -15.275 -12.496 1.00 88.25 384 THR A CA 1
ATOM 2958 C C . THR A 1 384 ? -6.485 -14.837 -11.733 1.00 88.25 384 THR A C 1
ATOM 2960 O O . THR A 1 384 ? -6.574 -14.564 -10.538 1.00 88.25 384 THR A O 1
ATOM 2963 N N . VAL A 1 385 ? -5.352 -14.675 -12.424 1.00 88.69 385 VAL A N 1
ATOM 2964 C CA . VAL A 1 385 ? -4.100 -14.198 -11.817 1.00 88.69 385 VAL A CA 1
ATOM 2965 C C . VAL A 1 385 ? -4.271 -12.797 -11.230 1.00 88.69 385 VAL A C 1
ATOM 2967 O O . VAL A 1 385 ? -3.944 -12.584 -10.065 1.00 88.69 385 VAL A O 1
ATOM 2970 N N . ARG A 1 386 ? -4.886 -11.864 -11.969 1.00 84.31 386 ARG A N 1
ATOM 2971 C CA . ARG A 1 386 ? -5.188 -10.513 -11.460 1.00 84.31 386 ARG A CA 1
ATOM 2972 C C . ARG A 1 386 ? -6.088 -10.531 -10.228 1.00 84.31 386 ARG A C 1
ATOM 2974 O O . ARG A 1 386 ? -5.852 -9.765 -9.300 1.00 84.31 386 ARG A O 1
ATOM 2981 N N . LYS A 1 387 ? -7.092 -11.415 -10.177 1.00 84.00 387 LYS A N 1
ATOM 2982 C CA . LYS A 1 387 ? -7.937 -11.584 -8.982 1.00 84.00 387 LYS A CA 1
ATOM 2983 C C . LYS A 1 387 ? -7.130 -12.085 -7.784 1.00 84.00 387 LYS A C 1
ATOM 2985 O O . LYS A 1 387 ? -7.309 -11.558 -6.690 1.00 84.00 387 LYS A O 1
ATOM 2990 N N . ILE A 1 388 ? -6.234 -13.052 -7.988 1.00 87.12 388 ILE A N 1
ATOM 2991 C CA . ILE A 1 388 ? -5.364 -13.593 -6.933 1.00 87.12 388 ILE A CA 1
ATOM 2992 C C . ILE A 1 388 ? -4.403 -12.517 -6.419 1.00 87.12 388 ILE A C 1
ATOM 2994 O O . ILE A 1 388 ? -4.391 -12.231 -5.223 1.00 87.12 388 ILE A O 1
ATOM 2998 N N . VAL A 1 389 ? -3.646 -11.874 -7.312 1.00 87.31 389 VAL A N 1
ATOM 2999 C CA . VAL A 1 389 ? -2.700 -10.805 -6.954 1.00 87.31 389 VAL A CA 1
ATOM 3000 C C . VAL A 1 389 ? -3.440 -9.648 -6.287 1.00 87.31 389 VAL A C 1
ATOM 3002 O O . VAL A 1 389 ? -3.044 -9.200 -5.215 1.00 87.31 389 VAL A O 1
ATOM 3005 N N . GLY A 1 390 ? -4.570 -9.221 -6.854 1.00 82.19 390 GLY A N 1
ATOM 3006 C CA . GLY A 1 390 ? -5.419 -8.183 -6.278 1.00 82.19 390 GLY A CA 1
ATOM 3007 C C . GLY A 1 390 ? -5.923 -8.539 -4.880 1.00 82.19 390 GLY A C 1
ATOM 3008 O O . GLY A 1 390 ? -5.957 -7.671 -4.010 1.00 82.19 390 GLY A O 1
ATOM 3009 N N . HIS A 1 391 ? -6.257 -9.807 -4.622 1.00 82.31 391 HIS A N 1
ATOM 3010 C CA . HIS A 1 391 ? -6.624 -10.276 -3.287 1.00 82.31 391 HIS A CA 1
ATOM 3011 C C . HIS A 1 391 ? -5.434 -10.206 -2.318 1.00 82.31 391 HIS A C 1
ATOM 3013 O O . HIS A 1 391 ? -5.562 -9.627 -1.241 1.00 82.31 391 HIS A O 1
ATOM 3019 N N . LEU A 1 392 ? -4.258 -10.708 -2.705 1.00 85.19 392 LEU A N 1
ATOM 3020 C CA . LEU A 1 392 ? -3.053 -10.659 -1.866 1.00 85.19 392 LEU A CA 1
ATOM 3021 C C . LEU A 1 392 ? -2.638 -9.220 -1.527 1.00 85.19 392 LEU A C 1
ATOM 3023 O O . LEU A 1 392 ? -2.319 -8.927 -0.376 1.00 85.19 392 LEU A O 1
ATOM 3027 N N . VAL A 1 393 ? -2.702 -8.308 -2.498 1.00 82.62 393 VAL A N 1
ATOM 3028 C CA . VAL A 1 393 ? -2.441 -6.874 -2.292 1.00 82.62 393 VAL A CA 1
ATOM 3029 C C . VAL A 1 393 ? -3.495 -6.259 -1.382 1.00 82.62 393 VAL A C 1
ATOM 3031 O O . VAL A 1 393 ? -3.170 -5.530 -0.447 1.00 82.62 393 VAL A O 1
ATOM 3034 N N . ARG A 1 394 ? -4.775 -6.590 -1.592 1.00 78.19 394 ARG A N 1
ATOM 3035 C CA . ARG A 1 394 ? -5.878 -6.081 -0.770 1.00 78.19 394 ARG A CA 1
ATOM 3036 C C . ARG A 1 394 ? -5.699 -6.430 0.707 1.00 78.19 394 ARG A C 1
ATOM 3038 O O . ARG A 1 394 ? -6.067 -5.615 1.549 1.00 78.19 394 ARG A O 1
ATOM 3045 N N . TRP A 1 395 ? -5.132 -7.585 1.027 1.00 79.25 395 TRP A N 1
ATOM 3046 C CA . TRP A 1 395 ? -4.867 -8.012 2.404 1.00 79.25 395 TRP A CA 1
ATOM 3047 C C . TRP A 1 395 ? -3.438 -7.721 2.879 1.00 79.25 395 TRP A C 1
ATOM 3049 O O . TRP A 1 395 ? -3.027 -8.236 3.915 1.00 79.25 395 TRP A O 1
ATOM 3059 N N . ASN A 1 396 ? -2.670 -6.897 2.154 1.00 82.12 396 ASN A N 1
ATOM 3060 C CA . ASN A 1 396 ? -1.278 -6.575 2.486 1.00 82.12 396 ASN A CA 1
ATOM 3061 C C . ASN A 1 396 ? -0.434 -7.845 2.741 1.00 82.12 396 ASN A C 1
ATOM 3063 O O . ASN A 1 396 ? 0.320 -7.935 3.709 1.00 82.12 396 ASN A O 1
ATOM 3067 N N . LYS A 1 397 ? -0.616 -8.858 1.887 1.00 85.19 397 LYS A N 1
ATOM 3068 C CA . LYS A 1 397 ? 0.169 -10.103 1.859 1.00 85.19 397 LYS A CA 1
ATOM 3069 C C . LYS A 1 397 ? 1.192 -10.111 0.728 1.00 85.19 397 LYS A C 1
ATOM 3071 O O . LYS A 1 397 ? 2.206 -10.798 0.825 1.00 85.19 397 LYS A O 1
ATOM 3076 N N . ALA A 1 398 ? 0.956 -9.318 -0.314 1.00 87.31 398 ALA A N 1
ATOM 3077 C CA . ALA A 1 398 ? 1.918 -9.076 -1.377 1.00 87.31 398 ALA A CA 1
ATOM 3078 C C . ALA A 1 398 ? 1.893 -7.610 -1.821 1.00 87.31 398 ALA A C 1
ATOM 3080 O O . ALA A 1 398 ? 0.875 -6.932 -1.689 1.00 87.31 398 ALA A O 1
ATOM 3081 N N . ARG A 1 399 ? 3.003 -7.137 -2.389 1.00 85.69 399 ARG A N 1
ATOM 3082 C CA . ARG A 1 399 ? 3.102 -5.842 -3.070 1.00 85.69 399 ARG A CA 1
ATOM 3083 C C . ARG A 1 399 ? 3.469 -6.061 -4.530 1.00 85.69 399 ARG A C 1
ATOM 3085 O O . ARG A 1 399 ? 4.336 -6.878 -4.821 1.00 85.69 399 ARG A O 1
ATOM 3092 N N . VAL A 1 400 ? 2.845 -5.315 -5.435 1.00 86.44 400 VAL A N 1
ATOM 3093 C CA . VAL A 1 400 ? 3.230 -5.344 -6.849 1.00 86.44 400 VAL A CA 1
ATOM 3094 C C . VAL A 1 400 ? 4.402 -4.396 -7.066 1.00 86.44 400 VAL A C 1
ATOM 3096 O O . VAL A 1 400 ? 4.3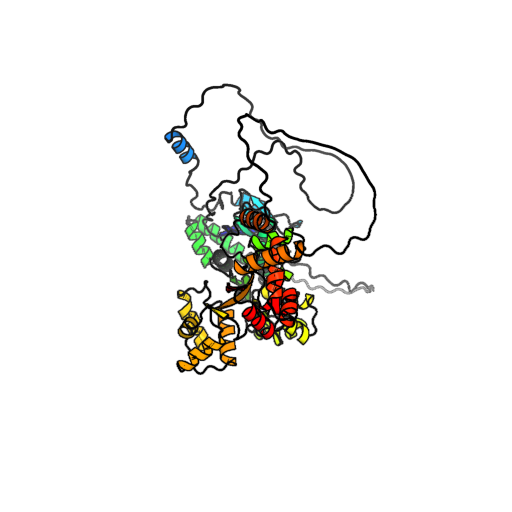18 -3.218 -6.727 1.00 86.44 400 VAL A O 1
ATOM 3099 N N . ILE A 1 401 ? 5.497 -4.930 -7.594 1.00 87.12 401 ILE A N 1
ATOM 3100 C CA . ILE A 1 401 ? 6.708 -4.190 -7.966 1.00 87.12 401 ILE A CA 1
ATOM 3101 C C . ILE A 1 401 ? 7.200 -4.692 -9.325 1.00 87.12 401 ILE A C 1
ATOM 3103 O O . ILE A 1 401 ? 6.666 -5.662 -9.862 1.00 87.12 401 ILE A O 1
ATOM 3107 N N . GLU A 1 402 ? 8.211 -4.060 -9.909 1.00 85.94 402 GLU A N 1
ATOM 3108 C CA . GLU A 1 402 ? 8.913 -4.688 -11.030 1.00 85.94 402 GLU A CA 1
ATOM 3109 C C . GLU A 1 402 ? 9.662 -5.956 -10.589 1.00 85.94 402 GLU A C 1
ATOM 3111 O O . GLU A 1 402 ? 9.967 -6.146 -9.413 1.00 85.94 402 GLU A O 1
ATOM 3116 N N . THR A 1 403 ? 9.955 -6.852 -11.534 1.00 90.69 403 THR A N 1
ATOM 3117 C CA . THR A 1 403 ? 10.707 -8.081 -11.237 1.00 90.69 403 THR A CA 1
ATOM 3118 C C . THR A 1 403 ? 12.036 -7.758 -10.557 1.00 90.69 403 THR A C 1
ATOM 3120 O O . THR A 1 403 ? 12.795 -6.902 -11.026 1.00 90.69 403 THR A O 1
ATOM 3123 N N . VAL A 1 404 ? 12.347 -8.473 -9.481 1.00 91.94 404 VAL A N 1
ATOM 3124 C CA . VAL A 1 404 ? 13.574 -8.283 -8.712 1.00 91.94 404 VAL A CA 1
ATOM 3125 C C . VAL A 1 404 ? 14.730 -8.949 -9.445 1.00 91.94 404 VAL A C 1
ATOM 3127 O O . VAL A 1 404 ? 14.751 -10.156 -9.681 1.00 91.94 404 VAL A O 1
ATOM 3130 N N . SER A 1 405 ? 15.727 -8.145 -9.792 1.00 91.06 405 SER A N 1
ATOM 3131 C CA . SER A 1 405 ? 16.940 -8.586 -10.474 1.00 91.06 405 SER A CA 1
ATOM 3132 C C . SER A 1 405 ? 18.151 -7.825 -9.966 1.00 91.06 405 SER A C 1
ATOM 3134 O O . SER A 1 405 ? 18.070 -6.627 -9.700 1.00 91.06 405 SER A O 1
ATOM 3136 N N . LEU A 1 406 ? 19.311 -8.484 -9.924 1.00 90.94 406 LEU A N 1
ATOM 3137 C CA . LEU A 1 406 ? 20.591 -7.838 -9.605 1.00 90.94 406 LEU A CA 1
ATOM 3138 C C . LEU A 1 406 ? 20.990 -6.784 -10.657 1.00 90.94 406 LEU A C 1
ATOM 3140 O O . LEU A 1 406 ? 21.877 -5.969 -10.420 1.00 90.94 406 LEU A O 1
ATOM 3144 N N . ARG A 1 407 ? 20.361 -6.817 -11.840 1.00 87.88 407 ARG A N 1
ATOM 3145 C CA . ARG A 1 407 ? 20.617 -5.879 -12.942 1.00 87.88 407 ARG A CA 1
ATOM 3146 C C . ARG A 1 407 ? 19.871 -4.555 -12.795 1.00 87.88 407 ARG A C 1
ATOM 3148 O O . ARG A 1 407 ? 20.164 -3.639 -13.555 1.00 87.88 407 ARG A O 1
ATOM 3155 N N . HIS A 1 408 ? 18.909 -4.475 -11.881 1.00 89.19 408 HIS A N 1
ATOM 3156 C CA . HIS A 1 408 ? 18.180 -3.242 -11.603 1.00 89.19 408 HIS A CA 1
ATOM 3157 C C . HIS A 1 408 ? 18.922 -2.385 -10.578 1.00 89.19 408 HIS A C 1
ATOM 3159 O O . HIS A 1 408 ? 19.865 -2.834 -9.913 1.00 89.19 408 HIS A O 1
ATOM 3165 N N . VAL A 1 409 ? 18.494 -1.130 -10.496 1.00 90.12 409 VAL A N 1
ATOM 3166 C CA . VAL A 1 409 ? 19.031 -0.119 -9.590 1.00 90.12 409 VAL A CA 1
ATOM 3167 C C . VAL A 1 409 ? 18.127 -0.030 -8.367 1.00 90.12 409 VAL A C 1
ATOM 3169 O O . VAL A 1 409 ? 16.902 0.005 -8.490 1.00 90.12 409 VAL A O 1
ATOM 3172 N N . TYR A 1 410 ? 18.734 0.006 -7.185 1.00 92.06 410 TYR A N 1
ATOM 3173 C CA . TYR A 1 410 ? 18.017 0.088 -5.916 1.00 92.06 410 TYR A CA 1
ATOM 3174 C C . TYR A 1 410 ? 18.652 1.153 -5.039 1.00 92.06 410 TYR A C 1
ATOM 3176 O O . TYR A 1 410 ? 19.870 1.327 -5.039 1.00 92.06 410 TYR A O 1
ATOM 3184 N N . GLY A 1 411 ? 17.812 1.841 -4.280 1.00 89.94 411 GLY A N 1
ATOM 3185 C CA . GLY A 1 411 ? 18.224 2.890 -3.361 1.00 89.94 411 GLY A CA 1
ATOM 3186 C C . GLY A 1 411 ? 17.594 2.697 -1.986 1.00 89.94 411 GLY A C 1
ATOM 3187 O O . GLY A 1 411 ? 16.629 1.937 -1.848 1.00 89.94 411 GLY A O 1
ATOM 3188 N N . PRO A 1 412 ? 18.128 3.362 -0.950 1.00 89.06 412 PRO A N 1
ATOM 3189 C CA . PRO A 1 412 ? 17.487 3.390 0.356 1.00 89.06 412 PRO A CA 1
ATOM 3190 C C . PRO A 1 412 ? 16.104 4.045 0.251 1.00 89.06 412 PRO A C 1
ATOM 3192 O O . PRO A 1 412 ? 15.928 5.056 -0.429 1.00 89.06 412 PRO A O 1
ATOM 3195 N N . ALA A 1 413 ? 15.118 3.471 0.938 1.00 86.00 413 ALA A N 1
ATOM 3196 C CA . ALA A 1 413 ? 13.764 3.998 0.951 1.00 86.00 413 ALA A CA 1
ATOM 3197 C C . ALA A 1 413 ? 13.731 5.385 1.622 1.00 86.00 413 ALA A C 1
ATOM 3199 O O . ALA A 1 413 ? 14.278 5.543 2.718 1.00 86.00 413 ALA A O 1
ATOM 3200 N N . PRO A 1 414 ? 13.036 6.383 1.042 1.00 80.75 414 PRO A N 1
ATOM 3201 C CA . PRO A 1 414 ? 12.918 7.715 1.645 1.00 80.75 414 PRO A CA 1
ATOM 3202 C C . PRO A 1 414 ? 12.147 7.691 2.975 1.00 80.75 414 PRO A C 1
ATOM 3204 O O . PRO A 1 414 ? 12.259 8.600 3.792 1.00 80.75 414 PRO A O 1
ATOM 3207 N N . THR A 1 415 ? 11.369 6.635 3.206 1.00 75.06 415 THR A N 1
ATOM 3208 C CA . THR A 1 415 ? 10.545 6.423 4.399 1.00 75.06 415 THR A CA 1
ATOM 3209 C C . THR A 1 415 ? 11.304 5.734 5.536 1.00 75.06 415 THR A C 1
ATOM 321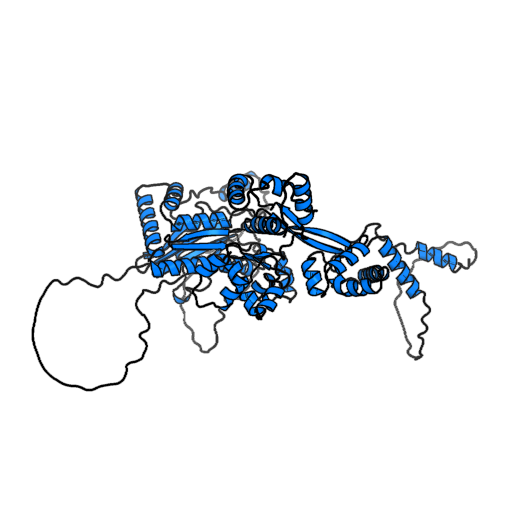1 O O . THR A 1 415 ? 10.766 5.571 6.638 1.00 75.06 415 THR A O 1
ATOM 3214 N N . LEU A 1 416 ? 12.565 5.342 5.310 1.00 80.94 416 LEU A N 1
ATOM 3215 C CA . LEU A 1 416 ? 13.382 4.649 6.296 1.00 80.94 416 LEU A CA 1
ATOM 3216 C C . LEU A 1 416 ? 13.710 5.570 7.479 1.00 80.94 416 LEU A C 1
ATOM 3218 O O . LEU A 1 416 ? 14.550 6.464 7.406 1.00 80.94 416 LEU A O 1
ATOM 3222 N N . GLN A 1 417 ? 13.069 5.310 8.617 1.00 79.06 417 GLN A N 1
ATOM 3223 C CA . GLN A 1 417 ? 13.330 6.044 9.851 1.00 79.06 417 GLN A CA 1
ATOM 3224 C C . GLN A 1 417 ? 14.608 5.524 10.535 1.00 79.06 417 GLN A C 1
ATOM 3226 O O . GLN A 1 417 ? 14.642 4.352 10.928 1.00 79.06 417 GLN A O 1
ATOM 3231 N N . PRO A 1 418 ? 15.611 6.381 10.818 1.00 79.56 418 PRO A N 1
ATOM 3232 C CA . PRO A 1 418 ? 16.862 5.954 11.455 1.00 79.56 418 PRO A CA 1
ATOM 3233 C C . PRO A 1 418 ? 16.662 5.265 12.812 1.00 79.56 418 PRO A C 1
ATOM 3235 O O . PRO A 1 418 ? 17.398 4.349 13.165 1.00 79.56 418 PRO A O 1
ATOM 3238 N N . ARG A 1 419 ? 15.613 5.639 13.560 1.00 84.31 419 ARG A N 1
ATOM 3239 C CA . ARG A 1 419 ? 15.278 5.033 14.864 1.00 84.31 419 ARG A CA 1
ATOM 3240 C C . ARG A 1 419 ? 14.949 3.540 14.773 1.00 84.31 419 ARG A C 1
ATOM 3242 O O . ARG A 1 419 ? 15.184 2.808 15.728 1.00 84.31 419 ARG A O 1
ATOM 3249 N N . LYS A 1 420 ? 14.421 3.078 13.634 1.00 82.94 420 LYS A N 1
ATOM 3250 C CA . LYS A 1 420 ? 14.095 1.662 13.403 1.00 82.94 420 LYS A CA 1
ATOM 3251 C C . LYS A 1 420 ? 15.310 0.852 12.948 1.00 82.94 420 LYS A C 1
ATOM 3253 O O . LYS A 1 420 ? 15.259 -0.374 12.988 1.00 82.94 420 LYS A O 1
ATOM 3258 N N . LEU A 1 421 ? 16.409 1.506 12.563 1.00 85.62 421 LEU A N 1
ATOM 3259 C CA . LEU A 1 421 ? 17.572 0.844 11.976 1.00 85.62 421 LEU A CA 1
ATOM 3260 C C . LEU A 1 421 ? 18.233 -0.154 12.935 1.00 85.62 421 LEU A C 1
ATOM 3262 O O . LEU A 1 421 ? 18.680 -1.202 12.483 1.00 85.62 421 LEU A O 1
ATOM 3266 N N . ALA A 1 422 ? 18.253 0.113 14.246 1.00 88.44 422 ALA A N 1
ATOM 3267 C CA . ALA A 1 422 ? 18.801 -0.821 15.235 1.00 88.44 422 ALA A CA 1
ATOM 3268 C C . ALA A 1 422 ? 17.991 -2.129 15.301 1.00 88.44 422 ALA A C 1
ATOM 3270 O O . ALA A 1 422 ? 18.558 -3.221 15.229 1.00 88.44 422 ALA A O 1
ATOM 3271 N N . LEU A 1 423 ? 16.658 -2.016 15.357 1.00 90.00 423 LEU A N 1
ATOM 3272 C CA . LEU A 1 423 ? 15.753 -3.165 15.327 1.00 90.00 423 LEU A CA 1
ATOM 3273 C C . LEU A 1 423 ? 15.901 -3.941 14.013 1.00 90.00 423 LEU A C 1
ATOM 3275 O O . LEU A 1 423 ? 16.099 -5.153 14.045 1.00 90.00 423 LEU A O 1
ATOM 3279 N N . LEU A 1 424 ? 15.886 -3.244 12.874 1.00 89.19 424 LEU A N 1
ATOM 3280 C CA . LEU A 1 424 ? 16.037 -3.850 11.549 1.00 89.19 424 LEU A CA 1
ATOM 3281 C C . LEU A 1 424 ? 17.403 -4.519 11.377 1.00 89.19 424 LEU A C 1
ATOM 3283 O O . LEU A 1 424 ? 17.475 -5.614 10.836 1.00 89.19 424 LEU A O 1
ATOM 3287 N N . SER A 1 425 ? 18.476 -3.924 11.902 1.00 91.19 425 SER A N 1
ATOM 3288 C CA . SER A 1 425 ? 19.816 -4.524 11.877 1.00 91.19 425 SER A CA 1
ATOM 3289 C C . SER A 1 425 ? 19.865 -5.817 12.690 1.00 91.19 425 SER A C 1
ATOM 3291 O O . SER A 1 425 ? 20.488 -6.786 12.262 1.00 91.19 425 SER A O 1
ATOM 3293 N N . SER A 1 426 ? 19.181 -5.864 13.840 1.00 91.31 426 SER A N 1
ATOM 3294 C CA . SER A 1 426 ? 19.085 -7.089 14.642 1.00 91.31 426 SER A CA 1
ATOM 3295 C C . SER A 1 426 ? 18.288 -8.191 13.942 1.00 91.31 426 SER A C 1
ATOM 3297 O O . SER A 1 426 ? 18.653 -9.357 14.047 1.00 91.31 426 SER A O 1
ATOM 3299 N N . GLN A 1 427 ? 17.234 -7.831 13.203 1.00 90.69 427 GLN A N 1
ATOM 3300 C CA . GLN A 1 427 ? 16.439 -8.777 12.419 1.00 90.69 427 GLN A CA 1
ATOM 3301 C C . GLN A 1 427 ? 17.222 -9.276 11.204 1.00 90.69 427 GLN A C 1
ATOM 3303 O O . GLN A 1 427 ? 17.255 -10.476 10.960 1.00 90.69 427 GLN A O 1
ATOM 3308 N N . PHE A 1 428 ? 17.918 -8.380 10.501 1.00 93.06 428 PHE A N 1
ATOM 3309 C CA . PHE A 1 428 ? 18.778 -8.717 9.369 1.00 93.06 428 PHE A CA 1
ATOM 3310 C C . PHE A 1 428 ? 19.859 -9.723 9.765 1.00 93.06 428 PHE A C 1
ATOM 3312 O O . PHE A 1 428 ? 20.016 -10.738 9.097 1.00 93.06 428 PHE A O 1
ATOM 3319 N N . ARG A 1 429 ? 20.525 -9.502 10.909 1.00 92.62 429 ARG A N 1
ATOM 3320 C CA . ARG A 1 429 ? 21.566 -10.402 11.430 1.00 92.62 429 ARG A CA 1
ATOM 3321 C C . ARG A 1 429 ? 21.060 -11.816 11.746 1.00 92.62 429 ARG A C 1
ATOM 3323 O O . ARG A 1 429 ? 21.851 -12.742 11.798 1.00 92.62 429 ARG A O 1
ATOM 3330 N N . ARG A 1 430 ? 19.753 -12.007 11.967 1.00 91.44 430 ARG A N 1
ATOM 3331 C CA . ARG A 1 430 ? 19.177 -13.354 12.152 1.00 91.44 430 ARG A CA 1
ATOM 3332 C C . ARG A 1 430 ? 19.048 -14.130 10.841 1.00 91.44 430 ARG A C 1
ATOM 3334 O O . ARG A 1 430 ? 18.935 -15.347 10.890 1.00 91.44 430 ARG A O 1
ATOM 3341 N N . HIS A 1 431 ? 19.007 -13.432 9.707 1.00 88.81 431 HIS A N 1
ATOM 3342 C CA . HIS A 1 431 ? 18.864 -14.030 8.379 1.00 88.81 431 HIS A CA 1
ATOM 3343 C C . HIS A 1 431 ? 20.182 -14.060 7.596 1.00 88.81 431 HIS A C 1
ATOM 3345 O O . HIS A 1 431 ? 20.370 -14.956 6.779 1.00 88.81 431 HIS A O 1
ATOM 3351 N N . PHE A 1 432 ? 21.076 -13.096 7.835 1.00 91.62 432 PHE A N 1
ATOM 3352 C CA . PHE A 1 432 ? 22.337 -12.937 7.116 1.00 91.62 432 PHE A CA 1
ATOM 3353 C C . PHE A 1 432 ? 23.458 -12.550 8.085 1.00 91.62 432 PHE A C 1
ATOM 3355 O O . PHE A 1 432 ? 23.324 -11.572 8.824 1.00 91.62 432 PHE A O 1
ATOM 3362 N N . ASP A 1 433 ? 24.572 -13.281 8.055 1.00 84.38 433 ASP A N 1
ATOM 3363 C CA . ASP A 1 433 ? 25.705 -13.038 8.956 1.00 84.38 433 ASP A CA 1
ATOM 3364 C C . ASP A 1 433 ? 26.534 -11.810 8.532 1.00 84.38 433 ASP A C 1
ATOM 3366 O O . ASP A 1 433 ? 26.837 -10.939 9.353 1.00 84.38 433 ASP A O 1
ATOM 3370 N N . GLU A 1 434 ? 26.837 -11.684 7.235 1.00 86.75 434 GLU A N 1
ATOM 3371 C CA . GLU A 1 434 ? 27.613 -10.584 6.650 1.00 86.75 434 GLU A CA 1
ATOM 3372 C C . GLU A 1 434 ? 27.064 -10.167 5.274 1.00 86.75 434 GLU A C 1
ATOM 3374 O O . GLU A 1 434 ? 26.499 -10.999 4.561 1.00 86.75 434 GLU A O 1
ATOM 3379 N N . PRO A 1 435 ? 27.269 -8.907 4.838 1.00 88.88 435 PRO A N 1
ATOM 3380 C CA . PRO A 1 435 ? 27.747 -7.742 5.583 1.00 88.88 435 PRO A CA 1
ATOM 3381 C C . PRO A 1 435 ? 26.664 -7.145 6.498 1.00 88.88 435 PRO A C 1
ATOM 3383 O O . PRO A 1 435 ? 25.472 -7.297 6.237 1.00 88.88 435 PRO A O 1
ATOM 3386 N N . PRO A 1 436 ? 27.044 -6.373 7.532 1.00 90.62 436 PRO A N 1
ATOM 3387 C CA . PRO A 1 436 ? 26.100 -5.591 8.323 1.00 90.62 436 PRO A CA 1
ATOM 3388 C C . PRO A 1 436 ? 25.191 -4.710 7.456 1.00 90.62 436 PRO A C 1
ATOM 3390 O O . PRO A 1 436 ? 25.657 -4.045 6.528 1.00 90.62 436 PRO A O 1
ATOM 3393 N N . LEU A 1 437 ? 23.911 -4.617 7.835 1.00 91.12 437 LEU A N 1
ATOM 3394 C CA . LEU A 1 437 ? 22.897 -3.836 7.115 1.00 91.12 437 LEU A CA 1
ATOM 3395 C C . LEU A 1 437 ? 23.359 -2.402 6.801 1.00 91.12 437 LEU A C 1
ATOM 3397 O O . LEU A 1 437 ? 23.180 -1.929 5.687 1.00 91.12 437 LEU A O 1
ATOM 3401 N N . ALA A 1 438 ? 23.999 -1.717 7.751 1.00 88.94 438 ALA A N 1
ATOM 3402 C CA . ALA A 1 438 ? 24.475 -0.347 7.553 1.00 88.94 438 ALA A CA 1
ATOM 3403 C C . ALA A 1 438 ? 25.514 -0.218 6.422 1.00 88.94 438 ALA A C 1
ATOM 3405 O O . ALA A 1 438 ? 25.485 0.757 5.673 1.00 88.94 438 ALA A O 1
ATOM 3406 N N . ILE A 1 439 ? 26.404 -1.206 6.276 1.00 90.12 439 ILE A N 1
ATOM 3407 C CA . ILE A 1 439 ? 27.408 -1.228 5.205 1.00 90.12 439 ILE A CA 1
ATOM 3408 C C . ILE A 1 439 ? 26.712 -1.468 3.869 1.00 90.12 439 ILE A C 1
ATOM 3410 O O . ILE A 1 439 ? 26.952 -0.734 2.915 1.00 90.12 439 ILE A O 1
ATOM 3414 N N . LEU A 1 440 ? 25.795 -2.436 3.819 1.00 91.00 440 LEU A N 1
ATOM 3415 C CA . LEU A 1 440 ? 25.006 -2.709 2.622 1.00 91.00 440 LEU A CA 1
ATOM 3416 C C . LEU A 1 440 ? 24.244 -1.461 2.148 1.00 91.00 440 LEU A C 1
ATOM 3418 O O . LEU A 1 440 ? 24.326 -1.112 0.975 1.00 91.00 440 LEU A O 1
ATOM 3422 N N . LEU A 1 441 ? 23.570 -0.750 3.059 1.00 89.94 441 LEU A N 1
ATOM 3423 C CA . LEU A 1 441 ? 22.832 0.477 2.740 1.00 89.94 441 LEU A CA 1
ATOM 3424 C C . LEU A 1 441 ? 23.738 1.618 2.274 1.00 89.94 441 LEU A C 1
ATOM 3426 O O . LEU A 1 441 ? 23.353 2.355 1.375 1.00 89.94 441 LEU A O 1
ATOM 3430 N N . HIS A 1 442 ? 24.938 1.757 2.843 1.00 88.88 442 HIS A N 1
ATOM 3431 C CA . HIS A 1 442 ? 25.900 2.772 2.406 1.00 88.88 442 HIS A CA 1
ATOM 3432 C C . HIS A 1 442 ? 26.337 2.573 0.948 1.00 88.88 442 HIS A C 1
ATOM 3434 O O . HIS A 1 442 ? 26.619 3.540 0.246 1.00 88.88 442 HIS A O 1
ATOM 3440 N N . HIS A 1 443 ? 26.377 1.322 0.488 1.00 88.69 443 HIS A N 1
ATOM 3441 C CA . HIS A 1 443 ? 26.733 0.986 -0.885 1.00 88.69 443 HIS A CA 1
ATOM 3442 C C . HIS A 1 443 ? 25.558 1.051 -1.874 1.00 88.69 443 HIS A C 1
ATOM 3444 O O . HIS A 1 443 ? 25.797 1.015 -3.081 1.00 88.69 443 HIS A O 1
ATOM 3450 N N . LEU A 1 444 ? 24.309 1.163 -1.405 1.00 87.88 444 LEU A N 1
ATOM 3451 C CA . LEU A 1 444 ? 23.154 1.360 -2.281 1.00 87.88 444 LEU A CA 1
ATOM 3452 C C . LEU A 1 444 ? 23.148 2.792 -2.821 1.00 87.88 444 LEU A C 1
ATOM 3454 O O . LEU A 1 444 ? 22.812 3.738 -2.110 1.00 87.88 444 LEU A O 1
ATOM 3458 N N . ALA A 1 445 ? 23.493 2.938 -4.098 1.00 81.19 445 ALA A N 1
ATOM 3459 C CA . ALA A 1 445 ? 23.458 4.208 -4.807 1.00 81.19 445 ALA A CA 1
ATOM 3460 C C . ALA A 1 445 ? 22.414 4.169 -5.940 1.00 81.19 445 ALA A C 1
ATOM 3462 O O . ALA A 1 445 ? 22.385 3.204 -6.707 1.00 81.19 445 ALA A O 1
ATOM 3463 N N . PRO A 1 446 ? 21.619 5.239 -6.125 1.00 74.56 446 PRO A N 1
ATOM 3464 C CA . PRO A 1 446 ? 20.549 5.301 -7.127 1.00 74.56 446 PRO A CA 1
ATOM 3465 C C . PRO A 1 446 ? 21.047 5.371 -8.582 1.00 74.56 446 PRO A C 1
ATOM 3467 O O . PRO A 1 446 ? 20.246 5.514 -9.497 1.00 74.56 446 PRO A O 1
ATOM 3470 N N . SER A 1 447 ? 22.357 5.287 -8.822 1.00 78.94 447 SER A N 1
ATOM 3471 C CA . SER A 1 447 ? 22.975 5.286 -10.155 1.00 78.94 447 SER A CA 1
ATOM 3472 C C . SER A 1 447 ? 23.666 3.965 -10.504 1.00 78.94 447 SER A C 1
ATOM 3474 O O . SER A 1 447 ? 24.254 3.843 -11.578 1.00 78.94 447 SER A O 1
ATOM 3476 N N . VAL A 1 448 ? 23.630 2.973 -9.607 1.00 86.50 448 VAL A N 1
ATOM 3477 C CA . VAL A 1 448 ? 24.451 1.765 -9.716 1.00 86.50 448 VAL A CA 1
ATOM 3478 C C . VAL A 1 448 ? 23.582 0.517 -9.586 1.00 86.50 448 VAL A C 1
ATOM 3480 O O . VAL A 1 448 ? 22.734 0.412 -8.703 1.00 86.50 448 VAL A O 1
ATOM 3483 N N . THR A 1 449 ? 23.791 -0.459 -10.473 1.00 89.69 449 THR A N 1
ATOM 3484 C CA . THR A 1 449 ? 23.077 -1.744 -10.382 1.00 89.69 449 THR A CA 1
ATOM 3485 C C . THR A 1 449 ? 23.514 -2.528 -9.149 1.00 89.69 449 THR A C 1
ATOM 3487 O O . THR A 1 449 ? 24.678 -2.475 -8.744 1.00 89.69 449 THR A O 1
ATOM 3490 N N . PHE A 1 450 ? 22.614 -3.328 -8.582 1.00 90.94 450 PHE A N 1
ATOM 3491 C CA . PHE A 1 450 ? 22.939 -4.118 -7.393 1.00 90.94 450 PHE A CA 1
ATOM 3492 C C . PHE A 1 450 ? 24.061 -5.145 -7.636 1.00 90.94 450 PHE A C 1
ATOM 3494 O O . PHE A 1 450 ? 24.833 -5.452 -6.734 1.00 90.94 450 PHE A O 1
ATOM 3501 N N . ALA A 1 451 ? 24.223 -5.639 -8.866 1.00 90.56 451 ALA A N 1
ATOM 3502 C CA . ALA A 1 451 ? 25.346 -6.498 -9.235 1.00 90.56 451 ALA A CA 1
ATOM 3503 C C . ALA A 1 451 ? 26.707 -5.809 -9.019 1.00 90.56 451 ALA A C 1
ATOM 3505 O O . ALA A 1 451 ? 27.628 -6.439 -8.508 1.00 90.56 451 ALA A O 1
ATOM 3506 N N . ILE A 1 452 ? 26.818 -4.520 -9.359 1.00 90.75 452 ILE A N 1
ATOM 3507 C CA . ILE A 1 452 ? 28.037 -3.728 -9.132 1.00 90.75 452 ILE A CA 1
ATOM 3508 C C . ILE A 1 452 ? 28.224 -3.458 -7.632 1.00 90.75 452 ILE A C 1
ATOM 3510 O O . ILE A 1 452 ? 29.351 -3.493 -7.146 1.00 90.75 452 ILE A O 1
ATOM 3514 N N . VAL A 1 453 ? 27.134 -3.261 -6.882 1.00 90.31 453 VAL A N 1
ATOM 3515 C CA . VAL A 1 453 ? 27.180 -3.142 -5.414 1.00 90.31 453 VAL A CA 1
ATOM 3516 C C . VAL A 1 453 ? 27.795 -4.391 -4.778 1.00 90.31 453 VAL A C 1
ATOM 3518 O O . VAL A 1 453 ? 28.695 -4.270 -3.949 1.00 90.31 453 VAL A O 1
ATOM 3521 N N . LEU A 1 454 ? 27.374 -5.588 -5.201 1.00 91.00 454 LEU A N 1
ATOM 3522 C CA . LEU A 1 454 ? 27.961 -6.846 -4.726 1.00 91.00 454 LEU A CA 1
ATOM 3523 C C . LEU A 1 454 ? 29.448 -6.961 -5.085 1.00 91.00 454 LEU A C 1
ATOM 3525 O O . LEU A 1 454 ? 30.241 -7.374 -4.243 1.00 91.00 454 LEU A O 1
ATOM 3529 N N . SER A 1 455 ? 29.847 -6.553 -6.294 1.00 90.69 455 SER A N 1
ATOM 3530 C CA . SER A 1 455 ? 31.265 -6.514 -6.681 1.00 90.69 455 SER A CA 1
ATOM 3531 C C . SER A 1 455 ? 32.083 -5.569 -5.794 1.00 90.69 455 SER A C 1
ATOM 3533 O O . SER A 1 455 ? 33.144 -5.958 -5.316 1.00 90.69 455 SER A O 1
ATOM 3535 N N . GLY A 1 456 ? 31.569 -4.373 -5.494 1.00 88.50 456 GLY A N 1
ATOM 3536 C CA . GLY A 1 456 ? 32.240 -3.423 -4.599 1.00 88.50 456 GLY A CA 1
ATOM 3537 C C . GLY A 1 456 ? 32.313 -3.891 -3.138 1.00 88.50 456 GLY A C 1
ATOM 3538 O O . GLY A 1 456 ? 33.228 -3.511 -2.411 1.00 88.50 456 GLY A O 1
ATOM 3539 N N . LEU A 1 457 ? 31.377 -4.733 -2.691 1.00 89.25 457 LEU A N 1
ATOM 3540 C CA . LEU A 1 457 ? 31.439 -5.383 -1.376 1.00 89.25 457 LEU A CA 1
ATOM 3541 C C . LEU A 1 457 ? 32.481 -6.509 -1.344 1.00 89.25 457 LEU A C 1
ATOM 3543 O O . LEU A 1 457 ? 33.199 -6.635 -0.351 1.00 89.25 457 LEU A O 1
ATOM 3547 N N . ALA A 1 458 ? 32.616 -7.265 -2.437 1.00 90.25 458 ALA A N 1
ATOM 3548 C CA . ALA A 1 458 ? 33.642 -8.296 -2.575 1.00 90.25 458 ALA A CA 1
ATOM 3549 C C . ALA A 1 458 ? 35.059 -7.709 -2.495 1.00 90.25 458 ALA A C 1
ATOM 3551 O O . ALA A 1 458 ? 35.915 -8.266 -1.811 1.00 90.25 458 ALA A O 1
ATOM 3552 N N . GLU A 1 459 ? 35.291 -6.536 -3.092 1.00 88.69 459 GLU A N 1
ATOM 3553 C CA . GLU A 1 459 ? 36.561 -5.799 -2.968 1.00 88.69 459 GLU A CA 1
ATOM 3554 C C . GLU A 1 459 ? 36.898 -5.417 -1.517 1.00 88.69 459 GLU A C 1
ATOM 3556 O O . GLU A 1 459 ? 38.068 -5.312 -1.155 1.00 88.69 459 GLU A O 1
ATOM 3561 N N . LYS A 1 460 ? 35.882 -5.249 -0.660 1.00 85.94 460 LYS A N 1
ATOM 3562 C CA . LYS A 1 460 ? 36.036 -4.950 0.773 1.00 85.94 460 LYS A CA 1
ATOM 3563 C C . LYS A 1 460 ? 36.146 -6.196 1.659 1.00 85.94 460 LYS A C 1
ATOM 3565 O O . LYS A 1 460 ? 36.178 -6.060 2.879 1.00 85.94 460 LYS A O 1
ATOM 3570 N N . GLY A 1 461 ? 36.210 -7.389 1.067 1.00 87.56 461 GLY A N 1
ATOM 3571 C CA . GLY A 1 461 ? 36.351 -8.662 1.778 1.00 87.56 461 GLY A CA 1
ATOM 3572 C C . GLY A 1 461 ? 35.038 -9.394 2.064 1.00 87.56 461 GLY A C 1
ATOM 3573 O O . GLY A 1 461 ? 35.080 -10.471 2.652 1.00 87.56 461 GLY A O 1
ATOM 3574 N N . TYR A 1 462 ? 33.886 -8.871 1.627 1.00 89.00 462 TYR A N 1
ATOM 3575 C CA . TYR A 1 462 ? 32.593 -9.543 1.790 1.00 89.00 462 TYR A CA 1
ATOM 3576 C C . TYR A 1 462 ? 32.275 -10.418 0.576 1.00 89.00 462 TYR A C 1
ATOM 3578 O O . TYR A 1 462 ? 31.778 -9.938 -0.444 1.00 89.00 462 TYR A O 1
ATOM 3586 N N . MET A 1 463 ? 32.541 -11.719 0.683 1.00 86.44 463 MET A N 1
ATOM 3587 C CA . MET A 1 463 ? 32.247 -12.681 -0.382 1.00 86.44 463 MET A CA 1
ATOM 3588 C C . MET A 1 463 ? 30.773 -13.090 -0.350 1.00 86.44 463 MET A C 1
ATOM 3590 O O . MET A 1 463 ? 30.367 -13.934 0.444 1.00 86.44 463 MET A O 1
ATOM 3594 N N . ILE A 1 464 ? 29.967 -12.477 -1.217 1.00 88.81 464 ILE A N 1
ATOM 3595 C CA . ILE A 1 464 ? 28.521 -12.711 -1.288 1.00 88.81 464 ILE A CA 1
ATOM 3596 C C . ILE A 1 464 ? 28.175 -13.345 -2.634 1.00 88.81 464 ILE A C 1
ATOM 3598 O O . ILE A 1 464 ? 28.339 -12.729 -3.691 1.00 88.81 464 ILE A O 1
ATOM 3602 N N . ASP A 1 465 ? 27.625 -14.555 -2.596 1.00 90.56 465 ASP A N 1
ATOM 3603 C CA . ASP A 1 465 ? 27.101 -15.209 -3.790 1.00 90.56 465 ASP A CA 1
ATOM 3604 C C . ASP A 1 465 ? 25.889 -14.459 -4.354 1.00 90.56 465 ASP A C 1
ATOM 3606 O O . ASP A 1 465 ? 25.081 -13.878 -3.627 1.00 90.56 465 ASP A O 1
ATOM 3610 N N . LYS A 1 466 ? 25.691 -14.534 -5.676 1.00 89.56 466 LYS A N 1
ATOM 3611 C CA . LYS A 1 466 ? 24.559 -13.874 -6.357 1.00 89.56 466 LYS A CA 1
ATOM 3612 C C . LYS A 1 466 ? 23.195 -14.289 -5.794 1.00 89.56 466 LYS A C 1
ATOM 3614 O O . LYS A 1 466 ? 22.292 -13.459 -5.736 1.00 89.56 466 LYS A O 1
ATOM 3619 N N . ALA A 1 467 ? 23.047 -15.552 -5.386 1.00 90.88 467 ALA A N 1
ATOM 3620 C CA . ALA A 1 467 ? 21.816 -16.063 -4.786 1.00 90.88 467 ALA A CA 1
ATOM 3621 C C . ALA A 1 467 ? 21.553 -15.424 -3.414 1.00 90.88 467 ALA A C 1
ATOM 3623 O O . ALA A 1 467 ? 20.460 -14.913 -3.175 1.00 90.88 467 ALA A O 1
ATOM 3624 N N . THR A 1 468 ? 22.572 -15.372 -2.553 1.00 91.94 468 THR A N 1
ATOM 3625 C CA . THR A 1 468 ? 22.505 -14.713 -1.241 1.00 91.94 468 THR A CA 1
ATOM 3626 C C . THR A 1 468 ? 22.232 -13.221 -1.391 1.00 91.94 468 THR A C 1
ATOM 3628 O O . THR A 1 468 ? 21.336 -12.694 -0.738 1.00 91.94 468 THR A O 1
ATOM 3631 N N . GLY A 1 469 ? 22.909 -12.551 -2.328 1.00 91.44 469 GLY A N 1
ATOM 3632 C CA . GLY A 1 469 ? 22.663 -11.145 -2.640 1.00 91.44 469 GLY A CA 1
ATOM 3633 C C . GLY A 1 469 ? 21.223 -10.876 -3.091 1.00 91.44 469 GLY A C 1
ATOM 3634 O O . GLY A 1 469 ? 20.622 -9.894 -2.660 1.00 91.44 469 GLY A O 1
ATOM 3635 N N . LEU A 1 470 ? 20.633 -11.763 -3.902 1.00 92.50 470 LEU A N 1
ATOM 3636 C CA . LEU A 1 470 ? 19.224 -11.656 -4.293 1.00 92.50 470 LEU A CA 1
ATOM 3637 C C . LEU A 1 470 ? 18.287 -11.813 -3.086 1.00 92.50 470 LEU A C 1
ATOM 3639 O O . LEU A 1 470 ? 17.331 -11.054 -2.966 1.00 92.50 470 LEU A O 1
ATOM 3643 N N . GLN A 1 471 ? 18.568 -12.749 -2.176 1.00 91.81 471 GLN A N 1
ATOM 3644 C CA . GLN A 1 471 ? 17.776 -12.928 -0.952 1.00 91.81 471 GLN A CA 1
ATOM 3645 C C . GLN A 1 471 ? 17.877 -11.719 -0.016 1.00 91.81 471 GLN A C 1
ATOM 3647 O O . GLN A 1 471 ? 16.859 -11.255 0.497 1.00 91.81 471 GLN A O 1
ATOM 3652 N N . MET A 1 472 ? 19.076 -11.152 0.151 1.00 92.81 472 MET A N 1
ATOM 3653 C CA . MET A 1 472 ? 19.275 -9.911 0.906 1.00 92.81 472 MET A CA 1
ATOM 3654 C C . MET A 1 472 ? 18.444 -8.776 0.303 1.00 92.81 472 MET A C 1
ATOM 3656 O O . MET A 1 472 ? 17.745 -8.067 1.022 1.00 92.81 472 MET A O 1
ATOM 3660 N N . LEU A 1 473 ? 18.474 -8.632 -1.022 1.00 92.81 473 LEU A N 1
ATOM 3661 C CA . LEU A 1 473 ? 17.709 -7.620 -1.741 1.00 92.81 473 LEU A CA 1
ATOM 3662 C C . LEU A 1 473 ? 16.192 -7.804 -1.576 1.00 92.81 473 LEU A C 1
ATOM 3664 O O . LEU A 1 473 ? 15.492 -6.837 -1.280 1.00 92.81 473 LEU A O 1
ATOM 3668 N N . ILE A 1 474 ? 15.686 -9.033 -1.707 1.00 92.25 474 ILE A N 1
ATOM 3669 C CA . ILE A 1 474 ? 14.273 -9.355 -1.460 1.00 92.25 474 ILE A CA 1
ATOM 3670 C C . ILE A 1 474 ? 13.887 -8.958 -0.032 1.00 92.25 474 ILE A C 1
ATOM 3672 O O . ILE A 1 474 ? 12.878 -8.278 0.155 1.00 92.25 474 ILE A O 1
ATOM 3676 N N . TRP A 1 475 ? 14.714 -9.291 0.962 1.00 92.75 475 TRP A N 1
ATOM 3677 C CA . TRP A 1 475 ? 14.464 -8.933 2.357 1.00 92.75 475 TRP A CA 1
ATOM 3678 C C . TRP A 1 475 ? 14.425 -7.412 2.579 1.00 92.75 475 TRP A C 1
ATOM 3680 O O . TRP A 1 475 ? 13.550 -6.909 3.292 1.00 92.75 475 TRP A O 1
ATOM 3690 N N . LEU A 1 476 ? 15.328 -6.654 1.943 1.00 92.25 476 LEU A N 1
ATOM 3691 C CA . LEU A 1 476 ? 15.331 -5.186 2.006 1.00 92.25 476 LEU A CA 1
ATOM 3692 C C . LEU A 1 476 ? 14.043 -4.587 1.430 1.00 92.25 476 LEU A C 1
ATOM 3694 O O . LEU A 1 476 ? 13.485 -3.654 2.014 1.00 92.25 476 LEU A O 1
ATOM 3698 N N . LEU A 1 477 ? 13.568 -5.126 0.304 1.00 90.88 477 LEU A N 1
ATOM 3699 C CA . LEU A 1 477 ? 12.326 -4.694 -0.336 1.00 90.88 477 LEU A CA 1
ATOM 3700 C C . LEU A 1 477 ? 11.108 -5.047 0.530 1.00 90.88 477 LEU A C 1
ATOM 3702 O O . LEU A 1 477 ? 10.236 -4.199 0.719 1.00 90.88 477 LEU A O 1
ATOM 3706 N N . GLN A 1 478 ? 11.058 -6.256 1.099 1.00 90.06 478 GLN A N 1
ATOM 3707 C CA . GLN A 1 478 ? 9.971 -6.718 1.978 1.00 90.06 478 GLN A CA 1
ATOM 3708 C C . GLN A 1 478 ? 9.794 -5.831 3.214 1.00 90.06 478 GLN A C 1
ATOM 3710 O O . GLN A 1 478 ? 8.668 -5.556 3.625 1.00 90.06 478 GLN A O 1
ATOM 3715 N N . ASN A 1 479 ? 10.898 -5.345 3.785 1.00 86.62 479 ASN A N 1
ATOM 3716 C CA . ASN A 1 479 ? 10.891 -4.520 4.993 1.00 86.62 479 ASN A CA 1
ATOM 3717 C C . ASN A 1 479 ? 10.826 -3.006 4.715 1.00 86.62 479 ASN A C 1
ATOM 3719 O O . ASN A 1 479 ? 10.971 -2.217 5.649 1.00 86.62 479 ASN A O 1
ATOM 3723 N N . ASN A 1 480 ? 10.594 -2.583 3.463 1.00 84.81 480 ASN A N 1
ATOM 3724 C CA . ASN A 1 480 ? 10.576 -1.171 3.045 1.00 84.81 480 ASN A CA 1
ATOM 3725 C C . ASN A 1 480 ? 11.869 -0.412 3.392 1.00 84.81 480 ASN A C 1
ATOM 3727 O O . ASN A 1 480 ? 11.834 0.762 3.753 1.00 84.81 480 ASN A O 1
ATOM 3731 N N . ILE A 1 481 ? 13.012 -1.093 3.325 1.00 89.00 481 ILE A N 1
ATOM 3732 C CA . ILE A 1 481 ? 14.327 -0.498 3.598 1.00 89.00 481 ILE A CA 1
ATOM 3733 C C . ILE A 1 481 ? 14.956 0.002 2.301 1.00 89.00 481 ILE A C 1
ATOM 3735 O O . ILE A 1 481 ? 15.618 1.037 2.298 1.00 89.00 481 ILE A O 1
ATOM 3739 N N . ALA A 1 482 ? 14.727 -0.725 1.208 1.00 89.94 482 ALA A N 1
ATOM 3740 C CA . ALA A 1 482 ? 15.114 -0.329 -0.134 1.00 89.94 482 ALA A CA 1
ATOM 3741 C C . ALA A 1 482 ? 13.879 -0.153 -1.020 1.00 89.94 482 ALA A C 1
ATOM 3743 O O . ALA A 1 482 ? 12.835 -0.771 -0.791 1.00 89.94 482 ALA A O 1
ATOM 3744 N N . ILE A 1 483 ? 14.036 0.669 -2.046 1.00 88.12 483 ILE A N 1
ATOM 3745 C CA . ILE A 1 483 ? 13.093 0.846 -3.146 1.00 88.12 483 ILE A CA 1
ATOM 3746 C C . ILE A 1 483 ? 13.786 0.490 -4.458 1.00 88.12 483 ILE A C 1
ATOM 3748 O O . ILE A 1 483 ? 15.007 0.622 -4.595 1.00 88.12 483 ILE A O 1
ATOM 3752 N N . GLN A 1 484 ? 13.001 0.019 -5.419 1.00 89.12 484 GLN A N 1
ATOM 3753 C CA . GLN A 1 484 ? 13.482 -0.191 -6.775 1.00 89.12 484 GLN A CA 1
ATOM 3754 C C . GLN A 1 484 ? 13.361 1.117 -7.546 1.00 89.12 484 GLN A C 1
ATOM 3756 O O . GLN A 1 484 ? 12.352 1.811 -7.446 1.00 89.12 484 GLN A O 1
ATOM 3761 N N . HIS A 1 485 ? 14.391 1.454 -8.311 1.00 85.50 485 HIS A N 1
ATOM 3762 C CA . HIS A 1 485 ? 14.311 2.562 -9.241 1.00 85.50 485 HIS A CA 1
ATOM 3763 C C . HIS A 1 485 ? 13.931 2.053 -10.628 1.00 85.50 485 HIS A C 1
ATOM 3765 O O . HIS A 1 485 ? 14.485 1.063 -11.114 1.00 85.50 485 HIS A O 1
ATOM 3771 N N . THR A 1 486 ? 12.996 2.748 -11.262 1.00 82.25 486 THR A N 1
ATOM 3772 C CA . THR A 1 486 ? 12.584 2.488 -12.638 1.00 82.25 486 THR A CA 1
ATOM 3773 C C . THR A 1 486 ? 13.347 3.407 -13.580 1.00 82.25 486 THR A C 1
ATOM 3775 O O . THR A 1 486 ? 13.532 4.596 -13.316 1.00 82.25 486 THR A O 1
ATOM 3778 N N . GLU A 1 487 ? 13.834 2.829 -14.673 1.00 83.94 487 GLU A N 1
ATOM 3779 C CA . GLU A 1 487 ? 14.434 3.574 -15.776 1.00 83.94 487 GLU A CA 1
ATOM 3780 C C . GLU A 1 487 ? 13.305 3.980 -16.727 1.00 83.94 487 GLU A C 1
ATOM 3782 O O . GLU A 1 487 ? 12.628 3.107 -17.270 1.00 83.94 487 GLU A O 1
ATOM 3787 N N . THR A 1 488 ? 13.094 5.276 -16.933 1.00 84.44 488 THR A N 1
ATOM 3788 C CA . THR A 1 488 ? 12.202 5.801 -17.972 1.00 84.44 488 THR A CA 1
ATOM 3789 C C . THR A 1 488 ? 13.006 6.635 -18.963 1.00 84.44 488 THR A C 1
ATOM 3791 O O . THR A 1 488 ? 14.077 7.161 -18.642 1.00 84.44 488 THR A O 1
ATOM 3794 N N . TYR A 1 489 ? 12.518 6.738 -20.197 1.00 84.56 489 TYR A N 1
ATOM 3795 C CA . TYR A 1 489 ? 13.229 7.439 -21.264 1.00 84.56 489 TYR A CA 1
ATOM 3796 C C . TYR A 1 489 ? 12.376 8.566 -21.828 1.00 84.56 489 TYR A C 1
ATOM 3798 O O . TYR A 1 489 ? 11.185 8.379 -22.062 1.00 84.56 489 TYR A O 1
ATOM 3806 N N . ARG A 1 490 ? 12.998 9.723 -22.068 1.00 84.19 490 ARG A N 1
ATOM 3807 C CA . ARG A 1 490 ? 12.382 10.871 -22.742 1.00 84.19 490 ARG A CA 1
ATOM 3808 C C . ARG A 1 490 ? 13.181 11.282 -23.957 1.00 84.19 490 ARG A C 1
ATOM 3810 O O . ARG A 1 490 ? 14.407 11.355 -23.897 1.00 84.19 490 ARG A O 1
ATOM 3817 N N . LEU A 1 491 ? 12.484 11.612 -25.034 1.00 84.62 491 LEU A N 1
ATOM 3818 C CA . LEU A 1 491 ? 13.121 12.123 -26.241 1.00 84.62 491 LEU A CA 1
ATOM 3819 C C . LEU A 1 491 ? 13.556 13.577 -26.056 1.00 84.62 491 LEU A C 1
ATOM 3821 O O . LEU A 1 491 ? 12.765 14.446 -25.680 1.00 84.62 491 LEU A O 1
ATOM 3825 N N . LEU A 1 492 ? 14.824 13.827 -26.361 1.00 85.31 492 LEU A N 1
ATOM 3826 C CA . LEU A 1 492 ? 15.445 15.140 -26.369 1.00 85.31 492 LEU A CA 1
ATOM 3827 C C . LEU A 1 492 ? 15.811 15.517 -27.801 1.00 85.31 492 LEU A C 1
ATOM 3829 O O . LEU A 1 492 ? 16.607 14.858 -28.464 1.00 85.31 492 LEU A O 1
ATOM 3833 N N . VAL A 1 493 ? 15.261 16.628 -28.262 1.00 84.50 493 VAL A N 1
ATOM 3834 C CA . VAL A 1 493 ? 15.546 17.189 -29.577 1.00 84.50 493 VAL A CA 1
ATOM 3835 C C . VAL A 1 493 ? 16.632 18.245 -29.418 1.00 84.50 493 VAL A C 1
ATOM 3837 O O . VAL A 1 493 ? 16.388 19.353 -28.925 1.00 84.50 493 VAL A O 1
ATOM 3840 N N . THR A 1 494 ? 17.851 17.895 -29.825 1.00 84.25 494 THR A N 1
ATOM 3841 C CA . THR A 1 494 ? 19.002 18.805 -29.812 1.00 84.25 494 THR A CA 1
ATOM 3842 C C . THR A 1 494 ? 18.851 19.890 -30.883 1.00 84.25 494 THR A C 1
ATOM 3844 O O . THR A 1 494 ? 18.204 19.663 -31.910 1.00 84.25 494 THR A O 1
ATOM 3847 N N . PRO A 1 495 ? 19.469 21.071 -30.718 1.00 77.06 495 PRO A N 1
ATOM 3848 C CA . PRO A 1 495 ? 19.436 22.116 -31.746 1.00 77.06 495 PRO A CA 1
ATOM 3849 C C . PRO A 1 495 ? 19.957 21.634 -33.115 1.00 77.06 495 PRO A C 1
ATOM 3851 O O . PRO A 1 495 ? 19.450 22.055 -34.154 1.00 77.06 495 PRO A O 1
ATOM 3854 N N . GLU A 1 496 ? 20.899 20.689 -33.126 1.00 79.50 496 GLU A N 1
ATOM 3855 C CA . GLU A 1 496 ? 21.432 20.048 -34.335 1.00 79.50 496 GLU A CA 1
ATOM 3856 C C . GLU A 1 496 ? 20.360 19.241 -35.079 1.00 79.50 496 GLU A C 1
ATOM 3858 O O . GLU A 1 496 ? 20.222 19.368 -36.298 1.00 79.50 496 GLU A O 1
ATOM 3863 N N . THR A 1 497 ? 19.545 18.465 -34.355 1.00 79.94 497 THR A N 1
ATOM 3864 C CA . THR A 1 497 ? 18.425 17.715 -34.950 1.00 79.94 497 THR A CA 1
ATOM 3865 C C . THR A 1 497 ? 17.337 18.641 -35.490 1.00 79.94 497 THR A C 1
ATOM 3867 O O . THR A 1 497 ? 16.838 18.404 -36.591 1.00 79.94 497 THR A O 1
ATOM 3870 N N . LYS A 1 498 ? 17.034 19.753 -34.800 1.00 80.56 498 LYS A N 1
ATOM 3871 C CA . LYS A 1 498 ? 16.088 20.771 -35.296 1.00 80.56 498 LYS A CA 1
ATOM 3872 C C . LYS A 1 498 ? 16.569 21.409 -36.600 1.00 80.56 498 LYS A C 1
ATOM 3874 O O . LYS A 1 498 ? 15.780 21.609 -37.530 1.00 80.56 498 LYS A O 1
ATOM 3879 N N . TRP A 1 499 ? 17.866 21.717 -36.684 1.00 78.12 499 TRP A N 1
ATOM 3880 C CA . TRP A 1 499 ? 18.483 22.262 -37.892 1.00 78.12 499 TRP A CA 1
ATOM 3881 C C . TRP A 1 499 ? 18.461 21.251 -39.040 1.00 78.12 499 TRP A C 1
ATOM 3883 O O . TRP A 1 499 ? 18.047 21.584 -40.151 1.00 78.12 499 TRP A O 1
ATOM 3893 N N . ALA A 1 500 ? 18.859 20.006 -38.771 1.00 80.31 500 ALA A N 1
ATOM 3894 C CA . ALA A 1 500 ? 18.879 18.938 -39.763 1.00 80.31 500 ALA A CA 1
ATOM 3895 C C . ALA A 1 500 ? 17.477 18.642 -40.321 1.00 80.31 500 ALA A C 1
ATOM 3897 O O . ALA A 1 500 ? 17.323 18.536 -41.537 1.00 80.31 500 ALA A O 1
ATOM 3898 N N . ALA A 1 501 ? 16.453 18.606 -39.462 1.00 80.12 501 ALA A N 1
ATOM 3899 C CA . ALA A 1 501 ? 15.061 18.431 -39.870 1.00 80.12 501 ALA A CA 1
ATOM 3900 C C . ALA A 1 501 ? 14.569 19.601 -40.737 1.00 80.12 501 ALA A C 1
ATOM 3902 O O . ALA A 1 501 ? 14.007 19.389 -41.809 1.00 80.12 501 ALA A O 1
ATOM 3903 N N . SER A 1 502 ? 14.863 20.843 -40.339 1.00 79.62 502 SER A N 1
ATOM 3904 C CA . SER A 1 502 ? 14.509 22.034 -41.128 1.00 79.62 502 SER A CA 1
ATOM 3905 C C . SER A 1 502 ? 15.185 22.031 -42.506 1.00 79.62 502 SER A C 1
ATOM 3907 O O . SER A 1 502 ? 14.568 22.380 -43.514 1.00 79.62 502 SER A O 1
ATOM 3909 N N . ALA A 1 503 ? 16.444 21.589 -42.574 1.00 79.75 503 ALA A N 1
ATOM 3910 C CA . ALA A 1 503 ? 17.182 21.443 -43.824 1.00 79.75 503 ALA A CA 1
ATOM 3911 C C . ALA A 1 503 ? 16.625 20.315 -44.711 1.00 79.75 503 ALA A C 1
ATOM 3913 O O . ALA A 1 503 ? 16.601 20.461 -45.934 1.00 79.75 503 ALA A O 1
ATOM 3914 N N . ALA A 1 504 ? 16.167 19.205 -44.126 1.00 76.94 504 ALA A N 1
ATOM 3915 C CA . ALA A 1 504 ? 15.521 18.112 -44.851 1.00 76.94 504 ALA A CA 1
ATOM 3916 C C . ALA A 1 504 ? 14.181 18.555 -45.458 1.00 76.94 504 ALA A C 1
ATOM 3918 O O . ALA A 1 504 ? 13.973 18.388 -46.659 1.00 76.94 504 ALA A O 1
ATOM 3919 N N . VAL A 1 505 ? 13.341 19.238 -44.672 1.00 78.88 505 VAL A N 1
ATOM 3920 C CA . VAL A 1 505 ? 12.071 19.815 -45.139 1.00 78.88 505 VAL A CA 1
ATOM 3921 C C . VAL A 1 505 ? 12.313 20.808 -46.280 1.00 78.88 505 VAL A C 1
ATOM 3923 O O . VAL A 1 505 ? 11.641 20.742 -47.308 1.00 78.88 505 VAL A O 1
ATOM 3926 N N . ALA A 1 506 ? 13.312 21.688 -46.165 1.00 78.31 506 ALA A N 1
ATOM 3927 C CA . ALA A 1 506 ? 13.656 22.637 -47.226 1.00 78.31 506 ALA A CA 1
ATOM 3928 C C . ALA A 1 506 ? 14.136 21.954 -48.523 1.00 78.31 506 ALA A C 1
ATOM 3930 O O . ALA A 1 506 ? 13.851 22.442 -49.620 1.00 78.31 506 ALA A O 1
ATOM 3931 N N . ARG A 1 507 ? 14.846 20.820 -48.422 1.00 75.00 507 ARG A N 1
ATOM 3932 C CA . ARG A 1 507 ? 15.268 20.015 -49.583 1.00 75.00 507 ARG A CA 1
ATOM 3933 C C . ARG A 1 507 ? 14.091 19.337 -50.270 1.00 75.00 507 ARG A C 1
ATOM 3935 O O . ARG A 1 507 ? 14.076 19.277 -51.494 1.00 75.00 507 ARG A O 1
ATOM 3942 N N . GLU A 1 508 ? 13.120 18.858 -49.503 1.00 69.56 508 GLU A N 1
ATOM 3943 C CA . GLU A 1 508 ? 11.917 18.218 -50.034 1.00 69.56 508 GLU A CA 1
ATOM 3944 C C . GLU A 1 508 ? 11.024 19.218 -50.776 1.00 69.56 508 GLU A C 1
ATOM 3946 O O . GLU A 1 508 ? 10.646 18.961 -51.912 1.00 69.56 508 GLU A O 1
ATOM 3951 N N . HIS A 1 509 ? 10.839 20.422 -50.228 1.00 70.06 509 HIS A N 1
ATOM 3952 C CA . HIS A 1 509 ? 10.142 21.522 -50.912 1.00 70.06 509 HIS A CA 1
ATOM 3953 C C . HIS A 1 509 ? 10.885 22.047 -52.155 1.00 70.06 509 HIS A C 1
ATOM 3955 O O . HIS A 1 509 ? 10.299 22.744 -52.978 1.00 70.06 509 HIS A O 1
ATOM 3961 N N . SER A 1 510 ? 12.182 21.747 -52.285 1.00 57.97 510 SER A N 1
ATOM 3962 C CA . SER A 1 510 ? 13.004 22.129 -53.442 1.00 57.97 510 SER A CA 1
ATOM 3963 C C . SER A 1 510 ? 13.098 21.029 -54.506 1.00 57.97 510 SER A C 1
ATOM 3965 O O . SER A 1 510 ? 13.735 21.248 -55.539 1.00 57.97 510 SER A O 1
ATOM 3967 N N . ARG A 1 511 ? 12.513 19.841 -54.280 1.00 56.69 511 ARG A N 1
ATOM 3968 C CA . ARG A 1 511 ? 12.399 18.813 -55.321 1.00 56.69 511 ARG A CA 1
ATOM 3969 C C . ARG A 1 511 ? 11.310 19.248 -56.311 1.00 56.69 511 ARG A C 1
ATOM 3971 O O . ARG A 1 511 ? 10.185 19.475 -55.881 1.00 56.69 511 ARG A O 1
ATOM 3978 N N . PRO A 1 512 ? 11.617 19.388 -57.613 1.00 51.69 512 PRO A N 1
ATOM 3979 C CA . PRO A 1 512 ? 10.609 19.749 -58.599 1.00 51.69 512 PRO A CA 1
ATOM 3980 C C . PRO A 1 512 ? 9.561 18.637 -58.695 1.00 51.69 512 PRO A C 1
ATOM 3982 O O . PRO A 1 512 ? 9.892 17.460 -58.853 1.00 51.69 512 PRO A O 1
ATOM 3985 N N . ASP A 1 513 ? 8.304 19.039 -58.562 1.00 42.97 513 ASP A N 1
ATOM 3986 C CA . ASP A 1 513 ? 7.135 18.174 -58.502 1.00 42.97 513 ASP A CA 1
ATOM 3987 C C . ASP A 1 513 ? 6.867 17.554 -59.887 1.00 42.97 513 ASP A C 1
ATOM 3989 O O . ASP A 1 513 ? 6.196 18.130 -60.741 1.00 42.97 513 ASP A O 1
ATOM 3993 N N . ASN A 1 514 ? 7.428 16.373 -60.157 1.00 47.16 514 ASN A N 1
ATOM 3994 C CA . ASN A 1 514 ? 7.191 15.625 -61.400 1.00 47.16 514 ASN A CA 1
ATOM 3995 C C . ASN A 1 514 ? 5.872 14.829 -61.342 1.00 47.16 514 ASN A C 1
ATOM 3997 O O . ASN A 1 514 ? 5.803 13.666 -61.742 1.00 47.16 514 ASN A O 1
ATOM 4001 N N . ARG A 1 515 ? 4.801 15.453 -60.839 1.00 40.28 515 ARG A N 1
ATOM 4002 C CA . ARG A 1 515 ? 3.444 14.896 -60.868 1.00 40.28 515 ARG A CA 1
ATOM 4003 C C . ARG A 1 515 ? 2.422 15.917 -61.364 1.00 40.28 515 ARG A C 1
ATOM 4005 O O . ARG A 1 515 ? 1.367 16.104 -60.776 1.00 40.28 515 ARG A O 1
ATOM 4012 N N . ALA A 1 516 ? 2.703 16.520 -62.515 1.00 38.88 516 ALA A N 1
ATOM 4013 C CA . ALA A 1 516 ? 1.664 17.096 -63.359 1.00 38.88 516 ALA A CA 1
ATOM 4014 C C . ALA A 1 516 ? 1.098 15.992 -64.269 1.00 38.88 516 ALA A C 1
ATOM 4016 O O . ALA A 1 516 ? 1.613 15.735 -65.354 1.00 38.88 516 ALA A O 1
ATOM 4017 N N . THR A 1 517 ? 0.045 15.308 -63.818 1.00 37.59 517 THR A N 1
ATOM 4018 C CA . THR A 1 517 ? -0.920 14.697 -64.744 1.00 37.59 517 THR A CA 1
ATOM 4019 C C . THR A 1 517 ? -2.146 15.595 -64.774 1.00 37.59 517 THR A C 1
ATOM 4021 O O . THR A 1 517 ? -2.753 15.889 -63.750 1.00 37.59 517 THR A O 1
ATOM 4024 N N . LEU A 1 518 ? -2.394 16.099 -65.976 1.00 37.19 518 LEU A N 1
ATOM 4025 C CA . LEU A 1 518 ? -3.358 17.113 -66.376 1.00 37.19 518 LEU A CA 1
ATOM 4026 C C . LEU A 1 518 ? -4.793 16.821 -65.917 1.00 37.19 518 LEU A C 1
ATOM 4028 O O . LEU A 1 518 ? -5.286 15.711 -66.102 1.00 37.19 518 LEU A O 1
ATOM 4032 N N . SER A 1 519 ? -5.497 17.864 -65.478 1.00 27.45 519 SER A N 1
ATOM 4033 C CA . SER A 1 519 ? -6.872 18.163 -65.910 1.00 27.45 519 SER A CA 1
ATOM 4034 C C . SER A 1 519 ? -7.144 19.667 -65.720 1.00 27.45 519 SER A C 1
ATOM 4036 O O . SER A 1 519 ? -6.764 20.202 -64.677 1.00 27.45 519 SER A O 1
ATOM 4038 N N . PRO A 1 520 ? -7.710 20.365 -66.722 1.00 42.19 520 PRO A N 1
ATOM 4039 C CA . PRO A 1 520 ? -7.955 21.803 -66.678 1.00 42.19 520 PRO A CA 1
ATOM 4040 C C . PRO A 1 520 ? -9.385 22.135 -66.212 1.00 42.19 520 PRO A C 1
ATOM 4042 O O . PRO A 1 520 ? -10.228 21.249 -66.131 1.00 42.19 520 PRO A O 1
ATOM 4045 N N . GLU A 1 521 ? -9.618 23.437 -66.007 1.00 27.22 521 GLU A N 1
ATOM 4046 C CA . GLU A 1 521 ? -10.914 24.137 -65.873 1.00 27.22 521 GLU A CA 1
ATOM 4047 C C . GLU A 1 521 ? -11.489 24.280 -64.451 1.00 27.22 521 GLU A C 1
ATOM 4049 O O . GLU A 1 521 ? -12.091 23.370 -63.897 1.00 27.22 521 GLU A O 1
ATOM 4054 N N . ALA A 1 522 ? -11.371 25.485 -63.880 1.00 27.39 522 ALA A N 1
ATOM 4055 C CA . ALA A 1 522 ? -12.509 26.398 -63.727 1.00 27.39 522 ALA A CA 1
ATOM 4056 C C . ALA A 1 522 ? -12.066 27.737 -63.112 1.00 27.39 522 ALA A C 1
ATOM 4058 O O . ALA A 1 522 ? -11.143 27.825 -62.308 1.00 27.39 522 ALA A O 1
ATOM 4059 N N . ASP A 1 523 ? -12.748 28.765 -63.582 1.00 26.48 523 ASP A N 1
ATOM 4060 C CA . ASP A 1 523 ? -12.461 30.188 -63.553 1.00 26.48 523 ASP A CA 1
ATOM 4061 C C . ASP A 1 523 ? -13.127 30.902 -62.343 1.00 26.48 523 ASP A C 1
ATOM 4063 O O . ASP A 1 523 ? -13.994 30.331 -61.683 1.00 26.48 523 ASP A O 1
ATOM 4067 N N . ILE A 1 524 ? -12.787 32.189 -62.159 1.00 30.08 524 ILE A N 1
ATOM 4068 C CA . ILE A 1 524 ? -13.535 33.259 -61.447 1.00 30.08 524 ILE A CA 1
ATOM 4069 C C . ILE A 1 524 ? -13.270 33.485 -59.932 1.00 30.08 524 ILE A C 1
ATOM 4071 O O . ILE A 1 524 ? -13.867 32.863 -59.062 1.00 30.08 524 ILE A O 1
ATOM 4075 N N . GLY A 1 525 ? -12.492 34.547 -59.646 1.00 25.14 525 GLY A N 1
ATOM 4076 C CA . GLY A 1 525 ? -13.045 35.811 -59.111 1.00 25.14 525 GLY A CA 1
ATOM 4077 C C . GLY A 1 525 ? -12.932 36.147 -57.610 1.00 25.14 525 GLY A C 1
ATOM 4078 O O . GLY A 1 525 ? -13.614 35.534 -56.805 1.00 25.14 525 GLY A O 1
ATOM 4079 N N . HIS A 1 526 ? -12.212 37.257 -57.331 1.00 27.88 526 HIS A N 1
ATOM 4080 C CA . HIS A 1 526 ? -12.534 38.344 -56.366 1.00 27.88 526 HIS A CA 1
ATOM 4081 C C . HIS A 1 526 ? -12.640 37.986 -54.855 1.00 27.88 526 HIS A C 1
ATOM 4083 O O . HIS A 1 526 ? -13.206 36.980 -54.476 1.00 27.88 526 HIS A O 1
ATOM 4089 N N . GLU A 1 527 ? -12.198 38.752 -53.853 1.00 25.67 527 GLU A N 1
ATOM 4090 C CA . GLU A 1 527 ? -11.687 40.115 -53.685 1.00 25.67 527 GLU A CA 1
ATOM 4091 C C . GLU A 1 527 ? -11.352 40.260 -52.182 1.00 25.67 527 GLU A C 1
ATOM 4093 O O . GLU A 1 527 ? -12.005 39.627 -51.353 1.00 25.67 527 GLU A O 1
ATOM 4098 N N . LEU A 1 528 ? -10.370 41.089 -51.816 1.00 27.77 528 LEU A N 1
ATOM 4099 C CA . LEU A 1 528 ? -10.534 42.222 -50.883 1.00 27.77 528 LEU A CA 1
ATOM 4100 C C . LEU A 1 528 ? -9.177 42.701 -50.361 1.00 27.77 528 LEU A C 1
ATOM 4102 O O . LEU A 1 528 ? -8.494 42.076 -49.551 1.00 27.77 528 LEU A O 1
ATOM 4106 N N . ALA A 1 529 ? -8.824 43.867 -50.888 1.00 27.84 529 ALA A N 1
ATOM 4107 C CA . ALA A 1 529 ? -7.725 44.722 -50.504 1.00 27.84 529 ALA A CA 1
ATOM 4108 C C . ALA A 1 529 ? -7.980 45.427 -49.162 1.00 27.84 529 ALA A C 1
ATOM 4110 O O . ALA A 1 529 ? -9.124 45.691 -48.800 1.00 27.84 529 ALA A O 1
ATOM 4111 N N . VAL A 1 530 ? -6.898 45.868 -48.513 1.00 27.03 530 VAL A N 1
ATOM 4112 C CA . VAL A 1 530 ? -6.895 47.071 -47.663 1.00 27.03 530 VAL A CA 1
ATOM 4113 C C . VAL A 1 530 ? -5.617 47.871 -47.988 1.00 27.03 530 VAL A C 1
ATOM 4115 O O . VAL A 1 530 ? -4.567 47.252 -48.180 1.00 27.03 530 VAL A O 1
ATOM 4118 N N . PRO A 1 531 ? -5.684 49.209 -48.147 1.00 31.81 531 PRO A N 1
ATOM 4119 C CA . PRO A 1 531 ? -4.751 49.961 -48.981 1.00 31.81 531 PRO A CA 1
ATOM 4120 C C . PRO A 1 531 ? -3.603 50.625 -48.208 1.00 31.81 531 PRO A C 1
ATOM 4122 O O . PRO A 1 531 ? -3.721 50.983 -47.038 1.00 31.81 531 PRO A O 1
ATOM 4125 N N . LEU A 1 532 ? -2.501 50.844 -48.928 1.00 28.48 532 LEU A N 1
ATOM 4126 C CA . LEU A 1 532 ? -1.398 51.730 -48.559 1.00 28.48 532 LEU A CA 1
ATOM 4127 C C . LEU A 1 532 ? -1.785 53.195 -48.806 1.00 28.48 532 LEU A C 1
ATOM 4129 O O . LEU A 1 532 ? -2.231 53.546 -49.898 1.00 28.48 532 LEU A O 1
ATOM 4133 N N . SER A 1 533 ? -1.525 54.058 -47.826 1.00 27.92 533 SER A N 1
ATOM 4134 C CA . SER A 1 533 ? -1.410 55.503 -48.017 1.00 27.92 533 SER A CA 1
ATOM 4135 C C . SER A 1 533 ? 0.030 55.858 -48.402 1.00 27.92 533 SER A C 1
ATOM 4137 O O . SER A 1 533 ? 0.993 55.511 -47.720 1.00 27.92 533 SER A O 1
ATOM 4139 N N . ALA A 1 534 ? 0.158 56.539 -49.538 1.00 32.06 534 ALA A N 1
ATOM 4140 C CA . ALA A 1 534 ? 1.399 57.056 -50.090 1.00 32.06 534 ALA A CA 1
ATOM 4141 C C . ALA A 1 534 ? 1.594 58.529 -49.701 1.00 32.06 534 ALA A C 1
ATOM 4143 O O . ALA A 1 534 ? 0.627 59.287 -49.656 1.00 32.06 534 ALA A O 1
ATOM 4144 N N . SER A 1 535 ? 2.849 58.952 -49.530 1.00 27.33 535 SER A N 1
ATOM 4145 C CA . SER A 1 535 ? 3.245 60.325 -49.841 1.00 27.33 535 SER A CA 1
ATOM 4146 C C . SER A 1 535 ? 4.639 60.357 -50.465 1.00 27.33 535 SER A C 1
ATOM 4148 O O . SER A 1 535 ? 5.543 59.623 -50.072 1.00 27.33 535 SER A O 1
ATOM 4150 N N . SER A 1 536 ? 4.721 61.210 -51.477 1.00 32.00 536 SER A N 1
ATOM 4151 C CA . SER A 1 536 ? 5.803 61.592 -52.381 1.00 32.00 536 SER A CA 1
ATOM 4152 C C . SER A 1 536 ? 7.160 61.900 -51.739 1.00 32.00 536 SER A C 1
ATOM 4154 O O . SER A 1 536 ? 7.222 62.581 -50.725 1.00 32.00 536 SER A O 1
ATOM 4156 N N . ASP A 1 537 ? 8.257 61.505 -52.391 1.00 30.06 537 ASP A N 1
ATOM 4157 C CA . ASP A 1 537 ? 9.040 62.427 -53.235 1.00 30.06 537 ASP A CA 1
ATOM 4158 C C . ASP A 1 537 ? 10.218 61.712 -53.918 1.00 30.06 537 ASP A C 1
ATOM 4160 O O . ASP A 1 537 ? 10.805 60.765 -53.398 1.00 30.06 537 ASP A O 1
ATOM 4164 N N . GLY A 1 538 ? 10.497 62.109 -55.160 1.00 30.36 538 GLY A N 1
ATOM 4165 C CA . GLY A 1 538 ? 11.248 61.307 -56.124 1.00 30.36 538 GLY A CA 1
ATOM 4166 C C . GLY A 1 538 ? 12.772 61.462 -56.134 1.00 30.36 538 GLY A C 1
ATOM 4167 O O . GLY A 1 538 ? 13.320 62.516 -55.825 1.00 30.36 538 GLY A O 1
ATOM 4168 N N . LYS A 1 539 ? 13.450 60.422 -56.643 1.00 28.19 539 LYS A N 1
ATOM 4169 C CA . LYS A 1 539 ? 14.507 60.513 -57.673 1.00 28.19 539 LYS A CA 1
ATOM 4170 C C . LYS A 1 539 ? 14.905 59.121 -58.189 1.00 28.19 539 LYS A C 1
ATOM 4172 O O . LYS A 1 539 ? 14.955 58.151 -57.446 1.00 28.19 539 LYS A O 1
ATOM 4177 N N . LEU A 1 540 ? 15.161 59.070 -59.495 1.00 28.19 540 LEU A N 1
ATOM 4178 C CA . LEU A 1 540 ? 15.481 57.911 -60.340 1.00 28.19 540 LEU A CA 1
ATOM 4179 C C . LEU A 1 540 ? 16.661 57.045 -59.860 1.00 28.19 540 LEU A C 1
ATOM 4181 O O . LEU A 1 540 ? 17.697 57.601 -59.503 1.00 28.19 540 LEU A O 1
ATOM 4185 N N . SER A 1 541 ? 16.571 55.712 -60.014 1.00 28.62 541 SER A N 1
ATOM 4186 C CA . SER A 1 541 ? 17.562 54.830 -60.695 1.00 28.62 541 SER A CA 1
ATOM 4187 C C . SER A 1 541 ? 17.137 53.335 -60.653 1.00 28.62 541 SER A C 1
ATOM 4189 O O . SER A 1 541 ? 16.227 52.987 -59.903 1.00 28.62 541 SER A O 1
ATOM 4191 N N . PRO A 1 542 ? 17.682 52.468 -61.538 1.00 33.34 542 PRO A N 1
ATOM 4192 C CA . PRO A 1 542 ? 16.935 51.399 -62.202 1.00 33.34 542 PRO A CA 1
ATOM 4193 C C . PRO A 1 542 ? 16.947 50.049 -61.474 1.00 33.34 542 PRO A C 1
ATOM 4195 O O . PRO A 1 542 ? 17.784 49.774 -60.616 1.00 33.34 542 PRO A O 1
ATOM 4198 N N . PHE A 1 543 ? 16.020 49.190 -61.905 1.00 35.06 543 PHE A N 1
ATOM 4199 C CA . PHE A 1 543 ? 15.946 47.755 -61.634 1.00 35.06 543 PHE A CA 1
ATOM 4200 C C . PHE A 1 543 ? 17.326 47.100 -61.481 1.00 35.06 543 PHE A C 1
ATOM 4202 O O . PHE A 1 543 ? 18.056 46.899 -62.452 1.00 35.06 543 PHE A O 1
ATOM 4209 N N . ARG A 1 544 ? 17.645 46.680 -60.256 1.00 35.03 544 ARG A N 1
ATOM 4210 C CA . ARG A 1 544 ? 18.675 45.675 -60.008 1.00 35.03 544 ARG A CA 1
ATOM 4211 C C . ARG A 1 544 ? 17.980 44.319 -60.078 1.00 35.03 544 ARG A C 1
ATOM 4213 O O . ARG A 1 544 ? 17.214 43.985 -59.179 1.00 35.03 544 ARG A O 1
ATOM 4220 N N . GLN A 1 545 ? 18.214 43.560 -61.151 1.00 38.72 545 GLN A N 1
ATOM 4221 C CA . GLN A 1 545 ? 17.905 42.129 -61.169 1.00 38.72 545 GLN A CA 1
ATOM 4222 C C . GLN A 1 545 ? 18.588 41.499 -59.954 1.00 38.72 545 GLN A C 1
ATOM 4224 O O . GLN A 1 545 ? 19.814 41.420 -59.880 1.00 38.72 545 GLN A O 1
ATOM 4229 N N . VAL A 1 546 ? 17.786 41.122 -58.964 1.00 35.84 546 VAL A N 1
ATOM 4230 C CA . VAL A 1 546 ? 18.265 40.404 -57.789 1.00 35.84 546 VAL A CA 1
ATOM 4231 C C . VAL A 1 546 ? 18.563 38.990 -58.265 1.00 35.84 546 VAL A C 1
ATOM 4233 O O . VAL A 1 546 ? 17.659 38.298 -58.734 1.00 35.84 546 VAL A O 1
ATOM 4236 N N . SER A 1 547 ? 19.829 38.571 -58.212 1.00 37.59 547 SER A N 1
ATOM 4237 C CA . SER A 1 547 ? 20.185 37.217 -58.640 1.00 37.59 547 SER A CA 1
ATOM 4238 C C . SER A 1 547 ? 19.467 36.188 -57.760 1.00 37.59 547 SER A C 1
ATOM 4240 O O . SER A 1 547 ? 19.143 36.454 -56.596 1.00 37.59 547 SER A O 1
ATOM 4242 N N . SER A 1 548 ? 19.235 34.986 -58.288 1.00 41.22 548 SER A N 1
ATOM 4243 C CA . SER A 1 548 ? 18.659 33.866 -57.530 1.00 41.22 548 SER A CA 1
ATOM 4244 C C . SER A 1 548 ? 19.457 33.548 -56.255 1.00 41.22 548 SER A C 1
ATOM 4246 O O . SER A 1 548 ? 18.894 33.070 -55.272 1.00 41.22 548 SER A O 1
ATOM 4248 N N . GLU A 1 549 ? 20.746 33.894 -56.212 1.00 39.56 549 GLU A N 1
ATOM 4249 C CA . GLU A 1 549 ? 21.584 33.806 -55.015 1.00 39.56 549 GLU A CA 1
ATOM 4250 C C . GLU A 1 549 ? 21.314 34.925 -54.004 1.00 39.56 549 GLU A C 1
ATOM 4252 O O . GLU A 1 549 ? 21.383 34.688 -52.800 1.00 39.56 549 GLU A O 1
ATOM 4257 N N . GLN A 1 550 ? 20.968 36.134 -54.451 1.00 37.28 550 GLN A N 1
ATOM 4258 C CA . GLN A 1 550 ? 20.572 37.231 -53.565 1.00 37.28 550 GLN A CA 1
ATOM 4259 C C . GLN A 1 550 ? 19.155 37.041 -53.013 1.00 37.28 550 GLN A C 1
ATOM 4261 O O . GLN A 1 550 ? 18.941 37.323 -51.837 1.00 37.28 550 GLN A O 1
ATOM 4266 N N . LEU A 1 551 ? 18.223 36.473 -53.788 1.00 41.88 551 LEU A N 1
ATOM 4267 C CA . LEU A 1 551 ? 16.921 36.027 -53.272 1.00 41.88 551 LEU A CA 1
ATOM 4268 C C . LEU A 1 551 ? 17.073 34.850 -52.297 1.00 41.88 551 LEU A C 1
ATOM 4270 O O . LEU A 1 551 ? 16.418 34.845 -51.261 1.00 41.88 551 LEU A O 1
ATOM 4274 N N . ARG A 1 552 ? 18.000 33.910 -52.543 1.00 45.22 552 ARG A N 1
ATOM 4275 C CA . ARG A 1 552 ? 18.365 32.863 -51.567 1.00 45.22 552 ARG A CA 1
ATOM 4276 C C . ARG A 1 552 ? 18.992 33.435 -50.300 1.00 45.22 552 ARG A C 1
ATOM 4278 O O . ARG A 1 552 ? 18.677 32.965 -49.216 1.00 45.22 552 ARG A O 1
ATOM 4285 N N . ARG A 1 553 ? 19.846 34.459 -50.400 1.00 40.47 553 ARG A N 1
ATOM 4286 C CA . ARG A 1 553 ? 20.410 35.146 -49.226 1.00 40.47 553 ARG A CA 1
ATOM 4287 C C . ARG A 1 553 ? 19.333 35.898 -48.450 1.00 40.47 553 ARG A C 1
ATOM 4289 O O . ARG A 1 553 ? 19.309 35.776 -47.236 1.00 40.47 553 ARG A O 1
ATOM 4296 N N . LEU A 1 554 ? 18.415 36.597 -49.115 1.00 37.47 554 LEU A N 1
ATOM 4297 C CA . LEU A 1 554 ? 17.304 37.295 -48.459 1.00 37.47 554 LEU A CA 1
ATOM 4298 C C . LEU A 1 554 ? 16.266 36.328 -47.865 1.00 37.47 554 LEU A C 1
ATOM 4300 O O . LEU A 1 554 ? 15.772 36.587 -46.775 1.00 37.47 554 LEU A O 1
ATOM 4304 N N . TRP A 1 555 ? 16.012 35.175 -48.489 1.00 40.06 555 TRP A N 1
ATOM 4305 C CA . TRP A 1 555 ? 15.204 34.089 -47.915 1.00 40.06 555 TRP A CA 1
ATOM 4306 C C . TRP A 1 555 ? 15.890 33.441 -46.701 1.00 40.06 555 TRP A C 1
ATOM 4308 O O . TRP A 1 555 ? 15.261 33.250 -45.661 1.00 40.06 555 TRP A O 1
ATOM 4318 N N . ASN A 1 556 ? 17.203 33.196 -46.784 1.00 43.16 556 ASN A N 1
ATOM 4319 C CA . ASN A 1 556 ? 18.020 32.700 -45.669 1.00 43.16 556 ASN A CA 1
ATOM 4320 C C . ASN A 1 556 ? 18.150 33.722 -44.521 1.00 43.16 556 ASN A C 1
ATOM 4322 O O . ASN A 1 556 ? 18.403 33.332 -43.385 1.00 43.16 556 ASN A O 1
ATOM 4326 N N . ILE A 1 557 ? 17.979 35.019 -44.802 1.00 42.56 557 ILE A N 1
ATOM 4327 C CA . ILE A 1 557 ? 17.957 36.097 -43.801 1.00 42.56 557 ILE A CA 1
ATOM 4328 C C . ILE A 1 557 ? 16.538 36.290 -43.227 1.00 42.56 557 ILE A C 1
ATOM 4330 O O . ILE A 1 557 ? 16.402 36.557 -42.037 1.00 42.56 557 ILE A O 1
ATOM 4334 N N . SER A 1 558 ? 15.483 36.095 -44.028 1.00 37.81 558 SER A N 1
ATOM 4335 C CA . SER A 1 558 ? 14.081 36.351 -43.650 1.00 37.81 558 SER A CA 1
ATOM 4336 C C . SER A 1 558 ? 13.375 35.184 -42.944 1.00 37.81 558 SER A C 1
ATOM 4338 O O . SER A 1 558 ? 12.278 35.370 -42.421 1.00 37.81 558 SER A O 1
ATOM 4340 N N . LYS A 1 559 ? 13.983 33.997 -42.879 1.00 40.31 559 LYS A N 1
ATOM 4341 C CA . LYS A 1 559 ? 13.598 32.935 -41.939 1.00 40.31 559 LYS A CA 1
ATOM 4342 C C . LYS A 1 559 ? 14.850 32.362 -41.277 1.00 40.31 559 LYS A C 1
ATOM 4344 O O . LYS A 1 559 ? 15.204 31.207 -41.476 1.00 40.31 559 LYS A O 1
ATOM 4349 N N . LYS A 1 560 ? 15.493 33.157 -40.424 1.00 40.38 560 LYS A N 1
ATOM 4350 C CA . LYS A 1 560 ? 15.832 32.608 -39.111 1.00 40.38 560 LYS A CA 1
ATOM 4351 C C . LYS A 1 560 ? 14.521 32.645 -38.325 1.00 40.38 560 LYS A C 1
ATOM 4353 O O . LYS A 1 560 ? 14.191 33.718 -37.821 1.00 40.38 560 LYS A O 1
ATOM 4358 N N . PRO A 1 561 ? 13.741 31.548 -38.215 1.00 37.72 561 PRO A N 1
ATOM 4359 C CA . PRO A 1 561 ? 12.941 31.457 -37.010 1.00 37.72 561 PRO A CA 1
ATOM 4360 C C . PRO A 1 561 ? 13.957 31.577 -35.875 1.00 37.72 561 PRO A C 1
ATOM 4362 O O . PRO A 1 561 ? 15.063 31.032 -35.970 1.00 37.72 561 PRO A O 1
ATOM 4365 N N . SER A 1 562 ? 13.628 32.312 -34.829 1.00 43.31 562 SER A N 1
ATOM 4366 C CA . SER A 1 562 ? 14.239 32.089 -33.529 1.00 43.31 562 SER A CA 1
ATOM 4367 C C . SER A 1 562 ? 13.947 30.637 -33.129 1.00 43.31 562 SER A C 1
ATOM 4369 O O . SER A 1 562 ? 13.024 30.354 -32.379 1.00 43.31 562 SER A O 1
ATOM 4371 N N . LEU A 1 563 ? 14.653 29.681 -33.732 1.00 48.72 563 LEU A N 1
ATOM 4372 C CA . LEU A 1 563 ? 14.790 28.343 -33.205 1.00 48.72 563 LEU A CA 1
ATOM 4373 C C . LEU A 1 563 ? 15.554 28.573 -31.918 1.00 48.72 563 LEU A C 1
ATOM 4375 O O . LEU A 1 563 ? 16.754 28.847 -31.967 1.00 48.72 563 LEU A O 1
ATOM 4379 N N . ASP A 1 564 ? 14.829 28.581 -30.802 1.00 51.47 564 ASP A N 1
ATOM 4380 C CA . ASP A 1 564 ? 15.422 28.666 -29.481 1.00 51.47 564 ASP A CA 1
ATOM 4381 C C . ASP A 1 564 ? 16.633 27.733 -29.463 1.00 51.47 564 ASP A C 1
ATOM 4383 O O . ASP A 1 564 ? 16.518 26.540 -29.763 1.00 51.47 564 ASP A O 1
ATOM 4387 N N . ALA A 1 565 ? 17.813 28.286 -29.169 1.00 55.16 565 ALA A N 1
ATOM 4388 C CA . ALA A 1 565 ? 19.084 27.559 -29.138 1.00 55.16 565 ALA A CA 1
ATOM 4389 C C . ALA A 1 565 ? 19.128 26.482 -28.030 1.00 55.16 565 ALA A C 1
ATOM 4391 O O . ALA A 1 565 ? 20.179 25.927 -27.718 1.00 55.16 565 ALA A O 1
ATOM 4392 N N . THR A 1 566 ? 17.985 26.209 -27.412 1.00 68.56 566 THR A N 1
ATOM 4393 C CA . THR A 1 566 ? 17.767 25.283 -26.321 1.00 68.56 566 THR A CA 1
ATOM 4394 C C . THR A 1 566 ? 17.284 23.939 -26.863 1.00 68.56 566 THR A C 1
ATOM 4396 O O . THR A 1 566 ? 16.556 23.844 -27.859 1.00 68.56 566 THR A O 1
ATOM 4399 N N . ALA A 1 567 ? 17.719 22.864 -26.210 1.00 75.81 567 ALA A N 1
ATOM 4400 C CA . ALA A 1 567 ? 17.190 21.534 -26.472 1.00 75.81 567 ALA A CA 1
ATOM 4401 C C . ALA A 1 567 ? 15.723 21.457 -26.009 1.00 75.81 567 ALA A C 1
ATOM 4403 O O . ALA A 1 567 ? 15.361 22.052 -24.994 1.00 75.81 567 ALA A O 1
ATOM 4404 N N . THR A 1 568 ? 14.880 20.740 -26.753 1.00 79.56 568 THR A N 1
ATOM 4405 C CA . THR A 1 568 ? 13.447 20.597 -26.441 1.00 79.56 568 THR A CA 1
ATOM 4406 C C . THR A 1 568 ? 13.137 19.156 -26.072 1.00 79.56 568 THR A C 1
ATOM 4408 O O . THR A 1 568 ? 13.522 18.241 -26.794 1.00 79.56 568 THR A O 1
ATOM 4411 N N . LEU A 1 569 ? 12.444 18.954 -24.953 1.00 80.50 569 LEU A N 1
ATOM 4412 C CA . LEU A 1 569 ? 11.914 17.650 -24.560 1.00 80.50 569 LEU A CA 1
ATOM 4413 C C . LEU A 1 569 ? 10.552 17.439 -25.220 1.00 80.50 569 LEU A C 1
ATOM 4415 O O . LEU A 1 569 ? 9.695 18.319 -25.135 1.00 80.50 569 LEU A O 1
ATOM 4419 N N . ILE A 1 570 ? 10.352 16.279 -25.841 1.00 77.69 570 ILE A N 1
ATOM 4420 C CA . ILE A 1 570 ? 9.039 15.883 -26.361 1.00 77.69 570 ILE A CA 1
ATOM 4421 C C . ILE A 1 570 ? 8.218 15.359 -25.183 1.00 77.69 570 ILE A C 1
ATOM 4423 O O . ILE A 1 570 ? 8.636 14.421 -24.505 1.00 77.69 570 ILE A O 1
ATOM 4427 N N . ALA A 1 571 ? 7.077 15.997 -24.920 1.00 69.06 571 ALA A N 1
ATOM 4428 C CA . ALA A 1 571 ? 6.227 15.661 -23.780 1.00 69.06 571 ALA A CA 1
ATOM 4429 C C . ALA A 1 571 ? 5.331 14.441 -24.046 1.00 69.06 571 ALA A C 1
ATOM 4431 O O . ALA A 1 571 ? 5.170 13.612 -23.157 1.00 69.06 571 ALA A O 1
ATOM 4432 N N . ASP A 1 572 ? 4.776 14.325 -25.258 1.00 73.31 572 ASP A N 1
ATOM 4433 C CA . ASP A 1 572 ? 3.915 13.209 -25.664 1.00 73.31 572 ASP A CA 1
ATOM 4434 C C . ASP A 1 572 ? 4.325 12.695 -27.058 1.00 73.31 572 ASP A C 1
ATOM 4436 O O . ASP A 1 572 ? 3.932 13.265 -28.082 1.00 73.31 572 ASP A O 1
ATOM 4440 N N . PRO A 1 573 ? 5.127 11.620 -27.128 1.00 76.38 573 PRO A N 1
ATOM 4441 C CA . PRO A 1 573 ? 5.540 11.037 -28.398 1.00 76.38 573 PRO A CA 1
ATOM 4442 C C . PRO 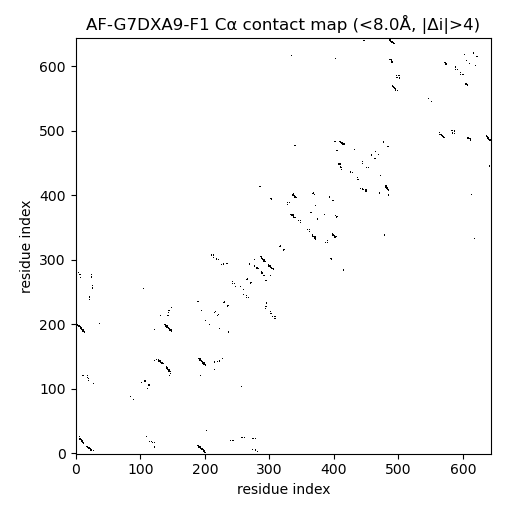A 1 573 ? 4.437 10.219 -29.088 1.00 76.38 573 PRO A C 1
ATOM 4444 O O . PRO A 1 573 ? 4.614 9.843 -30.247 1.00 76.38 573 PRO A O 1
ATOM 4447 N N . VAL A 1 574 ? 3.305 9.938 -28.427 1.00 76.25 574 VAL A N 1
ATOM 4448 C CA . VAL A 1 574 ? 2.152 9.245 -29.030 1.00 76.25 574 VAL A CA 1
ATOM 4449 C C . VAL A 1 574 ? 1.349 10.206 -29.906 1.00 76.25 574 VAL A C 1
ATOM 4451 O O . VAL A 1 574 ? 0.811 9.805 -30.941 1.00 76.25 574 VAL A O 1
ATOM 4454 N N . ARG A 1 575 ? 1.280 11.487 -29.525 1.00 76.00 575 ARG A N 1
ATOM 4455 C CA . ARG A 1 575 ? 0.577 12.543 -30.274 1.00 76.00 575 ARG A CA 1
ATOM 4456 C C . ARG A 1 575 ? 1.499 13.722 -30.610 1.00 76.00 575 ARG A C 1
ATOM 4458 O O . ARG A 1 575 ? 1.234 14.843 -30.177 1.00 76.00 575 ARG A O 1
ATOM 4465 N N . PRO A 1 576 ? 2.544 13.502 -31.427 1.00 80.56 576 PRO A N 1
ATOM 4466 C CA . PRO A 1 576 ? 3.478 14.557 -31.783 1.00 80.56 576 PRO A CA 1
ATOM 4467 C C . PRO A 1 576 ? 2.816 15.602 -32.690 1.00 80.56 576 PRO A C 1
ATOM 4469 O O . PRO A 1 576 ? 2.052 15.275 -33.607 1.00 80.56 576 PRO A O 1
ATOM 4472 N N . THR A 1 577 ? 3.160 16.868 -32.474 1.00 82.50 577 THR A N 1
ATOM 4473 C CA . THR A 1 577 ? 2.863 17.970 -33.398 1.00 82.50 577 THR A CA 1
ATOM 4474 C C . THR A 1 577 ? 3.538 17.748 -34.756 1.00 82.50 577 THR A C 1
ATOM 4476 O O . THR A 1 577 ? 4.506 16.998 -34.870 1.00 82.50 577 THR A O 1
ATOM 4479 N N . GLU A 1 578 ? 3.075 18.427 -35.812 1.00 77.88 578 GLU A N 1
ATOM 4480 C CA . GLU A 1 578 ? 3.683 18.305 -37.152 1.00 77.88 578 GLU A CA 1
ATOM 4481 C C . GLU A 1 578 ? 5.191 18.617 -37.151 1.00 77.88 578 GLU A C 1
ATOM 4483 O O . GLU A 1 578 ? 5.963 17.976 -37.860 1.00 77.88 578 GLU A O 1
ATOM 4488 N N . GLN A 1 579 ? 5.641 19.541 -36.296 1.00 79.56 579 GLN A N 1
ATOM 4489 C CA . GLN A 1 579 ? 7.067 19.829 -36.125 1.00 79.56 579 GLN A CA 1
ATOM 4490 C C . GLN A 1 579 ? 7.798 18.687 -35.406 1.00 79.56 579 GLN A C 1
ATOM 4492 O O . GLN A 1 579 ? 8.834 18.230 -35.889 1.00 79.56 579 GLN A O 1
ATOM 4497 N N . GLU A 1 580 ? 7.246 18.160 -34.312 1.00 82.12 580 GLU A N 1
ATOM 4498 C CA . GLU A 1 580 ? 7.833 17.027 -33.584 1.00 82.12 580 GLU A CA 1
ATOM 4499 C C . GLU A 1 580 ? 7.900 15.758 -34.439 1.00 82.12 580 GLU A C 1
ATOM 4501 O O . GLU A 1 580 ? 8.893 15.038 -34.367 1.00 82.12 580 GLU A O 1
ATOM 4506 N N . LYS A 1 581 ? 6.925 15.521 -35.327 1.00 83.69 581 LYS A N 1
ATOM 4507 C CA . LYS A 1 581 ? 6.975 14.422 -36.307 1.00 83.69 581 LYS A CA 1
ATOM 4508 C C . LYS A 1 581 ? 8.212 14.515 -37.195 1.00 83.69 581 LYS A C 1
ATOM 4510 O O . LYS A 1 581 ? 8.901 13.514 -37.386 1.00 83.69 581 LYS A O 1
ATOM 4515 N N . THR A 1 582 ? 8.533 15.710 -37.702 1.00 83.38 582 THR A N 1
ATOM 4516 C CA . THR A 1 582 ? 9.740 15.904 -38.525 1.00 83.38 582 THR A CA 1
ATOM 4517 C C . THR A 1 582 ? 11.024 15.684 -37.728 1.00 83.38 582 THR A C 1
ATOM 4519 O O . THR A 1 582 ? 11.984 15.119 -38.252 1.00 83.38 582 THR A O 1
ATOM 4522 N N . TRP A 1 583 ? 11.043 16.069 -36.449 1.00 84.94 583 TRP A N 1
ATOM 4523 C CA . TRP A 1 583 ? 12.192 15.853 -35.568 1.00 84.94 583 TRP A CA 1
ATOM 4524 C C . TRP A 1 583 ? 12.389 14.371 -35.245 1.00 84.94 583 TRP A C 1
ATOM 4526 O O . TRP A 1 583 ? 13.503 13.865 -35.366 1.00 84.94 583 TRP A O 1
ATOM 4536 N N . ILE A 1 584 ? 11.313 13.656 -34.913 1.00 85.75 584 ILE A N 1
ATOM 4537 C CA . ILE A 1 584 ? 11.331 12.212 -34.654 1.00 85.75 584 ILE A CA 1
ATOM 4538 C C . ILE A 1 584 ? 11.801 11.446 -35.896 1.00 85.75 584 ILE A C 1
ATOM 4540 O O . ILE A 1 584 ? 12.671 10.581 -35.789 1.00 85.75 584 ILE A O 1
ATOM 4544 N N . ALA A 1 585 ? 11.291 11.791 -37.083 1.00 85.00 585 ALA A N 1
ATOM 4545 C CA . ALA A 1 585 ? 11.722 11.178 -38.339 1.00 85.00 585 ALA A CA 1
ATOM 4546 C C . ALA A 1 585 ? 13.217 11.418 -38.608 1.00 85.00 585 ALA A C 1
ATOM 4548 O O . ALA A 1 585 ? 13.936 10.507 -39.029 1.00 85.00 585 ALA A O 1
ATOM 4549 N N . GLN A 1 586 ? 13.711 12.622 -38.306 1.00 84.88 586 GLN A N 1
ATOM 4550 C CA . GLN A 1 586 ? 15.126 12.951 -38.439 1.00 84.88 586 GLN A CA 1
ATOM 4551 C C . GLN A 1 586 ? 16.000 12.136 -37.472 1.00 84.88 586 GLN A C 1
ATOM 4553 O O . GLN A 1 586 ? 17.054 11.654 -37.889 1.00 84.88 586 GLN A O 1
ATOM 4558 N N . ILE A 1 587 ? 15.559 11.925 -36.227 1.00 85.12 587 ILE A N 1
ATOM 4559 C CA . ILE A 1 587 ? 16.238 11.051 -35.252 1.00 85.12 587 ILE A CA 1
ATOM 4560 C C . ILE A 1 587 ? 16.244 9.598 -35.747 1.00 85.12 587 ILE A C 1
ATOM 4562 O O . ILE A 1 587 ? 17.279 8.942 -35.726 1.00 85.12 587 ILE A O 1
ATOM 4566 N N . GLY A 1 588 ? 15.125 9.099 -36.276 1.00 84.19 588 GLY A N 1
ATOM 4567 C CA . GLY A 1 588 ? 15.073 7.764 -36.876 1.00 84.19 588 GLY A CA 1
ATOM 4568 C C . GLY A 1 588 ? 16.041 7.612 -38.057 1.00 84.19 588 GLY A C 1
ATOM 4569 O O . GLY A 1 588 ? 16.674 6.567 -38.218 1.00 84.19 588 GLY A O 1
ATOM 4570 N N . SER A 1 589 ? 16.211 8.664 -38.866 1.00 84.12 589 SER A N 1
ATOM 4571 C CA . SER A 1 589 ? 17.059 8.649 -40.066 1.00 84.12 589 SER A CA 1
ATOM 4572 C C . SER A 1 589 ? 18.562 8.503 -39.788 1.00 84.12 589 SER A C 1
ATOM 4574 O O . SER A 1 589 ? 19.284 8.002 -40.653 1.00 84.12 589 SER A O 1
ATOM 4576 N N . SER A 1 590 ? 19.035 8.890 -38.597 1.00 83.50 590 SER A N 1
ATOM 4577 C CA . SER A 1 590 ? 20.443 8.741 -38.200 1.00 83.50 590 SER A CA 1
ATOM 4578 C C . SER A 1 590 ? 20.783 7.337 -37.685 1.00 83.50 590 SER A C 1
ATOM 4580 O O . SER A 1 590 ? 21.959 6.987 -37.619 1.00 83.50 590 SER A O 1
ATOM 4582 N N . LEU A 1 591 ? 19.773 6.522 -37.361 1.00 88.12 591 LEU A N 1
ATOM 4583 C CA . LEU A 1 591 ? 19.937 5.157 -36.858 1.00 88.12 591 LEU A CA 1
ATOM 4584 C C . LEU A 1 591 ? 20.134 4.127 -37.981 1.00 88.12 591 LEU A C 1
ATOM 4586 O O . LEU A 1 591 ? 19.643 4.299 -39.103 1.00 88.12 591 LEU A O 1
ATOM 4590 N N . GLU A 1 592 ? 20.791 3.009 -37.651 1.00 88.62 592 GLU A N 1
ATOM 4591 C CA . GLU A 1 592 ? 20.898 1.839 -38.533 1.00 88.62 592 GLU A CA 1
ATOM 4592 C C . GLU A 1 592 ? 19.512 1.241 -38.855 1.00 88.62 592 GLU A C 1
ATOM 4594 O O . GLU A 1 592 ? 18.612 1.313 -38.017 1.00 88.62 592 GLU A O 1
ATOM 4599 N N . PRO A 1 593 ? 19.317 0.551 -39.999 1.00 85.81 593 PRO A N 1
ATOM 4600 C CA . PRO A 1 593 ? 17.999 0.048 -40.415 1.00 85.81 593 PRO A CA 1
ATOM 4601 C C . PRO A 1 593 ? 17.288 -0.822 -39.364 1.00 85.81 593 PRO A C 1
ATOM 4603 O O . PRO A 1 593 ? 16.103 -0.640 -39.110 1.00 85.81 593 PRO A O 1
ATOM 4606 N N . LYS A 1 594 ? 18.025 -1.718 -38.692 1.00 85.75 594 LYS A N 1
ATOM 4607 C CA . LYS A 1 594 ? 17.485 -2.580 -37.621 1.00 85.75 594 LYS A CA 1
ATOM 4608 C C . LYS A 1 594 ? 17.166 -1.813 -36.333 1.00 85.75 594 LYS A C 1
ATOM 4610 O O . LYS A 1 594 ? 16.289 -2.213 -35.578 1.00 85.75 594 LYS A O 1
ATOM 4615 N N . GLN A 1 595 ? 17.912 -0.747 -36.046 1.00 87.19 595 GLN A N 1
ATOM 4616 C CA . GLN A 1 595 ? 17.666 0.114 -34.888 1.00 87.19 595 GLN A CA 1
ATOM 4617 C C . GLN A 1 595 ? 16.482 1.045 -35.143 1.00 87.19 595 GLN A C 1
ATOM 4619 O O . GLN A 1 595 ? 15.734 1.320 -34.216 1.00 87.19 595 GLN A O 1
ATOM 4624 N N . ARG A 1 596 ? 16.294 1.484 -36.392 1.00 87.12 596 ARG A N 1
ATOM 4625 C CA . ARG A 1 596 ? 15.170 2.313 -36.824 1.00 87.12 596 ARG A CA 1
ATOM 4626 C C . ARG A 1 596 ? 13.833 1.595 -36.673 1.00 87.12 596 ARG A C 1
ATOM 4628 O O . ARG A 1 596 ? 12.927 2.172 -36.098 1.00 87.12 596 ARG A O 1
ATOM 4635 N N . GLU A 1 597 ? 13.739 0.336 -37.092 1.00 86.75 597 GLU A N 1
ATOM 4636 C CA . GLU A 1 597 ? 12.524 -0.475 -36.909 1.00 86.75 597 GLU A CA 1
ATOM 4637 C C . GLU A 1 597 ? 12.163 -0.633 -35.419 1.00 86.75 597 GLU A C 1
ATOM 4639 O O . GLU A 1 597 ? 11.027 -0.405 -35.006 1.00 86.75 597 GLU A O 1
ATOM 4644 N N . LEU A 1 598 ? 13.162 -0.932 -34.577 1.00 86.25 598 LEU A N 1
ATOM 4645 C CA . LEU A 1 598 ? 12.975 -0.984 -33.122 1.00 86.25 598 LEU A CA 1
ATOM 4646 C C . LEU A 1 598 ? 12.617 0.386 -32.529 1.00 86.25 598 LEU A C 1
ATOM 4648 O O . LEU A 1 598 ? 11.833 0.459 -31.589 1.00 86.25 598 LEU A O 1
ATOM 4652 N N . PHE A 1 599 ? 13.192 1.467 -33.054 1.00 87.69 599 PHE A N 1
ATOM 4653 C CA . PHE A 1 599 ? 12.884 2.829 -32.634 1.00 87.69 599 PHE A CA 1
ATOM 4654 C C . PHE A 1 599 ? 11.443 3.201 -32.975 1.00 87.69 599 PHE A C 1
ATOM 4656 O O . PHE A 1 599 ? 10.739 3.684 -32.101 1.00 87.69 599 PHE A O 1
ATOM 4663 N N . GLU A 1 600 ? 10.975 2.915 -34.188 1.00 86.88 600 GLU A N 1
ATOM 4664 C CA . GLU A 1 600 ? 9.595 3.169 -34.620 1.00 86.88 600 GLU A CA 1
ATOM 4665 C C . GLU A 1 600 ? 8.575 2.414 -33.756 1.00 86.88 600 GLU A C 1
ATOM 4667 O O . GLU A 1 600 ? 7.540 2.977 -33.406 1.00 86.88 600 GLU A O 1
ATOM 4672 N N . SER A 1 601 ? 8.896 1.189 -33.322 1.00 85.31 601 SER A N 1
ATOM 4673 C CA . SER A 1 601 ? 8.050 0.435 -32.388 1.00 85.31 601 SER A CA 1
ATOM 4674 C C . SER A 1 601 ? 8.066 0.984 -30.953 1.00 85.31 601 SER A C 1
ATOM 4676 O O . SER A 1 601 ? 7.086 0.811 -30.231 1.00 85.31 601 SER A O 1
ATOM 4678 N N . CYS A 1 602 ? 9.165 1.605 -30.512 1.00 86.31 602 CYS A N 1
ATOM 4679 C CA . CYS A 1 602 ? 9.352 2.059 -29.128 1.00 86.31 602 CYS A CA 1
ATOM 4680 C C . CYS A 1 602 ? 9.093 3.556 -28.918 1.00 86.31 602 CYS A C 1
ATOM 4682 O O . CYS A 1 602 ? 8.905 3.973 -27.779 1.00 86.31 602 CYS A O 1
ATOM 4684 N N . VAL A 1 603 ? 9.103 4.377 -29.973 1.00 85.00 603 VAL A N 1
ATOM 4685 C CA . VAL A 1 603 ? 9.130 5.846 -29.871 1.00 85.00 603 VAL A CA 1
ATOM 4686 C C . VAL A 1 603 ? 7.949 6.397 -29.076 1.00 85.00 603 VAL A C 1
ATOM 4688 O O . VAL A 1 603 ? 8.140 7.266 -28.230 1.00 85.00 603 VAL A O 1
ATOM 4691 N N . GLY A 1 604 ? 6.754 5.831 -29.273 1.00 80.88 604 GLY A N 1
ATOM 4692 C CA . GLY A 1 604 ? 5.544 6.209 -28.540 1.00 80.88 604 GLY A CA 1
ATOM 4693 C C . GLY A 1 604 ? 5.590 5.876 -27.045 1.00 80.88 604 GLY A C 1
ATOM 4694 O O . GLY A 1 604 ? 4.791 6.403 -26.286 1.00 80.88 604 GLY A O 1
ATOM 4695 N N . LEU A 1 605 ? 6.533 5.038 -26.608 1.00 82.06 605 LEU A N 1
ATOM 4696 C CA . LEU A 1 605 ? 6.725 4.653 -25.209 1.00 82.06 605 LEU A CA 1
ATOM 4697 C C . LEU A 1 605 ? 7.826 5.479 -24.512 1.00 82.06 605 LEU A C 1
ATOM 4699 O O . LEU A 1 605 ? 8.123 5.244 -23.345 1.00 82.06 605 LEU A O 1
ATOM 4703 N N . PHE A 1 606 ? 8.457 6.439 -25.200 1.00 84.12 606 PHE A N 1
ATOM 4704 C CA . PHE A 1 606 ? 9.480 7.332 -24.631 1.00 84.12 606 PHE A CA 1
ATOM 4705 C C . PHE A 1 606 ? 8.883 8.638 -24.071 1.00 84.12 606 PHE A C 1
ATOM 4707 O O . PHE A 1 606 ? 9.344 9.741 -24.373 1.00 84.12 606 PHE A O 1
ATOM 4714 N N . ASP A 1 607 ? 7.832 8.506 -23.264 1.00 76.25 607 ASP A N 1
ATOM 4715 C CA . ASP A 1 607 ? 7.094 9.585 -22.584 1.00 76.25 607 ASP A CA 1
ATOM 4716 C C . ASP A 1 607 ? 7.708 9.974 -21.213 1.00 76.25 607 ASP A C 1
ATOM 4718 O O . ASP A 1 607 ? 7.399 11.007 -20.606 1.00 76.25 607 ASP A O 1
ATOM 4722 N N . GLY A 1 608 ? 8.634 9.158 -20.706 1.00 71.38 608 GLY A N 1
ATOM 4723 C CA . GLY A 1 608 ? 9.222 9.283 -19.373 1.00 71.38 608 GLY A CA 1
ATOM 4724 C C . GLY A 1 608 ? 8.323 8.807 -18.231 1.00 71.38 608 GLY A C 1
ATOM 4725 O O . GLY A 1 608 ? 8.682 9.017 -17.073 1.00 71.38 608 GLY A O 1
ATOM 4726 N N . VAL A 1 609 ? 7.186 8.185 -18.543 1.00 74.06 609 VAL A N 1
ATOM 4727 C CA . VAL A 1 609 ? 6.266 7.538 -17.595 1.00 74.06 609 VAL A CA 1
ATOM 4728 C C . VAL A 1 609 ? 6.385 6.021 -17.718 1.00 74.06 609 VAL A C 1
ATOM 4730 O O . VAL A 1 609 ? 6.448 5.312 -16.714 1.00 74.06 609 VAL A O 1
ATOM 4733 N N . THR A 1 610 ? 6.470 5.519 -18.948 1.00 77.69 610 THR A N 1
ATOM 4734 C CA . THR A 1 610 ? 6.603 4.099 -19.248 1.00 77.69 610 THR A CA 1
ATOM 4735 C C . THR A 1 610 ? 8.000 3.608 -18.861 1.00 77.69 610 THR A C 1
ATOM 4737 O O . THR A 1 610 ? 9.022 4.135 -19.310 1.00 77.69 610 THR A O 1
ATOM 4740 N N . SER A 1 611 ? 8.058 2.586 -18.002 1.00 83.94 611 SER A N 1
ATOM 4741 C CA . SER A 1 611 ? 9.325 2.020 -17.536 1.00 83.94 611 SER A CA 1
ATOM 4742 C C . SER A 1 611 ? 10.002 1.157 -18.598 1.00 83.94 611 SER A C 1
ATOM 4744 O O . SER A 1 611 ? 9.355 0.580 -19.470 1.00 83.94 611 SER A O 1
ATOM 4746 N N . ALA A 1 612 ? 11.320 0.996 -18.501 1.00 84.88 612 ALA A N 1
ATOM 4747 C CA . ALA A 1 612 ? 12.093 0.142 -19.397 1.00 84.88 612 ALA A CA 1
ATOM 4748 C C . ALA A 1 612 ? 11.552 -1.299 -19.436 1.00 84.88 612 ALA A C 1
ATOM 4750 O O . ALA A 1 612 ? 11.514 -1.912 -20.501 1.00 84.88 612 ALA A O 1
ATOM 4751 N N . SER A 1 613 ? 11.093 -1.826 -18.298 1.00 84.81 613 SER A N 1
ATOM 4752 C CA . SER A 1 613 ? 10.463 -3.148 -18.199 1.00 84.81 613 SER A CA 1
ATOM 4753 C C . SER A 1 613 ? 9.142 -3.214 -18.977 1.00 84.81 613 SER A C 1
ATOM 4755 O O . SER A 1 613 ? 8.889 -4.199 -19.671 1.00 84.81 613 SER A O 1
ATOM 4757 N N . ALA A 1 614 ? 8.338 -2.146 -18.936 1.00 84.81 614 ALA A N 1
ATOM 4758 C CA . ALA A 1 614 ? 7.120 -2.027 -19.734 1.00 84.81 614 ALA A CA 1
ATOM 4759 C C . ALA A 1 614 ? 7.425 -1.923 -21.237 1.00 84.81 614 ALA A C 1
ATOM 4761 O O . ALA A 1 614 ? 6.788 -2.608 -22.032 1.00 84.81 614 ALA A O 1
ATOM 4762 N N . ILE A 1 615 ? 8.440 -1.146 -21.633 1.00 85.62 615 ILE A N 1
ATOM 4763 C CA . ILE A 1 615 ? 8.875 -1.017 -23.037 1.00 85.62 615 ILE A CA 1
ATOM 4764 C C . ILE A 1 615 ? 9.306 -2.372 -23.599 1.00 85.62 615 ILE A C 1
ATOM 4766 O O . ILE A 1 615 ? 8.910 -2.739 -24.701 1.00 85.62 615 ILE A O 1
ATOM 4770 N N . ILE A 1 616 ? 10.090 -3.134 -22.830 1.00 87.81 616 ILE A N 1
ATOM 4771 C CA . ILE A 1 616 ? 10.551 -4.476 -23.211 1.00 87.81 616 ILE A CA 1
ATOM 4772 C C . ILE A 1 616 ? 9.365 -5.394 -23.515 1.00 87.81 616 ILE A C 1
ATOM 4774 O O . ILE A 1 616 ? 9.388 -6.096 -24.523 1.00 87.81 616 ILE A O 1
ATOM 4778 N N . TYR A 1 617 ? 8.339 -5.363 -22.663 1.00 87.62 617 TYR A N 1
ATOM 4779 C CA . TYR A 1 617 ? 7.153 -6.198 -22.813 1.00 87.62 617 TYR A CA 1
ATOM 4780 C C . TYR A 1 617 ? 6.242 -5.737 -23.960 1.00 87.62 617 TYR A C 1
ATOM 4782 O O . TYR A 1 617 ? 5.826 -6.551 -24.777 1.00 87.62 617 TYR A O 1
ATOM 4790 N N . LEU A 1 618 ? 5.937 -4.438 -24.041 1.00 86.25 618 LEU A N 1
ATOM 4791 C CA . LEU A 1 618 ? 4.996 -3.886 -25.022 1.00 86.25 618 LEU A CA 1
ATOM 4792 C C . LEU A 1 618 ? 5.544 -3.905 -26.453 1.00 86.25 618 LEU A C 1
ATOM 4794 O O . LEU A 1 618 ? 4.778 -4.119 -27.388 1.00 86.25 618 LEU A O 1
ATOM 4798 N N . ALA A 1 619 ? 6.851 -3.696 -26.625 1.00 85.69 619 ALA A N 1
ATOM 4799 C CA . ALA A 1 619 ? 7.512 -3.715 -27.929 1.00 85.69 619 ALA A CA 1
ATOM 4800 C C . ALA A 1 619 ? 8.103 -5.092 -28.297 1.00 85.69 619 ALA A C 1
ATOM 4802 O O . ALA A 1 619 ? 8.895 -5.170 -29.235 1.00 85.69 619 ALA A O 1
ATOM 4803 N N . ASP A 1 620 ? 7.781 -6.150 -27.535 1.00 86.38 620 ASP A N 1
ATOM 4804 C CA . ASP A 1 620 ? 8.283 -7.526 -27.710 1.00 86.38 620 ASP A CA 1
ATOM 4805 C C . ASP A 1 620 ? 9.792 -7.583 -28.030 1.00 86.38 620 ASP A C 1
ATOM 4807 O O . ASP A 1 620 ? 10.265 -8.141 -29.026 1.00 86.38 620 ASP A O 1
ATOM 4811 N N . THR A 1 621 ? 10.583 -6.904 -27.199 1.00 87.94 621 THR A N 1
ATOM 4812 C CA . THR A 1 621 ? 12.024 -6.739 -27.413 1.00 87.94 621 THR A CA 1
ATOM 4813 C C . THR A 1 621 ? 12.831 -7.314 -26.256 1.00 87.94 621 THR A C 1
ATOM 4815 O O . THR A 1 621 ? 12.303 -7.773 -25.251 1.00 87.94 621 THR A O 1
ATOM 4818 N N . THR A 1 622 ? 14.158 -7.325 -26.383 1.00 88.25 622 THR A N 1
ATOM 4819 C CA . THR A 1 622 ? 15.052 -7.782 -25.312 1.00 88.25 622 THR A CA 1
ATOM 4820 C C . THR A 1 622 ? 15.769 -6.601 -24.675 1.00 88.25 622 THR A C 1
ATOM 4822 O O . THR A 1 622 ? 16.136 -5.639 -25.353 1.00 88.25 622 THR A O 1
ATOM 4825 N N . ARG A 1 623 ? 16.091 -6.701 -23.377 1.00 84.62 623 ARG A N 1
ATOM 4826 C CA . ARG A 1 623 ? 16.867 -5.665 -22.668 1.00 84.62 623 ARG A CA 1
ATOM 4827 C C . ARG A 1 623 ? 18.181 -5.322 -23.379 1.00 84.62 623 ARG A C 1
ATOM 4829 O O . ARG A 1 623 ? 18.575 -4.165 -23.418 1.00 84.62 623 ARG A O 1
ATOM 4836 N N . THR A 1 624 ? 18.844 -6.308 -23.986 1.00 87.62 624 THR A N 1
ATOM 4837 C CA . THR A 1 624 ? 20.088 -6.097 -24.745 1.00 87.62 624 THR A CA 1
ATOM 4838 C C . THR A 1 624 ? 19.880 -5.283 -26.022 1.00 87.62 624 THR A C 1
ATOM 4840 O O . THR A 1 624 ? 20.734 -4.465 -26.358 1.00 87.62 624 THR A O 1
ATOM 4843 N N . LYS A 1 625 ? 18.765 -5.486 -26.736 1.00 88.75 625 LYS A N 1
ATOM 4844 C CA . LYS A 1 625 ? 18.398 -4.681 -27.909 1.00 88.75 625 LYS A CA 1
ATOM 4845 C C . LYS A 1 625 ? 18.048 -3.254 -27.489 1.00 88.75 625 LYS A C 1
ATOM 4847 O O . LYS A 1 625 ? 18.575 -2.318 -28.082 1.00 88.75 625 LYS A O 1
ATOM 4852 N N . LEU A 1 626 ? 17.258 -3.098 -26.424 1.00 87.88 626 LEU A N 1
ATOM 4853 C CA . LEU A 1 626 ? 16.891 -1.787 -25.884 1.00 87.88 626 LEU A CA 1
ATOM 4854 C C . LEU A 1 626 ? 18.124 -0.996 -25.420 1.00 87.88 626 LEU A C 1
ATOM 4856 O O . LEU A 1 626 ? 18.291 0.149 -25.813 1.00 87.88 626 LEU A O 1
ATOM 4860 N N . GLN A 1 627 ? 19.051 -1.614 -24.685 1.00 86.88 627 GLN A N 1
ATOM 4861 C CA . GLN A 1 627 ? 20.297 -0.960 -24.256 1.00 86.88 627 GLN A CA 1
ATOM 4862 C C . GLN A 1 627 ? 21.182 -0.523 -25.431 1.00 86.88 627 GLN A C 1
ATOM 4864 O O . GLN A 1 627 ? 21.803 0.537 -25.375 1.00 86.88 627 GLN A O 1
ATOM 4869 N N . LYS A 1 628 ? 21.242 -1.316 -26.510 1.00 87.81 628 LYS A N 1
ATOM 4870 C CA . LYS A 1 628 ? 21.956 -0.923 -27.736 1.00 87.81 628 LYS A CA 1
ATOM 4871 C C . LYS A 1 628 ? 21.299 0.281 -28.409 1.00 87.81 628 LYS A C 1
ATOM 4873 O O . LYS A 1 628 ? 22.019 1.154 -28.880 1.00 87.81 628 LYS A O 1
ATOM 4878 N N . LEU A 1 629 ? 19.967 0.325 -28.437 1.00 88.38 629 LEU A N 1
ATOM 4879 C CA . LEU A 1 629 ? 19.209 1.450 -28.978 1.00 88.38 629 LEU A CA 1
ATOM 4880 C C . LEU A 1 629 ? 19.411 2.718 -28.136 1.00 88.38 629 LEU A C 1
ATOM 4882 O O . LEU A 1 629 ? 19.747 3.757 -28.688 1.00 88.38 629 LEU A O 1
ATOM 4886 N N . VAL A 1 630 ? 19.298 2.616 -26.809 1.00 86.88 630 VAL A N 1
ATOM 4887 C CA . VAL A 1 630 ? 19.554 3.724 -25.870 1.00 86.88 630 VAL A CA 1
ATOM 4888 C C . VAL A 1 630 ? 20.966 4.280 -26.060 1.00 86.88 630 VAL A C 1
ATOM 4890 O O . VAL A 1 630 ? 21.135 5.486 -26.175 1.00 86.88 630 VAL A O 1
ATOM 4893 N N . LYS A 1 631 ? 21.976 3.410 -26.198 1.00 87.12 631 LYS A N 1
ATOM 4894 C CA . LYS A 1 631 ? 23.362 3.830 -26.461 1.00 87.12 631 LYS A CA 1
ATOM 4895 C C . LYS A 1 631 ? 23.533 4.529 -27.816 1.00 87.12 631 LYS A C 1
ATOM 4897 O O . LYS A 1 631 ? 24.368 5.417 -27.935 1.00 87.12 631 LYS A O 1
ATOM 4902 N N . ALA A 1 632 ? 22.778 4.127 -28.838 1.00 85.50 632 ALA A N 1
ATOM 4903 C CA . ALA A 1 632 ? 22.789 4.796 -30.140 1.00 85.50 632 ALA A CA 1
ATOM 4904 C C . ALA A 1 632 ? 22.090 6.168 -30.098 1.00 85.50 632 ALA A C 1
ATOM 4906 O O . ALA A 1 632 ? 22.417 7.048 -30.888 1.00 85.50 632 ALA A O 1
ATOM 4907 N N . LEU A 1 633 ? 21.159 6.352 -29.159 1.00 84.12 633 LEU A N 1
ATOM 4908 C CA . LEU A 1 633 ? 20.364 7.563 -28.961 1.00 84.12 633 LEU A CA 1
ATOM 4909 C C . LEU A 1 633 ? 20.884 8.469 -27.834 1.00 84.12 633 LEU A C 1
ATOM 4911 O O . LEU A 1 633 ? 20.164 9.371 -27.425 1.00 84.12 633 LEU A O 1
ATOM 4915 N N . ASP A 1 634 ? 22.111 8.278 -27.346 1.00 79.56 634 ASP A N 1
ATOM 4916 C CA . ASP A 1 634 ? 22.658 8.965 -26.158 1.00 79.56 634 ASP A CA 1
ATOM 4917 C C . ASP A 1 634 ? 22.553 10.506 -26.222 1.00 79.56 634 ASP A C 1
ATOM 4919 O O . ASP A 1 634 ? 22.337 11.176 -25.218 1.00 79.56 634 ASP A O 1
ATOM 4923 N N . GLN A 1 635 ? 22.622 11.085 -27.425 1.00 77.75 635 GLN A N 1
ATOM 4924 C CA . GLN A 1 635 ? 22.476 12.532 -27.642 1.00 77.75 635 GLN A CA 1
ATOM 4925 C C . GLN A 1 635 ? 21.017 13.007 -27.747 1.00 77.75 635 GLN A C 1
ATOM 4927 O O . GLN A 1 635 ? 20.747 14.199 -27.618 1.00 77.75 635 GLN A O 1
ATOM 4932 N N . SER A 1 636 ? 20.077 12.099 -28.012 1.00 77.94 636 SER A N 1
ATOM 4933 C CA . SER A 1 636 ? 18.662 12.391 -28.283 1.00 77.94 636 SER A CA 1
ATOM 4934 C C . SER A 1 636 ? 17.701 11.748 -27.279 1.00 77.94 636 SER A C 1
ATOM 4936 O O . SER A 1 636 ? 16.484 11.805 -27.463 1.00 77.94 636 SER A O 1
ATOM 4938 N N . LEU A 1 637 ? 18.221 11.134 -26.215 1.00 83.38 637 LEU A N 1
ATOM 4939 C CA . LEU A 1 637 ? 17.438 10.439 -25.203 1.00 83.38 637 LEU A CA 1
ATOM 4940 C C . LEU A 1 637 ? 17.943 10.791 -23.805 1.00 83.38 637 LEU A C 1
ATOM 4942 O O . LEU A 1 637 ? 19.115 10.625 -23.484 1.00 83.38 637 LEU A O 1
ATOM 4946 N N . VAL A 1 638 ? 17.035 11.237 -22.948 1.00 82.12 638 VAL A N 1
ATOM 4947 C CA . VAL A 1 638 ? 17.297 11.464 -21.529 1.00 82.12 638 VAL A CA 1
ATOM 4948 C C . VAL A 1 638 ? 16.786 10.260 -20.757 1.00 82.12 638 VAL A C 1
ATOM 4950 O O . VAL A 1 638 ? 15.600 9.935 -20.812 1.00 82.12 638 VAL A O 1
ATOM 4953 N N . THR A 1 639 ? 17.684 9.612 -20.018 1.00 81.50 639 THR A N 1
ATOM 4954 C CA . THR A 1 639 ? 17.312 8.561 -19.066 1.00 81.50 639 THR A CA 1
ATOM 4955 C C . THR A 1 639 ? 16.972 9.206 -17.731 1.00 81.50 639 THR A C 1
ATOM 4957 O O . THR A 1 639 ? 17.798 9.906 -17.144 1.00 81.50 639 THR A O 1
ATOM 4960 N N . VAL A 1 640 ? 15.759 8.971 -17.246 1.00 77.88 640 VAL A N 1
ATOM 4961 C CA . VAL A 1 640 ? 15.297 9.413 -15.933 1.00 77.88 640 VAL A CA 1
ATOM 4962 C C . VAL A 1 640 ? 15.200 8.185 -15.039 1.00 77.88 640 VAL A C 1
ATOM 4964 O O . VAL A 1 640 ? 14.571 7.193 -15.393 1.00 77.88 640 VAL A O 1
ATOM 4967 N N . ILE A 1 641 ? 15.853 8.242 -13.880 1.00 74.88 641 ILE A N 1
ATOM 4968 C CA . ILE A 1 641 ? 15.790 7.184 -12.871 1.00 74.88 641 ILE A CA 1
ATOM 4969 C C . ILE A 1 641 ? 14.873 7.680 -11.757 1.00 74.88 641 ILE A C 1
ATOM 4971 O O . ILE A 1 641 ? 15.232 8.596 -11.014 1.00 74.88 641 ILE A O 1
ATOM 4975 N N . ALA A 1 642 ? 13.681 7.100 -11.659 1.00 67.31 642 ALA A N 1
ATOM 4976 C CA . ALA A 1 642 ? 12.672 7.479 -10.675 1.00 67.31 642 ALA A CA 1
ATOM 4977 C C . ALA A 1 642 ? 12.507 6.389 -9.610 1.00 67.31 642 ALA A C 1
ATOM 4979 O O . ALA A 1 642 ? 12.600 5.199 -9.900 1.00 67.31 642 ALA A O 1
ATOM 4980 N N . ALA A 1 643 ? 12.293 6.799 -8.360 1.00 61.38 643 ALA A N 1
ATOM 4981 C CA . ALA A 1 643 ? 11.905 5.902 -7.273 1.00 61.38 643 ALA A CA 1
ATOM 4982 C C . ALA A 1 643 ? 10.496 5.336 -7.526 1.00 61.38 643 ALA A C 1
ATOM 4984 O O . ALA A 1 643 ? 9.605 6.111 -7.872 1.00 61.38 643 ALA A O 1
ATOM 4985 N N . GLN A 1 644 ? 10.317 4.020 -7.362 1.00 57.25 644 GLN A N 1
ATOM 4986 C CA . GLN A 1 644 ? 9.013 3.349 -7.440 1.00 57.25 644 GLN A CA 1
ATOM 4987 C C . GLN A 1 644 ? 8.281 3.332 -6.096 1.00 57.25 644 GLN A C 1
ATOM 4989 O O . GLN A 1 644 ? 8.959 3.149 -5.055 1.00 57.25 644 GLN A O 1
#

Radius of gyration: 36.47 Å; Cα contacts (8 Å, |Δi|>4): 702; chains: 1; bounding box: 90×108×107 Å

Foldseek 3Di:
DQQFQKKWKWFAWPVPGIFTQDMPDLDRDDDDDPDDPDPPPPPDDDDPPPPPPDDDDDDDDDDDDDDDDDDDDDDDDDDDDDDDDDVVVVVVVVVVVPPPDDQRDPQDDPNHGRVVVRVVQDDDPVCAQHWDWDADPQKIKTAHKHFDPDPDDDDDPPPDDDDDDDDDDDDDDDDDDDDDDPPDPPPRFTGIMMMITIGRRPPDPCSVQLSVLCHLQPRVVVVVLVSVVCVVPVQVRVLSVVSVVLVVVCVVVVHRPNVSLVVNCVPGLVNVQSNQLSCLSRDDDDWSKGFHDGPVPDTAIGTRPCVSNDPVVVVVVVVPDDDPVCPLVVQADQQKAWQFLDQLVVVCVVDDPPCPVLNLLSVPRDLQDGLNRSCVVSVHDPVVSSVSSVVCVSRVRTHIDGRQDLQFAKAFFPPDDPVCLVVVQVVLCVVDVDDGPVLLRVLRDLVDGNVVSQVVVVVVVDNADRVNSSVSVSSCVSVSGMFTWFKAKWFKQAPVLLVVLVVVVVVVVVPPPPPPDDDDDDDDDDDDDDDDDDDDDDDDDDDDPQPPVNVVVVVVVVDPPPPPNDMDIDQAQLDDDPSVVSSLVSLLVQDDPVLSVLCVLQRRRNNRPRTPSNSCVSSVHDPVSVVVSCVSCVVTMDIDIGTD

pLDDT: mean 70.65, std 23.69, range [22.92, 94.94]

Secondary structure (DSSP, 8-state):
---EEEEEEEEEETTTEEEEEEEESSS-PPPPPSS-------S-------------------------------------------HHHHHHHHHHH--------SSEETTEEHHHHHHHH---GGGTTS-EEEEETTEEEEEEEEE---S------S-------------------------------EEEEEEEEEEE--S-TTHHHHHHHHIIIIIHHHHHHHHHHHHHH-HHHHHHHHHHHHHHHHHHTT--HHHHHHHHHHH-HHHHHHHHHHHHHH-SSS-EEEEEEETTTEEEEEEE-GGGG-THHHHHIIIII--TT-HHHHS--TTEEEEESS-HHHHHHHS-TT-HHHHHHHHH--TTS-HHHHHHHHT--HHHHHHHHHHHHHTTSEEEEEPP-TTSEEEE-TT--GGGHHHHHHHHHHH--SS-HHHHHHH--TTSBHHHHHHHHHHTT----HHHHHHHHHHHHHTTSEEEEEEEEEEEE-HHHHHHHHHHHHHHHTS-------------------PPPP-------------HHHHHHHHHHHT-----SS-EE-S-SSS--HHHHHHHHHHHHHS-HHHHHHHHHHGGG-EEEEEHHHHHHHTT--HHHHHHHHHHTTTTEEEEEEE-

Organism: Mixia osmundae (strain CBS 9802 / IAM 14324 / JCM 22182 / KY 12970) (NCBI:txid764103)

InterPro domains:
  IPR005365 Nitrogen permease regulator 3 [PF03666] (157-498)
  IPR005365 Nitrogen permease regulator 3 [PTHR13153] (3-640)
  IPR056603 GATOR1 complex protein NPRL3, C-terminal HTH domain [PF24064] (577-638)

Solvent-accessible surface area (backbone atoms only — not comparable to full-atom values): 39444 Å² total; per-residue (Å²): 133,69,47,70,41,36,42,36,36,34,35,32,26,86,84,74,46,53,39,61,70,48,63,42,55,79,75,63,70,73,81,83,65,97,61,79,84,79,78,70,83,67,77,85,72,82,81,87,75,80,83,75,93,71,85,86,86,91,84,89,83,91,83,85,89,88,85,82,82,88,81,82,83,88,84,80,87,81,90,79,80,92,72,81,81,49,72,68,58,53,48,52,55,50,53,68,74,54,74,94,72,74,75,61,48,91,57,44,53,100,89,37,50,34,66,58,51,14,56,72,71,52,74,57,81,88,60,39,72,38,85,45,79,49,76,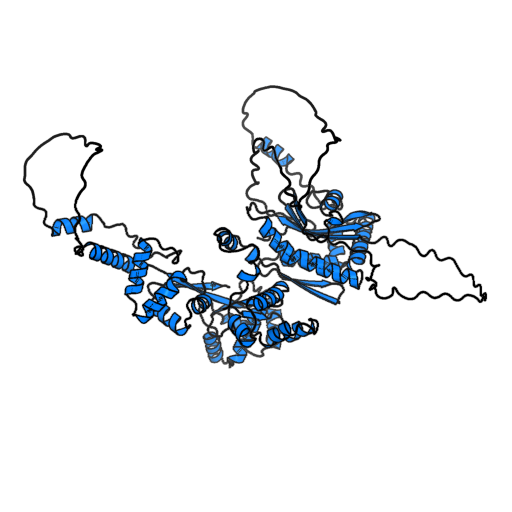55,96,63,31,31,40,38,24,32,32,39,66,49,76,78,94,80,75,78,84,75,76,95,76,83,91,86,80,90,82,90,83,83,89,85,90,83,89,81,90,77,92,75,77,96,68,85,89,73,77,73,83,80,46,67,40,29,43,29,50,32,41,31,30,57,50,66,100,54,97,55,49,70,60,52,50,46,51,52,37,66,38,41,31,50,53,53,46,52,50,49,52,53,45,29,74,74,72,39,49,56,58,53,52,50,53,49,49,56,51,53,49,52,54,34,60,77,69,68,58,56,52,69,58,50,56,55,51,44,39,71,73,34,67,70,46,33,41,52,51,49,38,50,53,25,61,53,50,82,68,70,79,26,55,24,81,38,70,46,93,92,77,44,79,47,50,41,42,54,67,61,76,75,62,42,73,72,72,53,61,56,34,74,76,72,76,52,61,100,79,42,71,57,61,71,65,58,56,55,60,22,11,57,36,59,62,52,62,51,70,60,58,51,70,76,44,71,91,79,49,65,66,58,52,53,47,46,73,68,62,41,41,66,42,25,44,48,56,52,30,64,76,66,75,51,55,70,70,58,53,43,51,53,53,43,49,34,40,65,49,64,41,25,45,70,41,68,44,55,54,53,81,41,30,33,26,66,27,92,59,55,55,74,86,50,44,63,61,50,40,57,55,46,52,75,80,41,86,72,73,55,58,71,60,55,53,72,56,40,38,78,88,41,34,44,51,56,41,51,53,60,37,38,76,72,70,43,85,70,53,71,67,58,50,49,52,54,51,52,51,32,46,56,69,50,46,32,32,51,42,41,49,16,34,26,40,33,45,37,52,66,48,53,50,52,27,54,52,49,54,54,51,57,75,65,52,81,78,90,74,84,76,88,82,87,88,87,84,87,81,90,86,86,87,84,85,86,87,83,80,88,84,90,81,90,83,79,90,72,82,71,47,76,66,51,52,50,49,50,50,60,63,74,58,62,69,86,69,63,88,56,68,44,72,52,72,49,49,74,71,53,51,79,67,50,46,45,40,54,52,45,59,42,67,75,44,55,74,75,52,27,57,54,42,70,65,40,47,55,51,27,45,50,75,46,32,54,62,51,49,28,62,77,54,75,51,48,71,71,59,51,52,53,47,52,64,75,31,57,82,38,44,45,79,45,76,40,84,102

Nearest PDB structures (foldseek):
  8ae6-assembly1_U  TM=5.034E-01  e=1.495E-26  Saccharomyces cerevisiae
  8fw5-assembly1_C  TM=7.326E-01  e=7.595E-20  Homo sapiens
  7t3b-assembly1_C  TM=7.192E-01  e=1.666E-18  Homo sapiens
  7t3c-assembly1_C  TM=7.070E-01  e=2.570E-16  Homo sapiens
  8ae6-assembly1_S  TM=3.643E-01  e=4.665E-12  Saccharomyces cerevisiae

Mean predicted aligned error: 17.45 Å